Protein AF-0000000079855333 (afdb_homodimer)

Secondary structure (DSSP, 8-state):
---EEEEEE-S-TTSHHHHHHHHHHHHHHHTT-EEEEEEGGGS--PPP----HHHHHHHHTS--S--S--STHHHHHHHHHH-SEEEEEEE-BTTB--HHHHHHHHHHTGGG-HHHHHHHHHHHHHTT--GGGS--GGGGS--EEEEEEE---SSGGGGTTHHHHHHHHHHTTT-EEEEEEEE--GGGSS-GGG-HHHHHHHHHHHHHHHHHHH-SSHHHHT----S---S-TTT---EEEE-TTSS-EEETTTTEEEEEEEETTEEEEE--HHHHHT-TTSHHHHHHHHHHHHHHPPPTT-STTHHHHHHHHHTTT--/---EEEEEE-S-TTSHHHHHHHHHHHHHHHTT-EEEEEEGGGS--PPP----HHHHHHHHTS--S--S--STHHHHHHHHHH-SEEEEEEE-BTTB--HHHHHHHHHHTGGG-HHHHHHHHHHHHHTT--GGGS--GGGGS--EEEEEEE---SSGGGGTTHHHHHHHHHHTTT-EEEEEEEE--GGGSSSGGG-HHHHHHHHHHHHHHHHHHH-SSHHHHT----S---S-TTT---EEEE-TTSS-EEETTTTEEEEEEEETTEEEEE--HHHHHT-TTSHHHHHHHHHHHHHHPPPTT-STTHHHHHHHHHTTTT-

Sequence (638 aa):
MNKKVVGISFGRKMGNTDVMIKTALMECEKAGNEVQFIRVDDLDIKTCTGCIACVEGMISGRGKGECHLKDDFYIIDEALMECDAVIVGSPTYVLSPTGRFKTVCDRIGPSHDVTFRKAIFDEGLMAGKAVDTLPDERSFKPRVGALLSVGGAMTRNWLSFMLPTMYEFTMSMGIDVVDMHEYFGAMAYEHVLGNEKEMLRAKLMGQNIAKALAAEIEEERTKWRGKEEGVCPVCHCDMLTVSKDRTYVECPVCGIPGEVEVVDGKIKTTFSKEEQKRSRLHWDGKLEHSTEIKTRAAGPGQIPNLKELKKAYQNYLNSMNKKVVGISFGRKMGNTDVMIKTALMECEKAGNEVQFIRVDDLDIKTCTGCIACVEGMISGRGKGECHLKDDFYIIDEALMECDAVIVGSPTYVLSPTGRFKTVCDRIGPSHDVTFRKAIFDEGLMAGKAVDTLPDERSFKPRVGALLSVGGAMTRNWLSFMLPTMYEFTMSMGIDVVDMHEYFGAMAYEHVLGNEKEMLRAKLMGQNIAKALAAEIEEERTKWRGKEEGVCPVCHCDMLTVSKDRTYVECPVCGIPGEVEVVDGKIKTTFSKEEQKRSRLHWDGKLEHSTEIKTRAAGPGQIPNLKELKKAYQNYLNS

Structure (mmCIF, N/CA/C/O backbone):
data_AF-0000000079855333-model_v1
#
loop_
_entity.id
_entity.type
_entity.pdbx_description
1 polymer 'Flavodoxin family protein'
#
loop_
_atom_site.group_PDB
_atom_site.id
_atom_site.type_symbol
_atom_site.label_atom_id
_atom_site.label_alt_id
_atom_site.label_comp_id
_atom_site.label_asym_id
_atom_site.label_entity_id
_atom_site.label_seq_id
_atom_site.pdbx_PDB_ins_code
_atom_site.Cartn_x
_atom_site.Cartn_y
_atom_site.Cartn_z
_atom_site.occupancy
_atom_site.B_iso_or_equiv
_atom_site.auth_seq_id
_atom_site.auth_comp_id
_atom_site.auth_asym_id
_atom_site.auth_atom_id
_atom_site.pdbx_PDB_model_num
ATOM 1 N N . MET A 1 1 ? 3.367 36.188 10.477 1 62.81 1 MET A N 1
ATOM 2 C CA . MET A 1 1 ? 3.219 35.906 9.047 1 62.81 1 MET A CA 1
ATOM 3 C C . MET A 1 1 ? 2.314 34.688 8.82 1 62.81 1 MET A C 1
ATOM 5 O O . MET A 1 1 ? 2.238 33.781 9.672 1 62.81 1 MET A O 1
ATOM 9 N N . ASN A 1 2 ? 1.329 34.906 7.891 1 88.38 2 ASN A N 1
ATOM 10 C CA . ASN A 1 2 ? 0.302 33.875 7.699 1 88.38 2 ASN A CA 1
ATOM 11 C C . ASN A 1 2 ? 0.908 32.562 7.258 1 88.38 2 ASN A C 1
ATOM 13 O O . ASN A 1 2 ? 1.765 32.531 6.371 1 88.38 2 ASN A O 1
ATOM 17 N N . LYS A 1 3 ? 0.646 31.609 8.148 1 97.75 3 LYS A N 1
ATOM 18 C CA . LYS A 1 3 ? 1.138 30.281 7.82 1 97.75 3 LYS A CA 1
ATOM 19 C C . LYS A 1 3 ? 0.359 29.672 6.656 1 97.75 3 LYS A C 1
ATOM 21 O O . LYS A 1 3 ? -0.751 30.109 6.348 1 97.75 3 LYS A O 1
ATOM 26 N N . LYS A 1 4 ? 1.021 28.828 5.922 1 98.69 4 LYS A N 1
ATOM 27 C CA . LYS A 1 4 ? 0.422 28.219 4.742 1 98.69 4 LYS A CA 1
ATOM 28 C C . LYS A 1 4 ? 0.185 26.734 4.953 1 98.69 4 LYS A C 1
ATOM 30 O O . LYS A 1 4 ? 1.093 26 5.367 1 98.69 4 LYS A O 1
ATOM 35 N N . VAL A 1 5 ? -1.106 26.359 4.727 1 98.88 5 VAL A N 1
ATOM 36 C CA . VAL A 1 5 ? -1.499 24.969 4.836 1 98.88 5 VAL A CA 1
ATOM 37 C C . VAL A 1 5 ? -1.885 24.422 3.459 1 98.88 5 VAL A C 1
ATOM 39 O O . VAL A 1 5 ? -2.701 25.031 2.758 1 98.88 5 VAL A O 1
ATOM 42 N N . VAL A 1 6 ? -1.291 23.375 3.057 1 98.88 6 VAL A N 1
ATOM 43 C CA . VAL A 1 6 ? -1.667 22.75 1.791 1 98.88 6 VAL A CA 1
ATOM 44 C C . VAL A 1 6 ? -2.355 21.406 2.057 1 98.88 6 VAL A C 1
ATOM 46 O O . VAL A 1 6 ? -1.905 20.625 2.898 1 98.88 6 VAL A O 1
ATOM 49 N N . GLY A 1 7 ? -3.592 21.281 1.535 1 98.75 7 GLY A N 1
ATOM 50 C CA . GLY A 1 7 ? -4.266 19.984 1.475 1 98.75 7 GLY A CA 1
ATOM 51 C C . GLY A 1 7 ? -3.998 19.234 0.186 1 98.75 7 GLY A C 1
ATOM 52 O O . GLY A 1 7 ? -4.195 19.766 -0.906 1 98.75 7 GLY A O 1
ATOM 53 N N . ILE A 1 8 ? -3.49 18.062 0.288 1 98.88 8 ILE A N 1
ATOM 54 C CA . ILE A 1 8 ? -3.186 17.234 -0.869 1 98.88 8 ILE A CA 1
ATOM 55 C C . ILE A 1 8 ? -4.074 15.992 -0.859 1 98.88 8 ILE A C 1
ATOM 57 O O . ILE A 1 8 ? -3.971 15.156 0.038 1 98.88 8 ILE A O 1
ATOM 61 N N . SER A 1 9 ? -4.996 15.93 -1.848 1 98.56 9 SER A N 1
ATOM 62 C CA . SER A 1 9 ? -5.969 14.844 -1.943 1 98.56 9 SER A CA 1
ATOM 63 C C . SER A 1 9 ? -5.609 13.875 -3.064 1 98.56 9 SER A C 1
ATOM 65 O O . SER A 1 9 ? -5.301 14.297 -4.18 1 98.56 9 SER A O 1
ATOM 67 N N . PHE A 1 10 ? -5.652 12.602 -2.705 1 98.56 10 PHE A N 1
ATOM 68 C CA . PHE A 1 10 ? -5.449 11.555 -3.703 1 98.56 10 PHE A CA 1
ATOM 69 C C . PHE A 1 10 ? -6.766 10.867 -4.039 1 98.56 10 PHE A C 1
ATOM 71 O O . PHE A 1 10 ? -6.77 9.734 -4.535 1 98.56 10 PHE A O 1
ATOM 78 N N . GLY A 1 11 ? -7.859 11.477 -3.693 1 97.19 11 GLY A N 1
ATOM 79 C CA . GLY A 1 11 ? -9.188 10.93 -3.941 1 97.19 11 GLY A CA 1
ATOM 80 C C . GLY A 1 11 ? -9.852 11.516 -5.172 1 97.19 11 GLY A C 1
ATOM 81 O O . GLY A 1 11 ? -9.289 12.398 -5.832 1 97.19 11 GLY A O 1
ATOM 82 N N . ARG A 1 12 ? -11.078 10.984 -5.535 1 93.88 12 ARG A N 1
ATOM 83 C CA . ARG A 1 12 ? -11.867 11.461 -6.668 1 93.88 12 ARG A CA 1
ATOM 84 C C . ARG A 1 12 ? -12.422 12.852 -6.402 1 93.88 12 ARG A C 1
ATOM 86 O O . ARG A 1 12 ? -12.672 13.219 -5.254 1 93.88 12 ARG A O 1
ATOM 93 N N . LYS A 1 13 ? -12.523 13.547 -7.48 1 94.75 13 LYS A N 1
ATOM 94 C CA . LYS A 1 13 ? -13.078 14.891 -7.387 1 94.75 13 LYS A CA 1
ATOM 95 C C . LYS A 1 13 ? -14.383 14.891 -6.594 1 94.75 13 LYS A C 1
ATOM 97 O O . LYS A 1 13 ? -15.289 14.094 -6.879 1 94.75 13 LYS A O 1
ATOM 102 N N . MET A 1 14 ? -14.391 15.758 -5.559 1 95.25 14 MET A N 1
ATOM 103 C CA . MET A 1 14 ? -15.57 15.977 -4.723 1 95.25 14 MET A CA 1
ATOM 104 C C . MET A 1 14 ? -15.992 14.68 -4.035 1 95.25 14 MET A C 1
ATOM 106 O O . MET A 1 14 ? -17.141 14.547 -3.613 1 95.25 14 MET A O 1
ATOM 110 N N . GLY A 1 15 ? -15.016 13.648 -4.035 1 95.75 15 GLY A N 1
ATOM 111 C CA . GLY A 1 15 ? -15.266 12.461 -3.242 1 95.75 15 GLY A CA 1
ATOM 112 C C . GLY A 1 15 ? -15.016 12.664 -1.761 1 95.75 15 GLY A C 1
ATOM 113 O O . GLY A 1 15 ? -14.781 13.789 -1.316 1 95.75 15 GLY A O 1
ATOM 114 N N . ASN A 1 16 ? -15.141 11.562 -0.99 1 97.88 16 ASN A N 1
ATOM 115 C CA . ASN A 1 16 ? -15.031 11.617 0.464 1 97.88 16 ASN A CA 1
ATOM 116 C C . ASN A 1 16 ? -13.711 12.242 0.905 1 97.88 16 ASN A C 1
ATOM 118 O O . ASN A 1 16 ? -13.695 13.141 1.751 1 97.88 16 ASN A O 1
ATOM 122 N N . THR A 1 17 ? -12.602 11.859 0.294 1 98.5 17 THR A N 1
ATOM 123 C CA . THR A 1 17 ? -11.273 12.336 0.675 1 98.5 17 THR A CA 1
ATOM 124 C C . THR A 1 17 ? -11.141 13.836 0.409 1 98.5 17 THR A C 1
ATOM 126 O O . THR A 1 17 ? -10.703 14.586 1.278 1 98.5 17 THR A O 1
ATOM 129 N N . ASP A 1 18 ? -11.555 14.289 -0.783 1 97.81 18 ASP A N 1
ATOM 130 C CA . ASP A 1 18 ? -11.516 15.703 -1.14 1 97.81 18 ASP A CA 1
ATOM 131 C C . ASP A 1 18 ? -12.258 16.547 -0.11 1 97.81 18 ASP A C 1
ATOM 133 O O . ASP A 1 18 ? -11.711 17.516 0.422 1 97.81 18 ASP A O 1
ATOM 137 N N . VAL A 1 19 ? -13.461 16.109 0.152 1 98.31 19 VAL A N 1
ATOM 138 C CA . VAL A 1 19 ? -14.359 16.922 0.96 1 98.31 19 VAL A CA 1
ATOM 139 C C . VAL A 1 19 ? -13.852 16.984 2.398 1 98.31 19 VAL A C 1
ATOM 141 O O . VAL A 1 19 ? -13.898 18.047 3.035 1 98.31 19 VAL A O 1
ATOM 144 N N . MET A 1 20 ? -13.367 15.922 2.891 1 98.81 20 MET A N 1
ATOM 145 C CA . MET A 1 20 ? -12.859 15.93 4.262 1 98.81 20 MET A CA 1
ATOM 146 C C . MET A 1 20 ? -11.617 16.797 4.383 1 98.81 20 MET A C 1
ATOM 148 O O . MET A 1 20 ? -11.469 17.531 5.359 1 98.81 20 MET A O 1
ATOM 152 N N . ILE A 1 21 ? -10.711 16.766 3.344 1 98.88 21 ILE A N 1
ATOM 153 C CA . ILE A 1 21 ? -9.531 17.625 3.371 1 98.88 21 ILE A CA 1
ATOM 154 C C . ILE A 1 21 ? -9.953 19.078 3.26 1 98.88 21 ILE A C 1
ATOM 156 O O . ILE A 1 21 ? -9.453 19.938 3.988 1 98.88 21 ILE A O 1
ATOM 160 N N . LYS A 1 22 ? -10.836 19.359 2.389 1 98.69 22 LYS A N 1
ATOM 161 C CA . LYS A 1 22 ? -11.328 20.734 2.25 1 98.69 22 LYS A CA 1
ATOM 162 C C . LYS A 1 22 ? -11.969 21.219 3.547 1 98.69 22 LYS A C 1
ATOM 164 O O . LYS A 1 22 ? -11.789 22.375 3.938 1 98.69 22 LYS A O 1
ATOM 169 N N . THR A 1 23 ? -12.727 20.328 4.164 1 98.75 23 THR A N 1
ATOM 170 C CA . THR A 1 23 ? -13.32 20.688 5.449 1 98.75 23 THR A CA 1
ATOM 171 C C . THR A 1 23 ? -12.242 21.078 6.453 1 98.75 23 THR A C 1
ATOM 173 O O . THR A 1 23 ? -12.367 22.094 7.145 1 98.75 23 THR A O 1
ATOM 176 N N . ALA A 1 24 ? -11.188 20.312 6.543 1 98.88 24 ALA A N 1
ATOM 177 C CA . ALA A 1 24 ? -10.078 20.641 7.441 1 98.88 24 ALA A CA 1
ATOM 178 C C . ALA A 1 24 ? -9.414 21.953 7.043 1 98.88 24 ALA A C 1
ATOM 180 O O . ALA A 1 24 ? -9.094 22.781 7.902 1 98.88 24 ALA A O 1
ATOM 181 N N . LEU A 1 25 ? -9.219 22.125 5.715 1 98.81 25 LEU A N 1
ATOM 182 C CA . LEU A 1 25 ? -8.602 23.359 5.227 1 98.81 25 LEU A CA 1
ATOM 183 C C . LEU A 1 25 ? -9.453 24.578 5.574 1 98.81 25 LEU A C 1
ATOM 185 O O . LEU A 1 25 ? -8.922 25.641 5.906 1 98.81 25 LEU A O 1
ATOM 189 N N . MET A 1 26 ? 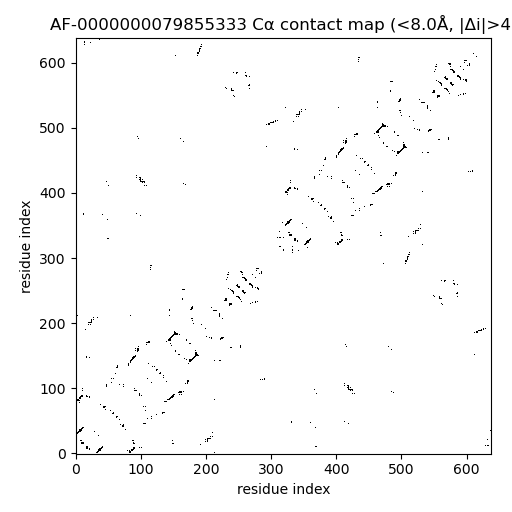-10.734 24.438 5.48 1 98.44 26 MET A N 1
ATOM 190 C CA . MET A 1 26 ? -11.625 25.531 5.848 1 98.44 26 MET A CA 1
ATOM 191 C C . MET A 1 26 ? -11.398 25.953 7.297 1 98.44 26 MET A C 1
ATOM 193 O O . MET A 1 26 ? -11.414 27.141 7.617 1 98.44 26 MET A O 1
ATOM 197 N N . GLU A 1 27 ? -11.203 25.016 8.18 1 98.69 27 GLU A N 1
ATOM 198 C CA . GLU A 1 27 ? -10.93 25.344 9.578 1 98.69 27 GLU A CA 1
ATOM 199 C C . GLU A 1 27 ? -9.578 26.031 9.727 1 98.69 27 GLU A C 1
ATOM 201 O O . GLU A 1 27 ? -9.438 26.953 10.547 1 98.69 27 GLU A O 1
ATOM 206 N N . CYS A 1 28 ? -8.594 25.594 8.938 1 98.69 28 CYS A N 1
ATOM 207 C CA . CYS A 1 28 ? -7.309 26.281 8.938 1 98.69 28 CYS A CA 1
ATOM 208 C C . CYS A 1 28 ? -7.457 27.719 8.461 1 98.69 28 CYS A C 1
ATOM 210 O O . CYS A 1 28 ? -6.844 28.641 9.016 1 98.69 28 CYS A O 1
ATOM 212 N N . GLU A 1 29 ? -8.234 27.812 7.426 1 98.31 29 GLU A N 1
ATOM 213 C CA . GLU A 1 29 ? -8.484 29.156 6.898 1 98.31 29 GLU A CA 1
ATOM 214 C C . GLU A 1 29 ? -9.195 30.031 7.926 1 98.31 29 GLU A C 1
ATOM 216 O O . GLU A 1 29 ? -8.836 31.203 8.109 1 98.31 29 GLU A O 1
ATOM 221 N N . LYS A 1 30 ? -10.164 29.531 8.602 1 97.88 30 LYS A N 1
ATOM 222 C CA . LYS A 1 30 ? -10.867 30.266 9.656 1 97.88 30 LYS A CA 1
ATOM 223 C C . LYS A 1 30 ? -9.906 30.719 10.742 1 97.88 30 LYS A C 1
ATOM 225 O O . LYS A 1 30 ? -10.102 31.781 11.359 1 97.88 30 LYS A O 1
ATOM 230 N N . ALA A 1 31 ? -8.922 30.016 10.914 1 98.38 31 ALA A N 1
ATOM 231 C CA . ALA A 1 31 ? -7.941 30.328 11.953 1 98.38 31 ALA A CA 1
ATOM 232 C C . ALA A 1 31 ? -6.906 31.328 11.445 1 98.38 31 ALA A C 1
ATOM 234 O O . ALA A 1 31 ? -5.969 31.688 12.164 1 98.38 31 ALA A O 1
ATOM 235 N N . GLY A 1 32 ? -6.973 31.703 10.234 1 98 32 GLY A N 1
ATOM 236 C CA . GLY A 1 32 ? -6.148 32.781 9.734 1 98 32 GLY A CA 1
ATOM 237 C C . GLY A 1 32 ? -5.008 32.312 8.852 1 98 32 GLY A C 1
ATOM 238 O O . GLY A 1 32 ? -4.164 33.125 8.438 1 98 32 GLY A O 1
ATOM 239 N N . ASN A 1 33 ? -4.945 31.109 8.547 1 98.62 33 ASN A N 1
ATOM 240 C CA . ASN A 1 33 ? -3.887 30.562 7.699 1 98.62 33 ASN A CA 1
ATOM 241 C C . ASN A 1 33 ? -4.266 30.625 6.223 1 98.62 33 ASN A C 1
ATOM 243 O O . ASN A 1 33 ? -5.449 30.625 5.879 1 98.62 33 ASN A O 1
ATOM 247 N N . GLU A 1 34 ? -3.273 30.797 5.352 1 98.44 34 GLU A N 1
ATOM 248 C CA . GLU A 1 34 ? -3.467 30.609 3.918 1 98.44 34 GLU A CA 1
ATOM 249 C C . GLU A 1 34 ? -3.564 29.125 3.574 1 98.44 34 GLU A C 1
ATOM 251 O O . GLU A 1 34 ? -2.84 28.297 4.141 1 98.44 34 GLU A O 1
ATOM 256 N N . VAL A 1 35 ? -4.469 28.875 2.652 1 98.19 35 VAL A N 1
ATOM 257 C CA . VAL A 1 35 ? -4.684 27.469 2.363 1 98.19 35 VAL A CA 1
ATOM 258 C C . VAL A 1 35 ? -4.586 27.234 0.857 1 98.19 35 VAL A C 1
ATOM 260 O O . VAL A 1 35 ? -4.844 28.141 0.061 1 98.19 35 VAL A O 1
ATOM 263 N N . GLN A 1 36 ? -4.18 26.109 0.5 1 98.12 36 GLN A N 1
ATOM 264 C CA . GLN A 1 36 ? -4.109 25.578 -0.862 1 98.12 36 GLN A CA 1
ATOM 265 C C . GLN A 1 36 ? -4.582 24.141 -0.922 1 98.12 36 GLN A C 1
ATOM 267 O O . GLN A 1 36 ? -4.371 23.375 0.018 1 98.12 36 GLN A O 1
ATOM 272 N N . PHE A 1 37 ? -5.355 23.875 -1.976 1 98.06 37 PHE A N 1
ATOM 273 C CA . PHE A 1 37 ? -5.836 22.516 -2.186 1 98.06 37 PHE A CA 1
ATOM 274 C C . PHE A 1 37 ? -5.328 21.953 -3.512 1 98.06 37 PHE A C 1
ATOM 276 O O . PHE A 1 37 ? -5.414 22.625 -4.543 1 98.06 37 PHE A O 1
ATOM 283 N N . ILE A 1 38 ? -4.691 20.812 -3.477 1 98.06 38 ILE A N 1
ATOM 284 C CA . ILE A 1 38 ? -4.195 20.125 -4.664 1 98.06 38 ILE A CA 1
ATOM 285 C C . ILE A 1 38 ? -4.812 18.734 -4.754 1 98.06 38 ILE A C 1
ATOM 287 O O . ILE A 1 38 ? -4.684 17.938 -3.826 1 98.06 38 ILE A O 1
ATOM 291 N N . ARG A 1 39 ? -5.625 18.469 -5.766 1 96.88 39 ARG A N 1
ATOM 292 C CA . ARG A 1 39 ? -6.016 17.109 -6.102 1 96.88 39 ARG A CA 1
ATOM 293 C C . ARG A 1 39 ? -5.031 16.484 -7.082 1 96.88 39 ARG A C 1
ATOM 295 O O . ARG A 1 39 ? -4.945 16.891 -8.242 1 96.88 39 ARG A O 1
ATOM 302 N N . VAL A 1 40 ? -4.367 15.438 -6.66 1 97.81 40 VAL A N 1
ATOM 303 C CA . VAL A 1 40 ? -3.203 14.93 -7.379 1 97.81 40 VAL A CA 1
ATOM 304 C C . VAL A 1 40 ? -3.654 14.234 -8.664 1 97.81 40 VAL A C 1
ATOM 306 O O . VAL A 1 40 ? -2.924 14.219 -9.656 1 97.81 40 VAL A O 1
ATOM 309 N N . ASP A 1 41 ? -4.887 13.719 -8.703 1 93.75 41 ASP A N 1
ATOM 310 C CA . ASP A 1 41 ? -5.406 13.047 -9.891 1 93.75 41 ASP A CA 1
ATOM 311 C C . ASP A 1 41 ? -5.547 14.023 -11.055 1 93.75 41 ASP A C 1
ATOM 313 O O . ASP A 1 41 ? -5.703 13.609 -12.203 1 93.75 41 ASP A O 1
ATOM 317 N N . ASP A 1 42 ? -5.512 15.344 -10.828 1 95.38 42 ASP A N 1
ATOM 318 C CA . ASP A 1 42 ? -5.598 16.344 -11.875 1 95.38 42 ASP A CA 1
ATOM 319 C C . ASP A 1 42 ? -4.223 16.641 -12.469 1 95.38 42 ASP A C 1
ATOM 321 O O . ASP A 1 42 ? -4.109 17.406 -13.438 1 95.38 42 ASP A O 1
ATOM 325 N N . LEU A 1 43 ? -3.158 16.047 -11.883 1 97.25 43 LEU A N 1
ATOM 326 C CA . LEU A 1 43 ? -1.781 16.328 -12.273 1 97.25 43 LEU A CA 1
ATOM 327 C C . LEU A 1 43 ? -1.194 15.172 -13.07 1 97.25 43 LEU A C 1
ATOM 329 O O . LEU A 1 43 ? -1.533 14.008 -12.82 1 97.25 43 LEU A O 1
ATOM 333 N N . ASP A 1 44 ? -0.382 15.492 -14.023 1 96.5 44 ASP A N 1
ATOM 334 C CA . ASP A 1 44 ? 0.414 14.492 -14.734 1 96.5 44 ASP A CA 1
ATOM 335 C C . ASP A 1 44 ? 1.757 14.266 -14.039 1 96.5 44 ASP A C 1
ATOM 337 O O . ASP A 1 44 ? 2.693 15.047 -14.227 1 96.5 44 ASP A O 1
ATOM 341 N N . ILE A 1 45 ? 1.834 13.234 -13.211 1 97.25 45 ILE A N 1
ATOM 342 C CA . ILE A 1 45 ? 3.041 12.922 -12.453 1 97.25 45 ILE A CA 1
ATOM 343 C C . ILE A 1 45 ? 3.557 11.539 -12.859 1 97.25 45 ILE A C 1
ATOM 345 O O . ILE A 1 45 ? 2.846 10.539 -12.719 1 97.25 45 ILE A O 1
ATOM 349 N N . LYS A 1 46 ? 4.801 11.508 -13.391 1 95.75 46 LYS A N 1
ATOM 350 C CA . LYS A 1 46 ? 5.43 10.266 -13.828 1 95.75 46 LYS A CA 1
ATOM 351 C C . LYS A 1 46 ? 5.945 9.469 -12.641 1 95.75 46 LYS A C 1
ATOM 353 O O . LYS A 1 46 ? 6.258 10.031 -11.586 1 95.75 46 LYS A O 1
ATOM 358 N N . THR A 1 47 ? 5.949 8.172 -12.797 1 95.44 47 THR A N 1
ATOM 359 C CA . THR A 1 47 ? 6.469 7.285 -11.766 1 95.44 47 THR A CA 1
ATOM 360 C C . THR A 1 47 ? 7.988 7.395 -11.664 1 95.44 47 THR A C 1
ATOM 362 O O . THR A 1 47 ? 8.672 7.5 -12.688 1 95.44 47 THR A O 1
ATOM 365 N N . CYS A 1 48 ? 8.508 7.406 -10.422 1 95.44 48 CYS A N 1
ATOM 366 C CA . CYS A 1 48 ? 9.945 7.367 -10.195 1 95.44 48 CYS A CA 1
ATOM 367 C C . CYS A 1 48 ? 10.578 6.16 -10.875 1 95.44 48 CYS A C 1
ATOM 369 O O . CYS A 1 48 ? 10.047 5.047 -10.789 1 95.44 48 CYS A O 1
ATOM 371 N N . THR A 1 49 ? 11.727 6.402 -11.5 1 92.12 49 THR A N 1
ATOM 372 C CA . THR A 1 49 ? 12.375 5.332 -12.242 1 92.12 49 THR A CA 1
ATOM 373 C C . THR A 1 49 ? 13.438 4.641 -11.391 1 92.12 49 THR A C 1
ATOM 375 O O . THR A 1 49 ? 14.016 3.637 -11.812 1 92.12 49 THR A O 1
ATOM 378 N N . GLY A 1 50 ? 13.586 5.133 -10.188 1 92 50 GLY A N 1
ATOM 379 C CA . GLY A 1 50 ? 14.602 4.543 -9.328 1 92 50 GLY A CA 1
ATOM 380 C C . GLY A 1 50 ? 16.016 4.762 -9.836 1 92 50 GLY A C 1
ATOM 381 O O . GLY A 1 50 ? 16.938 4.047 -9.438 1 92 50 GLY A O 1
ATOM 382 N N . CYS A 1 51 ? 16.359 5.805 -10.656 1 89.5 51 CYS A N 1
ATOM 383 C CA . CYS A 1 51 ? 17.672 6.027 -11.258 1 89.5 51 CYS A CA 1
ATOM 384 C C . CYS A 1 51 ? 18.656 6.57 -10.234 1 89.5 51 CYS A C 1
ATOM 386 O O . CYS A 1 51 ? 19.859 6.562 -10.469 1 89.5 51 CYS A O 1
ATOM 388 N N . ILE A 1 52 ? 18.156 7.012 -9.133 1 87.25 52 ILE A N 1
ATOM 389 C CA . ILE A 1 52 ? 18.906 7.48 -7.977 1 87.25 52 ILE A CA 1
ATOM 390 C C . ILE A 1 52 ? 19.75 8.688 -8.367 1 87.25 52 ILE A C 1
ATOM 392 O O . ILE A 1 52 ? 20.703 9.047 -7.656 1 87.25 52 ILE A O 1
ATOM 396 N N . ALA A 1 53 ? 19.484 9.32 -9.523 1 87.38 53 ALA A N 1
ATOM 397 C CA . ALA A 1 53 ? 20.219 10.508 -9.945 1 87.38 53 ALA A CA 1
ATOM 398 C C . ALA A 1 53 ? 20.109 11.625 -8.906 1 87.38 53 ALA A C 1
ATOM 400 O O . ALA A 1 53 ? 21.062 12.375 -8.68 1 87.38 53 ALA A O 1
ATOM 401 N N . CYS A 1 54 ? 18.969 11.688 -8.234 1 89.88 54 CYS A N 1
ATOM 402 C CA . CYS A 1 54 ? 18.75 12.719 -7.227 1 89.88 54 CYS A CA 1
ATOM 403 C C . CYS A 1 54 ? 19.688 12.523 -6.043 1 89.88 54 CYS A C 1
ATOM 405 O O . CYS A 1 54 ? 20.359 13.461 -5.609 1 89.88 54 CYS A O 1
ATOM 407 N N . VAL A 1 55 ? 19.844 11.281 -5.602 1 83.69 55 VAL A N 1
ATOM 408 C CA . VAL A 1 55 ? 20.688 10.977 -4.453 1 83.69 55 VAL A CA 1
ATOM 409 C C . VAL A 1 55 ? 22.156 11.055 -4.852 1 83.69 55 VAL A C 1
ATOM 411 O O . VAL A 1 55 ? 22.969 11.617 -4.117 1 83.69 55 VAL A O 1
ATOM 414 N N . GLU A 1 56 ? 22.438 10.539 -6.012 1 82.56 56 GLU A N 1
ATOM 415 C CA . GLU A 1 56 ? 23.828 10.586 -6.484 1 82.56 56 GLU A CA 1
ATOM 416 C C . GLU A 1 56 ? 24.281 12.031 -6.684 1 82.56 56 GLU A C 1
ATOM 418 O O . GLU A 1 56 ? 25.422 12.367 -6.352 1 82.56 56 GLU A O 1
ATOM 423 N N . GLY A 1 57 ? 23.422 12.781 -7.223 1 82.31 57 GLY A N 1
ATOM 424 C CA . GLY A 1 57 ? 23.75 14.195 -7.379 1 82.31 57 GLY A CA 1
ATOM 425 C C . GLY A 1 57 ? 24.016 14.891 -6.059 1 82.31 57 GLY A C 1
ATOM 426 O O . GLY A 1 57 ? 24.953 15.688 -5.945 1 82.31 57 GLY A O 1
ATOM 427 N N . MET A 1 58 ? 23.328 14.57 -5.066 1 82.56 58 MET A N 1
ATOM 428 C CA . MET A 1 58 ? 23.5 15.195 -3.758 1 82.56 58 MET A CA 1
ATOM 429 C C . MET A 1 58 ? 24.781 14.695 -3.082 1 82.56 58 MET A C 1
ATOM 431 O O . MET A 1 58 ? 25.609 15.484 -2.658 1 82.56 58 MET A O 1
ATOM 435 N N . ILE A 1 59 ? 24.969 13.422 -3.115 1 76.88 59 ILE A N 1
ATOM 436 C CA . ILE A 1 59 ? 26.094 12.828 -2.414 1 76.88 59 ILE A CA 1
ATOM 437 C C . ILE A 1 59 ? 27.406 13.258 -3.086 1 76.88 59 ILE A C 1
ATOM 439 O O . ILE A 1 59 ? 28.406 13.469 -2.416 1 76.88 59 ILE A O 1
ATOM 443 N N . SER A 1 60 ? 27.375 13.469 -4.414 1 78.31 60 SER A N 1
ATOM 444 C CA . SER A 1 60 ? 28.578 13.844 -5.141 1 78.31 60 SER A CA 1
ATOM 445 C C . SER A 1 60 ? 28.797 15.352 -5.125 1 78.31 60 SER A C 1
ATOM 447 O O . SER A 1 60 ? 29.859 15.836 -5.504 1 78.31 60 SER A O 1
ATOM 449 N N . GLY A 1 61 ? 27.844 16.047 -4.73 1 77.81 61 GLY A N 1
ATOM 450 C CA . GLY A 1 61 ? 27.922 17.5 -4.742 1 77.81 61 GLY A CA 1
ATOM 451 C C . GLY A 1 61 ? 27.656 18.109 -6.109 1 77.81 61 GLY A C 1
ATOM 452 O O . GLY A 1 61 ? 27.891 19.297 -6.32 1 77.81 61 GLY A O 1
ATOM 453 N N . ARG A 1 62 ? 27.297 17.375 -7.07 1 74.88 62 ARG A N 1
ATOM 454 C CA . ARG A 1 62 ? 27.109 17.844 -8.445 1 74.88 62 ARG A CA 1
ATOM 455 C C . ARG A 1 62 ? 25.656 18.234 -8.703 1 74.88 62 ARG A C 1
ATOM 457 O O . ARG A 1 62 ? 25.312 18.703 -9.789 1 74.88 62 ARG A O 1
ATOM 464 N N . GLY A 1 63 ? 24.859 18.047 -7.676 1 80.31 63 GLY A N 1
ATOM 465 C CA . GLY A 1 63 ? 23.453 18.375 -7.871 1 80.31 63 GLY A CA 1
ATOM 466 C C . GLY A 1 63 ? 22.734 18.719 -6.574 1 80.31 63 GLY A C 1
ATOM 467 O O . GLY A 1 63 ? 23.266 18.484 -5.488 1 80.31 63 GLY A O 1
ATOM 468 N N . LYS A 1 64 ? 21.594 19.344 -6.754 1 82 64 LYS A N 1
ATOM 469 C CA . LYS A 1 64 ? 20.859 19.797 -5.578 1 82 64 LYS A CA 1
ATOM 470 C C . LYS A 1 64 ? 19.688 18.875 -5.277 1 82 64 LYS A C 1
ATOM 472 O O . LYS A 1 64 ? 18.75 19.25 -4.582 1 82 64 LYS A O 1
ATOM 477 N N . GLY A 1 65 ? 19.719 17.625 -5.832 1 84.12 65 GLY A N 1
ATOM 478 C CA . GLY A 1 65 ? 18.719 16.625 -5.496 1 84.12 65 GLY A CA 1
ATOM 479 C C . GLY A 1 65 ? 17.484 16.688 -6.367 1 84.12 65 GLY A C 1
ATOM 480 O O . GLY A 1 65 ? 16.453 16.094 -6.043 1 84.12 65 GLY A O 1
ATOM 481 N N . GLU A 1 66 ? 17.672 17.297 -7.512 1 86.56 66 GLU A N 1
ATOM 482 C CA . GLU A 1 66 ? 16.547 17.453 -8.414 1 86.56 66 GLU A CA 1
ATOM 483 C C . GLU A 1 66 ? 16.359 16.219 -9.297 1 86.56 66 GLU A C 1
ATOM 485 O O . GLU A 1 66 ? 17.344 15.617 -9.734 1 86.56 66 GLU A O 1
ATOM 490 N N . CYS A 1 67 ? 15.078 15.859 -9.422 1 92.25 67 CYS A N 1
ATOM 491 C CA . CYS A 1 67 ? 14.727 14.797 -10.359 1 92.25 67 CYS A CA 1
ATOM 492 C C . CYS A 1 67 ? 14.758 15.305 -11.797 1 92.25 67 CYS A C 1
ATOM 494 O O . CYS A 1 67 ? 14.352 16.438 -12.07 1 92.25 67 CYS A O 1
ATOM 496 N N . HIS A 1 68 ? 15.281 14.469 -12.82 1 90.81 68 HIS A N 1
ATOM 497 C CA . HIS A 1 68 ? 15.398 14.883 -14.211 1 90.81 68 HIS A CA 1
ATOM 498 C C . HIS A 1 68 ? 14.055 14.773 -14.93 1 90.81 68 HIS A C 1
ATOM 500 O O . HIS A 1 68 ? 13.898 15.289 -16.031 1 90.81 68 HIS A O 1
ATOM 506 N N . LEU A 1 69 ? 13.039 14.109 -14.227 1 93.81 69 LEU A N 1
ATOM 507 C CA . LEU A 1 69 ? 11.727 13.984 -14.836 1 93.81 69 LEU A CA 1
ATOM 508 C C . LEU A 1 69 ? 11.008 15.336 -14.859 1 93.81 69 LEU A C 1
ATOM 510 O O . LEU A 1 69 ? 10.984 16.047 -13.852 1 93.81 69 LEU A O 1
ATOM 514 N N . LYS A 1 70 ? 10.555 15.734 -16.078 1 95.19 70 LYS A N 1
ATOM 515 C CA . LYS A 1 70 ? 9.781 16.953 -16.234 1 95.19 70 LYS A CA 1
ATOM 516 C C . LYS A 1 70 ? 8.289 16.656 -16.312 1 95.19 70 LYS A C 1
ATOM 518 O O . LYS A 1 70 ? 7.824 16.062 -17.297 1 95.19 70 LYS A O 1
ATOM 523 N N . ASP A 1 71 ? 7.559 16.953 -15.289 1 97.25 71 ASP A N 1
ATOM 524 C CA . ASP A 1 71 ? 6.121 16.734 -15.18 1 97.25 71 ASP A CA 1
ATOM 525 C C . ASP A 1 71 ? 5.5 17.688 -14.164 1 97.25 71 ASP A C 1
ATOM 527 O O . ASP A 1 71 ? 6.09 18.719 -13.836 1 97.25 71 ASP A O 1
ATOM 531 N N . ASP A 1 72 ? 4.266 17.422 -13.711 1 98.31 72 ASP A N 1
ATOM 532 C CA . ASP A 1 72 ? 3.537 18.328 -12.844 1 98.31 72 ASP A CA 1
ATOM 533 C C . ASP A 1 72 ? 3.971 18.172 -11.391 1 98.31 72 ASP A C 1
ATOM 535 O O . ASP A 1 72 ? 3.447 18.859 -10.5 1 98.31 72 ASP A O 1
ATOM 539 N N . PHE A 1 73 ? 5.031 17.328 -11.164 1 97.81 73 PHE A N 1
ATOM 540 C CA . PHE A 1 73 ? 5.473 17.125 -9.789 1 97.81 73 PHE A CA 1
ATOM 541 C C . PHE A 1 73 ? 5.938 18.438 -9.172 1 97.81 73 PHE A C 1
ATOM 543 O O . PHE A 1 73 ? 5.84 18.641 -7.961 1 97.81 73 PHE A O 1
ATOM 550 N N . TYR A 1 74 ? 6.469 19.422 -9.992 1 97.19 74 TYR A N 1
ATOM 551 C CA . TYR A 1 74 ? 6.941 20.719 -9.484 1 97.19 74 TYR A CA 1
ATOM 552 C C . TYR A 1 74 ? 5.84 21.438 -8.734 1 97.19 74 TYR A C 1
ATOM 554 O O . TYR A 1 74 ? 6.117 22.234 -7.832 1 97.19 74 TYR A O 1
ATOM 562 N N . ILE A 1 75 ? 4.52 21.172 -9.047 1 98.38 75 ILE A N 1
ATOM 563 C CA . ILE A 1 75 ? 3.402 21.812 -8.367 1 98.38 75 ILE A CA 1
ATOM 564 C C . ILE A 1 75 ? 3.342 21.359 -6.91 1 98.38 75 ILE A C 1
ATOM 566 O O . ILE A 1 75 ? 3.201 22.172 -6 1 98.38 75 ILE A O 1
ATOM 570 N N . ILE A 1 76 ? 3.469 20.031 -6.668 1 98.38 76 ILE A N 1
ATOM 571 C CA . ILE A 1 76 ? 3.482 19.484 -5.32 1 98.38 76 ILE A CA 1
ATOM 572 C C . ILE A 1 76 ? 4.754 19.922 -4.594 1 98.38 76 ILE A C 1
ATOM 574 O O . ILE A 1 76 ? 4.703 20.312 -3.428 1 98.38 76 ILE A O 1
ATOM 578 N N . ASP A 1 77 ? 5.926 19.859 -5.336 1 97.44 77 ASP A N 1
ATOM 579 C CA . ASP A 1 77 ? 7.207 20.25 -4.762 1 97.44 77 ASP A CA 1
ATOM 580 C C . ASP A 1 77 ? 7.16 21.688 -4.258 1 97.44 77 ASP A C 1
ATOM 582 O O . ASP A 1 77 ? 7.512 21.969 -3.107 1 97.44 77 ASP A O 1
ATOM 586 N N . GLU A 1 78 ? 6.707 22.609 -5.055 1 98.06 78 GLU A N 1
ATOM 587 C CA . GLU A 1 78 ? 6.625 24.016 -4.664 1 98.06 78 GLU A CA 1
ATOM 588 C C . GLU A 1 78 ? 5.652 24.203 -3.506 1 98.06 78 GLU A C 1
ATOM 590 O O . GLU A 1 78 ? 5.93 24.984 -2.58 1 98.06 78 GLU A O 1
ATOM 595 N N . ALA A 1 79 ? 4.5 23.5 -3.572 1 98.56 79 ALA A N 1
ATOM 596 C CA . ALA A 1 79 ? 3.541 23.609 -2.475 1 98.56 79 ALA A CA 1
ATOM 597 C C . ALA A 1 79 ? 4.16 23.156 -1.157 1 98.56 79 ALA A C 1
ATOM 599 O O . ALA A 1 79 ? 3.963 23.781 -0.117 1 98.56 79 ALA A O 1
ATOM 600 N N . LEU A 1 80 ? 4.93 22.078 -1.16 1 98.5 80 LEU A N 1
ATOM 601 C CA . LEU A 1 80 ? 5.574 21.562 0.039 1 98.5 80 LEU A CA 1
ATOM 602 C C . LEU A 1 80 ? 6.676 22.5 0.518 1 98.5 80 LEU A C 1
ATOM 604 O O . LEU A 1 80 ? 6.863 22.672 1.723 1 98.5 80 LEU A O 1
ATOM 608 N N . MET A 1 81 ? 7.414 23.109 -0.457 1 97.75 81 MET A N 1
ATOM 609 C CA . MET A 1 81 ? 8.461 24.047 -0.064 1 97.75 81 MET A CA 1
ATOM 610 C C . MET A 1 81 ? 7.859 25.281 0.599 1 97.75 81 MET A C 1
ATOM 612 O O . MET A 1 81 ? 8.453 25.844 1.524 1 97.75 81 MET A O 1
ATOM 616 N N . GLU A 1 82 ? 6.672 25.672 0.25 1 97.94 82 GLU A N 1
ATOM 617 C CA . GLU A 1 82 ? 6.078 26.906 0.725 1 97.94 82 GLU A CA 1
ATOM 618 C C . GLU A 1 82 ? 5.285 26.688 2.01 1 97.94 82 GLU A C 1
ATOM 620 O O . GLU A 1 82 ? 5.145 27.609 2.824 1 97.94 82 GLU A O 1
ATOM 625 N N . CYS A 1 83 ? 4.855 25.484 2.189 1 98.62 83 CYS A N 1
ATOM 626 C CA . CYS A 1 83 ? 3.855 25.312 3.24 1 98.62 83 CYS A CA 1
ATOM 627 C C . CYS A 1 83 ? 4.52 25.188 4.605 1 98.62 83 CYS A C 1
ATOM 629 O O . CYS A 1 83 ? 5.711 24.891 4.695 1 98.62 83 CYS A O 1
ATOM 631 N N . ASP A 1 84 ? 3.627 25.5 5.652 1 98.81 84 ASP A N 1
ATOM 632 C CA . ASP A 1 84 ? 3.977 25.266 7.047 1 98.81 84 ASP A CA 1
ATOM 633 C C . ASP A 1 84 ? 3.309 24 7.574 1 98.81 84 ASP A C 1
ATOM 635 O O . ASP A 1 84 ? 3.732 23.438 8.586 1 98.81 84 ASP A O 1
ATOM 639 N N . ALA A 1 85 ? 2.316 23.609 6.922 1 98.94 85 ALA A N 1
ATOM 640 C CA . ALA A 1 85 ? 1.6 22.391 7.281 1 98.94 85 ALA A CA 1
ATOM 641 C C . ALA A 1 85 ? 0.995 21.719 6.047 1 98.94 85 ALA A C 1
ATOM 643 O O . ALA A 1 85 ? 0.659 22.406 5.07 1 98.94 85 ALA A O 1
ATOM 644 N N . VAL A 1 86 ? 0.879 20.422 6.148 1 98.94 86 VAL A N 1
ATOM 645 C CA . VAL A 1 86 ? 0.287 19.672 5.047 1 98.94 86 VAL A CA 1
ATOM 646 C C . VAL A 1 86 ? -0.719 18.656 5.59 1 98.94 86 VAL A C 1
ATOM 648 O O . VAL A 1 86 ? -0.462 18 6.602 1 98.94 86 VAL A O 1
ATOM 651 N N . ILE A 1 87 ? -1.949 18.656 5.078 1 98.94 87 ILE A N 1
ATOM 652 C CA . ILE A 1 87 ? -2.963 17.641 5.309 1 98.94 87 ILE A CA 1
ATOM 653 C C . ILE A 1 87 ? -3.066 16.719 4.086 1 98.94 87 ILE A C 1
ATOM 655 O O . ILE A 1 87 ? -3.428 17.172 2.996 1 98.94 87 ILE A O 1
ATOM 659 N N . VAL A 1 88 ? -2.695 15.477 4.281 1 98.94 88 VAL A N 1
ATOM 660 C CA . VAL A 1 88 ? -2.645 14.531 3.174 1 98.94 88 VAL A CA 1
ATOM 661 C C . VAL A 1 88 ? -3.711 13.453 3.367 1 98.94 88 VAL A C 1
ATOM 663 O O . VAL A 1 88 ? -3.844 12.891 4.457 1 98.94 88 VAL A O 1
ATOM 666 N N . GLY A 1 89 ? -4.547 13.227 2.328 1 98.88 89 GLY A N 1
ATOM 667 C CA . GLY A 1 89 ? -5.578 12.203 2.402 1 98.88 89 GLY A CA 1
ATOM 668 C C . GLY A 1 89 ? -5.594 11.281 1.197 1 98.88 89 GLY A C 1
ATOM 669 O O . GLY A 1 89 ? -5.309 11.711 0.076 1 98.88 89 GLY A O 1
ATOM 670 N N . SER A 1 90 ? -5.91 10.055 1.457 1 98.88 90 SER A N 1
ATOM 671 C CA . SER A 1 90 ? -6.016 9.055 0.397 1 98.88 90 SER A CA 1
ATOM 672 C C . SER A 1 90 ? -7.16 8.086 0.663 1 98.88 90 SER A C 1
ATOM 674 O O . SER A 1 90 ? -7.441 7.746 1.815 1 98.88 90 SER A O 1
ATOM 676 N N . PRO A 1 91 ? -7.941 7.691 -0.448 1 98.44 91 PRO A N 1
ATOM 677 C CA . PRO A 1 91 ? -8.781 6.504 -0.295 1 98.44 91 PRO A CA 1
ATOM 678 C C . PRO A 1 91 ? -7.973 5.215 -0.183 1 98.44 91 PRO A C 1
ATOM 680 O O . PRO A 1 91 ? -6.758 5.227 -0.407 1 98.44 91 PRO A O 1
ATOM 683 N N . THR A 1 92 ? -8.648 4.219 0.297 1 98.06 92 THR A N 1
ATOM 684 C CA . THR A 1 92 ? -8.039 2.898 0.416 1 98.06 92 THR A CA 1
ATOM 685 C C . THR A 1 92 ? -8.305 2.062 -0.832 1 98.06 92 THR A C 1
ATOM 687 O O . THR A 1 92 ? -9.461 1.833 -1.194 1 98.06 92 THR A O 1
ATOM 690 N N . TYR A 1 93 ? -7.23 1.728 -1.598 1 96.88 93 TYR A N 1
ATOM 691 C CA . TYR A 1 93 ? -7.285 0.741 -2.672 1 96.88 93 TYR A CA 1
ATOM 692 C C . TYR A 1 93 ? -6.508 -0.516 -2.297 1 96.88 93 TYR A C 1
ATOM 694 O O . TYR A 1 93 ? -5.293 -0.466 -2.1 1 96.88 93 TYR A O 1
ATOM 702 N N . VAL A 1 94 ? -7.172 -1.652 -2.148 1 94.44 94 VAL A N 1
ATOM 703 C CA . VAL A 1 94 ? -6.59 -2.943 -1.799 1 94.44 94 VAL A CA 1
ATOM 704 C C . VAL A 1 94 ? -5.77 -2.812 -0.516 1 94.44 94 VAL A C 1
ATOM 706 O O . VAL A 1 94 ? -4.566 -3.084 -0.509 1 94.44 94 VAL A O 1
ATOM 709 N N . LEU A 1 95 ? -6.164 -2.26 0.577 1 97.69 95 LEU A N 1
ATOM 710 C CA . LEU A 1 95 ? -5.637 -2.258 1.938 1 97.69 95 LEU A CA 1
ATOM 711 C C . LEU A 1 95 ? -4.785 -1.018 2.189 1 97.69 95 LEU A C 1
ATOM 713 O O . LEU A 1 95 ? -4.488 -0.688 3.34 1 97.69 95 LEU A O 1
ATOM 717 N N . SER A 1 96 ? -4.262 -0.3 1.18 1 98.56 96 SER A N 1
ATOM 718 C CA . SER A 1 96 ? -3.266 0.761 1.307 1 98.56 96 SER A CA 1
ATOM 719 C C . SER A 1 96 ? -3.646 1.978 0.469 1 98.56 96 SER A C 1
ATOM 721 O O . SER A 1 96 ? -4.66 1.962 -0.234 1 98.56 96 SER A O 1
ATOM 723 N N . PRO A 1 97 ? -2.863 3.104 0.592 1 98.69 97 PRO A N 1
ATOM 724 C CA . PRO A 1 97 ? -3.162 4.277 -0.23 1 98.69 97 PRO A CA 1
ATOM 725 C C . PRO A 1 97 ? -3.02 4.004 -1.726 1 98.69 97 PRO A C 1
ATOM 727 O O . PRO A 1 97 ? -2.461 2.975 -2.117 1 98.69 97 PRO A O 1
ATOM 730 N N . THR A 1 98 ? -3.576 4.906 -2.559 1 98.44 98 THR A N 1
ATOM 731 C CA . THR A 1 98 ? -3.66 4.715 -4.004 1 98.44 98 THR A CA 1
ATOM 732 C C . THR A 1 98 ? -2.268 4.676 -4.625 1 98.44 98 THR A C 1
ATOM 734 O O . THR A 1 98 ? -1.308 5.184 -4.043 1 98.44 98 THR A O 1
ATOM 737 N N . GLY A 1 99 ? -2.211 3.996 -5.836 1 98.19 99 GLY A N 1
ATOM 738 C CA . GLY A 1 99 ? -0.975 4.008 -6.602 1 98.19 99 GLY A CA 1
ATOM 739 C C . GLY A 1 99 ? -0.428 5.402 -6.832 1 98.19 99 GLY A C 1
ATOM 740 O O . GLY A 1 99 ? 0.785 5.617 -6.785 1 98.19 99 GLY A O 1
ATOM 741 N N . ARG A 1 100 ? -1.279 6.387 -7.07 1 98 100 ARG A N 1
ATOM 742 C CA . ARG A 1 100 ? -0.863 7.77 -7.266 1 98 100 ARG A CA 1
ATOM 743 C C . ARG A 1 100 ? -0.196 8.32 -6.012 1 98 100 ARG A C 1
ATOM 745 O O . ARG A 1 100 ? 0.809 9.031 -6.098 1 98 100 ARG A O 1
ATOM 752 N N . PHE A 1 101 ? -0.81 8.023 -4.836 1 98.75 101 PHE A N 1
ATOM 753 C CA . PHE A 1 101 ? -0.198 8.43 -3.572 1 98.75 101 PHE A CA 1
ATOM 754 C C . PHE A 1 101 ? 1.228 7.898 -3.471 1 98.75 101 PHE A C 1
ATOM 756 O O . PHE A 1 101 ? 2.158 8.656 -3.189 1 98.75 101 PHE A O 1
ATOM 763 N N . LYS A 1 102 ? 1.434 6.566 -3.75 1 98.69 102 LYS A N 1
ATOM 764 C CA . LYS A 1 102 ? 2.758 5.965 -3.627 1 98.69 102 LYS A CA 1
ATOM 765 C C . LYS A 1 102 ? 3.721 6.535 -4.664 1 98.69 102 LYS A C 1
ATOM 767 O O . LYS A 1 102 ? 4.914 6.688 -4.391 1 98.69 102 LYS A O 1
ATOM 772 N N . THR A 1 103 ? 3.246 6.859 -5.852 1 98.19 103 THR A N 1
ATOM 773 C CA . THR A 1 103 ? 4.066 7.48 -6.883 1 98.19 103 THR A CA 1
ATOM 774 C C . THR A 1 103 ? 4.625 8.82 -6.395 1 98.19 103 THR A C 1
ATOM 776 O O . THR A 1 103 ? 5.812 9.102 -6.566 1 98.19 103 THR A O 1
ATOM 779 N N . VAL A 1 104 ? 3.805 9.594 -5.762 1 98.5 104 VAL A N 1
ATOM 780 C CA . VAL A 1 104 ? 4.234 10.898 -5.25 1 98.5 104 VAL A CA 1
ATOM 781 C C . VAL A 1 104 ? 5.227 10.695 -4.109 1 98.5 104 VAL A C 1
ATOM 783 O O . VAL A 1 104 ? 6.234 11.406 -4.027 1 98.5 104 VAL A O 1
ATOM 786 N N . CYS A 1 105 ? 4.953 9.703 -3.213 1 98.56 105 CYS A N 1
ATOM 787 C CA . CYS A 1 105 ? 5.887 9.406 -2.129 1 98.56 105 CYS A CA 1
ATOM 788 C C . CYS A 1 105 ? 7.262 9.039 -2.678 1 98.56 105 CYS A C 1
ATOM 790 O O . CYS A 1 105 ? 8.281 9.461 -2.131 1 98.56 105 CYS A O 1
ATOM 792 N N . ASP A 1 106 ? 7.273 8.289 -3.785 1 97.81 106 ASP A N 1
ATOM 793 C CA . ASP A 1 106 ? 8.539 7.871 -4.379 1 97.81 106 ASP A CA 1
ATOM 794 C C . ASP A 1 106 ? 9.297 9.062 -4.953 1 97.81 106 ASP A C 1
ATOM 796 O O . ASP A 1 106 ? 10.531 9.094 -4.938 1 97.81 106 ASP A O 1
ATOM 800 N N . ARG A 1 107 ? 8.602 10.086 -5.484 1 96.94 107 ARG A N 1
ATOM 801 C CA . ARG A 1 107 ? 9.203 11.289 -6.047 1 96.94 107 ARG A CA 1
ATOM 802 C C . ARG A 1 107 ? 9.734 12.203 -4.945 1 96.94 107 ARG A C 1
ATOM 804 O O . ARG A 1 107 ? 10.703 12.93 -5.145 1 96.94 107 ARG A O 1
ATOM 811 N N . ILE A 1 108 ? 9.141 12.234 -3.746 1 96.81 108 ILE A N 1
ATOM 812 C CA . ILE A 1 108 ? 9.617 12.992 -2.594 1 96.81 108 ILE A CA 1
ATOM 813 C C . ILE A 1 108 ? 10.82 12.281 -1.976 1 96.81 108 ILE A C 1
ATOM 815 O O . ILE A 1 108 ? 11.922 12.836 -1.944 1 96.81 108 ILE A O 1
ATOM 819 N N . GLY A 1 109 ? 10.664 10.938 -1.713 1 92.12 109 GLY A N 1
ATOM 820 C CA . GLY A 1 109 ? 11.625 9.977 -1.188 1 92.12 109 GLY A CA 1
ATOM 821 C C . GLY A 1 109 ? 12.992 10.594 -0.917 1 92.12 109 GLY A C 1
ATOM 822 O O . GLY A 1 109 ? 13.094 11.594 -0.208 1 92.12 109 GLY A O 1
ATOM 823 N N . PRO A 1 110 ? 14.055 10.078 -1.433 1 88.06 110 PRO A N 1
ATOM 824 C CA . PRO A 1 110 ? 15.414 10.516 -1.104 1 88.06 110 PRO A CA 1
ATOM 825 C C . PRO A 1 110 ? 15.711 11.93 -1.595 1 88.06 110 PRO A C 1
ATOM 827 O O . PRO A 1 110 ? 16.531 12.641 -0.995 1 88.06 110 PRO A O 1
ATOM 830 N N . SER A 1 111 ? 15.008 12.352 -2.625 1 92.62 111 SER A N 1
ATOM 831 C CA . SER A 1 111 ? 15.242 13.688 -3.168 1 92.62 111 SER A CA 1
ATOM 832 C C . SER A 1 111 ? 14.906 14.766 -2.145 1 92.62 111 SER A C 1
ATOM 834 O O . SER A 1 111 ? 15.453 15.867 -2.189 1 92.62 111 SER A O 1
ATOM 836 N N . HIS A 1 112 ? 14.023 14.477 -1.224 1 95.25 112 HIS A N 1
ATOM 837 C CA . HIS A 1 112 ? 13.547 15.461 -0.256 1 95.25 112 HIS A CA 1
ATOM 838 C C . HIS A 1 112 ? 13.977 15.086 1.16 1 95.25 112 HIS A C 1
ATOM 840 O O . HIS A 1 112 ? 13.508 15.695 2.131 1 95.25 112 HIS A O 1
ATOM 846 N N . ASP A 1 113 ? 14.852 14.055 1.265 1 94.38 113 ASP A N 1
ATOM 847 C CA . ASP A 1 113 ? 15.328 13.695 2.596 1 94.38 113 ASP A CA 1
ATOM 848 C C . ASP A 1 113 ? 16.109 14.852 3.225 1 94.38 113 ASP A C 1
ATOM 850 O O . ASP A 1 113 ? 17.125 15.297 2.678 1 94.38 113 ASP A O 1
ATOM 854 N N . VAL A 1 114 ? 15.664 15.266 4.387 1 95.5 114 VAL A N 1
ATOM 855 C CA . VAL A 1 114 ? 16.156 16.5 4.996 1 95.5 114 VAL A CA 1
ATOM 856 C C . VAL A 1 114 ? 17.609 16.312 5.418 1 95.5 114 VAL A C 1
ATOM 858 O O . VAL A 1 114 ? 18.406 17.266 5.371 1 95.5 114 VAL A O 1
ATOM 861 N N . THR A 1 115 ? 18.031 15.133 5.75 1 93.31 115 THR A N 1
ATOM 862 C CA . THR A 1 115 ? 19.406 14.945 6.195 1 93.31 115 THR A CA 1
ATOM 863 C C . THR A 1 115 ? 20.375 14.914 5.008 1 93.31 115 THR A C 1
ATOM 865 O O . THR A 1 115 ? 21.5 15.414 5.098 1 93.31 115 THR A O 1
ATOM 868 N N . PHE A 1 116 ? 19.922 14.344 3.896 1 91.12 116 PHE A N 1
ATOM 869 C CA . PHE A 1 116 ? 20.719 14.438 2.682 1 91.12 116 PHE A CA 1
ATOM 870 C C . PHE A 1 116 ? 20.844 15.883 2.227 1 91.12 116 PHE A C 1
ATOM 872 O O . PHE A 1 116 ? 21.953 16.359 1.942 1 91.12 116 PHE A O 1
ATOM 879 N N . ARG A 1 117 ? 19.766 16.547 2.191 1 93.81 117 ARG A N 1
ATOM 880 C CA . ARG A 1 117 ? 19.734 17.922 1.706 1 93.81 117 ARG A CA 1
ATOM 881 C C . ARG A 1 117 ? 20.562 18.844 2.607 1 93.81 117 ARG A C 1
ATOM 883 O O . ARG A 1 117 ? 21.312 19.688 2.119 1 93.81 117 ARG A O 1
ATOM 890 N N . LYS A 1 118 ? 20.375 18.688 3.912 1 93.94 118 LYS A N 1
ATOM 891 C CA . LYS A 1 118 ? 21.078 19.562 4.84 1 93.94 118 LYS A CA 1
ATOM 892 C C . LYS A 1 118 ? 22.594 19.359 4.758 1 93.94 118 LYS A C 1
ATOM 894 O O . LYS A 1 118 ? 23.359 20.312 4.793 1 93.94 118 LYS A O 1
ATOM 899 N N . ALA A 1 119 ? 23 18.109 4.699 1 90.75 119 ALA A N 1
ATOM 900 C CA . ALA A 1 119 ? 24.422 17.812 4.578 1 90.75 119 ALA A CA 1
ATOM 901 C C . ALA A 1 119 ? 25.016 18.484 3.34 1 90.75 119 ALA A C 1
ATOM 903 O O . ALA A 1 119 ? 26.047 19.156 3.42 1 90.75 119 ALA A O 1
ATOM 904 N N . ILE A 1 120 ? 24.359 18.406 2.293 1 91 120 ILE A N 1
ATOM 905 C CA . ILE A 1 120 ? 24.875 18.953 1.038 1 91 120 ILE A CA 1
ATOM 906 C C . ILE A 1 120 ? 24.797 20.484 1.078 1 91 120 ILE A C 1
ATOM 908 O O . ILE A 1 120 ? 25.703 21.156 0.574 1 91 120 ILE A O 1
ATOM 912 N N . PHE A 1 121 ? 23.734 20.953 1.613 1 94.5 121 PHE A N 1
ATOM 913 C CA . PHE A 1 121 ? 23.594 22.391 1.762 1 94.5 121 PHE A CA 1
ATOM 914 C C . PHE A 1 121 ? 24.734 22.969 2.584 1 94.5 121 PHE A C 1
ATOM 916 O O . PHE A 1 121 ? 25.391 23.922 2.158 1 94.5 121 PHE A O 1
ATOM 923 N N . ASP A 1 122 ? 25 22.375 3.736 1 94.06 122 ASP A N 1
ATOM 924 C CA . ASP A 1 122 ? 26.047 22.875 4.629 1 94.06 122 ASP A CA 1
ATOM 925 C C . ASP A 1 122 ? 27.422 22.719 3.998 1 94.06 122 ASP A C 1
ATOM 927 O O . ASP A 1 122 ? 28.25 23.625 4.059 1 94.06 122 ASP A O 1
ATOM 931 N N . GLU A 1 123 ? 27.641 21.594 3.395 1 91.5 123 GLU A N 1
ATOM 932 C CA . GLU A 1 123 ? 28.906 21.359 2.713 1 91.5 123 GLU A CA 1
ATOM 933 C C . GLU A 1 123 ? 29.109 22.344 1.564 1 91.5 123 GLU A C 1
ATOM 935 O O . GLU A 1 123 ? 30.203 22.844 1.343 1 91.5 123 GLU A O 1
ATOM 940 N N . GLY A 1 124 ? 28.031 22.531 0.872 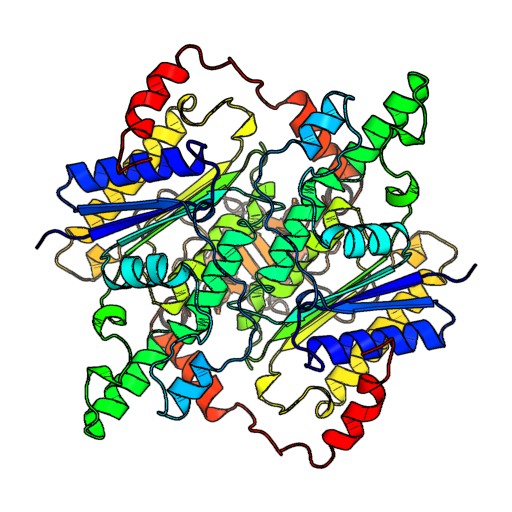1 92.5 124 GLY A N 1
ATOM 941 C CA . GLY A 1 124 ? 28.094 23.484 -0.224 1 92.5 124 GLY A CA 1
ATOM 942 C C . GLY A 1 124 ? 28.391 24.891 0.234 1 92.5 124 GLY A C 1
ATOM 943 O O . GLY A 1 124 ? 29.188 25.594 -0.376 1 92.5 124 GLY A O 1
ATOM 944 N N . LEU A 1 125 ? 27.781 25.328 1.286 1 94.38 125 LEU A N 1
ATOM 945 C CA . LEU A 1 125 ? 28.062 26.641 1.845 1 94.38 125 LEU A CA 1
ATOM 946 C C . LEU A 1 125 ? 29.516 26.766 2.271 1 94.38 125 LEU A C 1
ATOM 948 O O . LEU A 1 125 ? 30.172 27.766 2.002 1 94.38 125 LEU A O 1
ATOM 952 N N . MET A 1 126 ? 29.969 25.766 2.932 1 93.75 126 MET A N 1
ATOM 953 C CA . MET A 1 126 ? 31.359 25.766 3.389 1 93.75 126 MET A CA 1
ATOM 954 C C . MET A 1 126 ? 32.312 25.828 2.205 1 93.75 126 MET A C 1
ATOM 956 O O . MET A 1 126 ? 33.406 26.422 2.297 1 93.75 126 MET A O 1
ATOM 960 N N . ALA A 1 127 ? 31.953 25.281 1.162 1 92.5 127 ALA A N 1
ATOM 961 C CA . ALA A 1 127 ? 32.781 25.234 -0.033 1 92.5 127 ALA A CA 1
ATOM 962 C C . ALA A 1 127 ? 32.625 26.516 -0.85 1 92.5 127 ALA A C 1
ATOM 964 O O . ALA A 1 127 ? 33.281 26.688 -1.894 1 92.5 127 ALA A O 1
ATOM 965 N N . GLY A 1 128 ? 31.766 27.359 -0.533 1 93.25 128 GLY A N 1
ATOM 966 C CA . GLY A 1 128 ? 31.594 28.641 -1.195 1 93.25 128 GLY A CA 1
ATOM 967 C C . GLY A 1 128 ? 30.688 28.578 -2.404 1 93.25 128 GLY A C 1
ATOM 968 O O . GLY A 1 128 ? 30.734 29.438 -3.279 1 93.25 128 GLY A O 1
ATOM 969 N N . LYS A 1 129 ? 29.922 27.578 -2.412 1 92.56 129 LYS A N 1
ATOM 970 C CA . LYS A 1 129 ? 29 27.453 -3.535 1 92.56 129 LYS A CA 1
ATOM 971 C C . LYS A 1 129 ? 27.859 28.453 -3.418 1 92.56 129 LYS A C 1
ATOM 973 O O . LYS A 1 129 ? 27.469 28.844 -2.312 1 92.56 129 LYS A O 1
ATOM 978 N N . ALA A 1 130 ? 27.344 28.859 -4.645 1 93.69 130 ALA A N 1
ATOM 979 C CA . ALA A 1 130 ? 26.172 29.734 -4.668 1 93.69 130 ALA A CA 1
ATOM 980 C C . ALA A 1 130 ? 24.938 29.016 -4.133 1 93.69 130 ALA A C 1
ATOM 982 O O . ALA A 1 130 ? 24.703 27.844 -4.441 1 93.69 130 ALA A O 1
ATOM 983 N N . VAL A 1 131 ? 24.172 29.719 -3.355 1 93.06 131 VAL A N 1
ATOM 984 C CA . VAL A 1 131 ? 23.031 29.156 -2.639 1 93.06 131 VAL A CA 1
ATOM 985 C C . VAL A 1 131 ? 22.031 28.578 -3.631 1 93.06 131 VAL A C 1
ATOM 987 O O . VAL A 1 131 ? 21.406 27.547 -3.355 1 93.06 131 VAL A O 1
ATOM 990 N N . ASP A 1 132 ? 21.953 29.141 -4.82 1 90.06 132 ASP A N 1
ATOM 991 C CA . ASP A 1 132 ? 20.953 28.719 -5.805 1 90.06 132 ASP A CA 1
ATOM 992 C C . ASP A 1 132 ? 21.344 27.391 -6.449 1 90.06 132 ASP A C 1
ATOM 994 O O . ASP A 1 132 ? 20.547 26.766 -7.129 1 90.06 132 ASP A O 1
ATOM 998 N N . THR A 1 133 ? 22.656 26.906 -6.18 1 89.62 133 THR A N 1
ATOM 999 C CA . THR A 1 133 ? 23.125 25.625 -6.688 1 89.62 133 THR A CA 1
ATOM 1000 C C . THR A 1 133 ? 22.984 24.531 -5.625 1 89.62 133 THR A C 1
ATOM 1002 O O . THR A 1 133 ? 23.328 23.375 -5.867 1 89.62 133 THR A O 1
ATOM 1005 N N . LEU A 1 134 ? 22.516 24.938 -4.473 1 93.12 134 LEU A N 1
ATOM 1006 C CA . LEU A 1 134 ? 22.359 24.031 -3.336 1 93.12 134 LEU A CA 1
ATOM 1007 C C . LEU A 1 134 ? 20.891 23.656 -3.141 1 93.12 134 LEU A C 1
ATOM 1009 O O . LEU A 1 134 ? 20 24.266 -3.746 1 93.12 134 LEU A O 1
ATOM 1013 N N . PRO A 1 135 ? 20.656 22.594 -2.402 1 93.69 135 PRO A N 1
ATOM 1014 C CA . PRO A 1 135 ? 19.266 22.234 -2.135 1 93.69 135 PRO A CA 1
ATOM 1015 C C . PRO A 1 135 ? 18.453 23.391 -1.586 1 93.69 135 PRO A C 1
ATOM 1017 O O . PRO A 1 135 ? 18.984 24.25 -0.878 1 93.69 135 PRO A O 1
ATOM 1020 N N . ASP A 1 136 ? 17.141 23.406 -1.927 1 94.88 136 ASP A N 1
ATOM 1021 C CA . ASP A 1 136 ? 16.219 24.453 -1.511 1 94.88 136 ASP A CA 1
ATOM 1022 C C . ASP A 1 136 ? 16.156 24.562 0.011 1 94.88 136 ASP A C 1
ATOM 1024 O O . ASP A 1 136 ? 15.711 23.625 0.685 1 94.88 136 ASP A O 1
ATOM 1028 N N . GLU A 1 137 ? 16.625 25.703 0.527 1 95.5 137 GLU A N 1
ATOM 1029 C CA . GLU A 1 137 ? 16.719 25.922 1.968 1 95.5 137 GLU A CA 1
ATOM 1030 C C . GLU A 1 137 ? 15.344 25.828 2.625 1 95.5 137 GLU A C 1
ATOM 1032 O O . GLU A 1 137 ? 15.242 25.547 3.824 1 95.5 137 GLU A O 1
ATOM 1037 N N . ARG A 1 138 ? 14.305 26.047 1.869 1 96.88 138 ARG A N 1
ATOM 1038 C CA . ARG A 1 138 ? 12.953 25.953 2.41 1 96.88 138 ARG A CA 1
ATOM 1039 C C . ARG A 1 138 ? 12.633 24.531 2.869 1 96.88 138 ARG A C 1
ATOM 1041 O O . ARG A 1 138 ? 11.695 24.328 3.643 1 96.88 138 ARG A O 1
ATOM 1048 N N . SER A 1 139 ? 13.414 23.562 2.41 1 95.69 139 SER A N 1
ATOM 1049 C CA . SER A 1 139 ? 13.172 22.172 2.779 1 95.69 139 SER A CA 1
ATOM 1050 C C . SER A 1 139 ? 13.516 21.922 4.242 1 95.69 139 SER A C 1
ATOM 1052 O O . SER A 1 139 ? 13.125 20.891 4.809 1 95.69 139 SER A O 1
ATOM 1054 N N . PHE A 1 140 ? 14.195 22.906 4.895 1 96 140 PHE A N 1
ATOM 1055 C CA . PHE A 1 140 ? 14.664 22.672 6.258 1 96 140 PHE A CA 1
ATOM 1056 C C . PHE A 1 140 ? 13.672 23.25 7.266 1 96 140 PHE A C 1
ATOM 1058 O O . PHE A 1 140 ? 13.812 23.031 8.469 1 96 140 PHE A O 1
ATOM 1065 N N . LYS A 1 141 ? 12.711 23.984 6.777 1 95.62 141 LYS A N 1
ATOM 1066 C CA . LYS A 1 141 ? 11.703 24.547 7.668 1 95.62 141 LYS A CA 1
ATOM 1067 C C . LYS A 1 141 ? 10.883 23.453 8.336 1 95.62 141 LYS A C 1
ATOM 1069 O O . LYS A 1 141 ? 10.453 22.5 7.684 1 95.62 141 LYS A O 1
ATOM 1074 N N . PRO A 1 142 ? 10.742 23.562 9.672 1 96.56 142 PRO A N 1
ATOM 1075 C CA . PRO A 1 142 ? 9.859 22.609 10.352 1 96.56 142 PRO A CA 1
ATOM 1076 C C . PRO A 1 142 ? 8.422 22.672 9.852 1 96.56 142 PRO A C 1
ATOM 1078 O O . PRO A 1 142 ? 7.918 23.766 9.555 1 96.56 142 PRO A O 1
ATOM 1081 N N . ARG A 1 143 ? 7.812 21.562 9.633 1 98.5 143 ARG A N 1
ATOM 1082 C CA . ARG A 1 143 ? 6.426 21.453 9.188 1 98.5 143 ARG A CA 1
ATOM 1083 C C . ARG A 1 143 ? 5.652 20.453 10.047 1 98.5 143 ARG A C 1
ATOM 1085 O O . ARG A 1 143 ? 6.223 19.484 10.547 1 98.5 143 ARG A O 1
ATOM 1092 N N . VAL A 1 144 ? 4.348 20.766 10.266 1 98.81 144 VAL A N 1
ATOM 1093 C CA . VAL A 1 144 ? 3.451 19.781 10.859 1 98.81 144 VAL A CA 1
ATOM 1094 C C . VAL A 1 144 ? 2.547 19.188 9.781 1 98.81 144 VAL A C 1
ATOM 1096 O O . VAL A 1 144 ? 2.434 19.75 8.68 1 98.81 144 VAL A O 1
ATOM 1099 N N . GLY A 1 145 ? 1.994 18.062 10.031 1 98.81 145 GLY A N 1
ATOM 1100 C CA . GLY A 1 145 ? 1.104 17.422 9.07 1 98.81 145 GLY A CA 1
ATOM 1101 C C . GLY A 1 145 ? 0.035 16.578 9.727 1 98.81 145 GLY A C 1
ATOM 1102 O O . GLY A 1 145 ? 0.081 16.328 10.93 1 98.81 145 GLY A O 1
ATOM 1103 N N . ALA A 1 146 ? -0.996 16.266 9.016 1 98.88 146 ALA A N 1
ATOM 1104 C C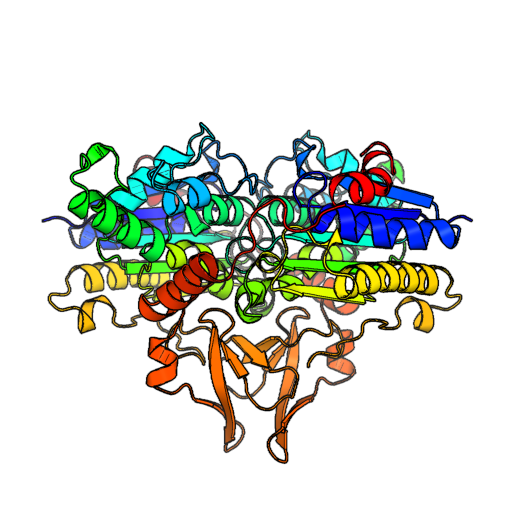A . ALA A 1 146 ? -2.057 15.336 9.383 1 98.88 146 ALA A CA 1
ATOM 1105 C C . ALA A 1 146 ? -2.346 14.359 8.25 1 98.88 146 ALA A C 1
ATOM 1107 O O . ALA A 1 146 ? -2.178 14.703 7.074 1 98.88 146 ALA A O 1
ATOM 1108 N N . LEU A 1 147 ? -2.715 13.141 8.656 1 98.88 147 LEU A N 1
ATOM 1109 C CA . LEU A 1 147 ? -2.986 12.07 7.703 1 98.88 147 LEU A CA 1
ATOM 1110 C C . LEU A 1 147 ? -4.445 11.625 7.781 1 98.88 147 LEU A C 1
ATOM 1112 O O . LEU A 1 147 ? -4.961 11.375 8.875 1 98.88 147 LEU A O 1
ATOM 1116 N N . LEU A 1 148 ? -5.117 11.609 6.59 1 98.88 148 LEU A N 1
ATOM 1117 C CA . LEU A 1 148 ? -6.52 11.211 6.488 1 98.88 148 LEU A CA 1
ATOM 1118 C C . LEU A 1 148 ? -6.676 9.984 5.602 1 98.88 148 LEU A C 1
ATOM 1120 O O . LEU A 1 148 ? -6.355 10.023 4.414 1 98.88 148 LEU A O 1
ATOM 1124 N N . SER A 1 149 ? -7.074 8.844 6.242 1 98.62 149 SER A N 1
ATOM 1125 C CA . SER A 1 149 ? -7.367 7.582 5.562 1 98.62 149 SER A CA 1
ATOM 1126 C C . SER A 1 149 ? -8.867 7.391 5.379 1 98.62 149 SER A C 1
ATOM 1128 O O . SER A 1 149 ? -9.641 7.547 6.324 1 98.62 149 SER A O 1
ATOM 1130 N N . VAL A 1 150 ? -9.297 7.098 4.086 1 98.5 150 VAL A N 1
ATOM 1131 C CA . VAL A 1 150 ? -10.703 6.859 3.793 1 98.5 150 VAL A CA 1
ATOM 1132 C C . VAL A 1 150 ? -10.867 5.484 3.143 1 98.5 150 VAL A C 1
ATOM 1134 O O . VAL A 1 150 ? -10.195 5.176 2.156 1 98.5 150 VAL A O 1
ATOM 1137 N N . GLY A 1 151 ? -11.688 4.625 3.75 1 97.06 151 GLY A N 1
ATOM 1138 C CA . GLY A 1 151 ? -11.953 3.305 3.195 1 97.06 151 GLY A CA 1
ATOM 1139 C C . GLY A 1 151 ? -13.422 2.949 3.186 1 97.06 151 GLY A C 1
ATOM 1140 O O . GLY A 1 151 ? -14.172 3.336 4.09 1 97.06 151 GLY A O 1
ATOM 1141 N N . GLY A 1 152 ? -13.898 2.23 2.143 1 93.94 152 GLY A N 1
ATOM 1142 C CA . GLY A 1 152 ? -15.297 1.862 1.962 1 93.94 152 GLY A CA 1
ATOM 1143 C C . GLY A 1 152 ? -15.727 0.711 2.85 1 93.94 152 GLY A C 1
ATOM 1144 O O . GLY A 1 152 ? -16.859 0.689 3.34 1 93.94 152 GLY A O 1
ATOM 1145 N N . ALA A 1 153 ? -14.875 -0.199 3.221 1 93.56 153 ALA A N 1
ATOM 1146 C CA . ALA A 1 153 ? -15.219 -1.413 3.955 1 93.56 153 ALA A CA 1
ATOM 1147 C C . ALA A 1 153 ? -15.711 -1.083 5.359 1 93.56 153 ALA A C 1
ATOM 1149 O O . ALA A 1 153 ? -15.234 -0.128 5.984 1 93.56 153 ALA A O 1
ATOM 1150 N N . MET A 1 154 ? -16.609 -1.918 5.805 1 93.44 154 MET A N 1
ATOM 1151 C CA . MET A 1 154 ? -17.172 -1.719 7.133 1 93.44 154 MET A CA 1
ATOM 1152 C C . MET A 1 154 ? -16.297 -2.344 8.203 1 93.44 154 MET A C 1
ATOM 1154 O O . MET A 1 154 ? -16.484 -2.105 9.398 1 93.44 154 MET A O 1
ATOM 1158 N N . THR A 1 155 ? -15.367 -3.045 7.824 1 92 155 THR A N 1
ATOM 1159 C CA . THR A 1 155 ? -14.391 -3.637 8.734 1 92 155 THR A CA 1
ATOM 1160 C C . THR A 1 155 ? -13.062 -2.889 8.656 1 92 155 THR A C 1
ATOM 1162 O O . THR A 1 155 ? -12.492 -2.725 7.578 1 92 155 THR A O 1
ATOM 1165 N N . ARG A 1 156 ? -12.586 -2.492 9.781 1 93.88 156 ARG A N 1
ATOM 1166 C CA . ARG A 1 156 ? -11.422 -1.62 9.891 1 93.88 156 ARG A CA 1
ATOM 1167 C C . ARG A 1 156 ? -10.18 -2.289 9.312 1 93.88 156 ARG A C 1
ATOM 1169 O O . ARG A 1 156 ? -9.328 -1.621 8.734 1 93.88 156 ARG A O 1
ATOM 1176 N N . ASN A 1 157 ? -10.125 -3.582 9.461 1 94.88 157 ASN A N 1
ATOM 1177 C CA . ASN A 1 157 ? -8.906 -4.297 9.094 1 94.88 157 ASN A CA 1
ATOM 1178 C C . ASN A 1 157 ? -8.664 -4.266 7.59 1 94.88 157 ASN A C 1
ATOM 1180 O O . ASN A 1 157 ? -7.555 -4.559 7.129 1 94.88 157 ASN A O 1
ATOM 1184 N N . TRP A 1 158 ? -9.656 -3.857 6.742 1 96.69 158 TRP A N 1
ATOM 1185 C CA . TRP A 1 158 ? -9.453 -3.668 5.309 1 96.69 158 TRP A CA 1
ATOM 1186 C C . TRP A 1 158 ? -8.68 -2.387 5.031 1 96.69 158 TRP A C 1
ATOM 1188 O O . TRP A 1 158 ? -8.273 -2.133 3.895 1 96.69 158 TRP A O 1
ATOM 1198 N N . LEU A 1 159 ? -8.414 -1.53 6.066 1 97.81 159 LEU A N 1
ATOM 1199 C CA . LEU A 1 159 ? -7.609 -0.32 5.957 1 97.81 159 LEU A CA 1
ATOM 1200 C C . LEU A 1 159 ? -6.27 -0.491 6.672 1 97.81 159 LEU A C 1
ATOM 1202 O O . LEU A 1 159 ? -5.621 0.495 7.027 1 97.81 159 LEU A O 1
ATOM 1206 N N . SER A 1 160 ? -5.797 -1.726 6.848 1 98.25 160 SER A N 1
ATOM 1207 C CA . SER A 1 160 ? -4.73 -2.062 7.785 1 98.25 160 SER A CA 1
ATOM 1208 C C . SER A 1 160 ? -3.434 -1.345 7.43 1 98.25 160 SER A C 1
ATOM 1210 O O . SER A 1 160 ? -2.66 -0.971 8.312 1 98.25 160 SER A O 1
ATOM 1212 N N . PHE A 1 161 ? -3.129 -1.105 6.145 1 98.69 161 PHE A N 1
ATOM 1213 C CA . PHE A 1 161 ? -1.848 -0.522 5.762 1 98.69 161 PHE A CA 1
ATOM 1214 C C . PHE A 1 161 ? -2.012 0.945 5.387 1 98.69 161 PHE A C 1
ATOM 1216 O O . PHE A 1 161 ? -1.091 1.56 4.844 1 98.69 161 PHE A O 1
ATOM 1223 N N . MET A 1 162 ? -3.178 1.607 5.684 1 98.69 162 MET A N 1
ATOM 1224 C CA . MET A 1 162 ? -3.432 2.996 5.312 1 98.69 162 MET A CA 1
ATOM 1225 C C . MET A 1 162 ? -2.561 3.947 6.125 1 98.69 162 MET A C 1
ATOM 1227 O O . MET A 1 162 ? -1.449 4.285 5.715 1 98.69 162 MET A O 1
ATOM 1231 N N . LEU A 1 163 ? -2.926 4.191 7.395 1 98.31 163 LEU A N 1
ATOM 1232 C CA . LEU A 1 163 ? -2.24 5.223 8.164 1 98.31 163 LEU A CA 1
ATOM 1233 C C . LEU A 1 163 ? -0.758 4.898 8.312 1 98.31 163 LEU A C 1
ATOM 1235 O O . LEU A 1 163 ? 0.096 5.754 8.062 1 98.31 163 LEU A O 1
ATOM 1239 N N . PRO A 1 164 ? -0.333 3.664 8.523 1 98.62 164 PRO A N 1
ATOM 1240 C CA . PRO A 1 164 ? 1.1 3.4 8.672 1 98.62 164 PRO A CA 1
ATOM 1241 C C . PRO A 1 164 ? 1.896 3.734 7.41 1 98.62 164 PRO A C 1
ATOM 1243 O O . PRO A 1 164 ? 2.957 4.355 7.492 1 98.62 164 PRO A O 1
ATOM 1246 N N . THR A 1 165 ? 1.366 3.381 6.219 1 98.81 165 THR A N 1
ATOM 1247 C CA . THR A 1 165 ? 2.17 3.611 5.023 1 98.81 165 THR A CA 1
ATOM 1248 C C . THR A 1 165 ? 2.033 5.055 4.547 1 98.81 165 THR A C 1
ATOM 1250 O O . THR A 1 165 ? 2.855 5.539 3.768 1 98.81 165 THR A O 1
ATOM 1253 N N . MET A 1 166 ? 1.065 5.816 5.055 1 98.88 166 MET A N 1
ATOM 1254 C CA . MET A 1 166 ? 0.904 7.215 4.668 1 98.88 166 MET A CA 1
ATOM 1255 C C . MET A 1 166 ? 2.037 8.07 5.23 1 98.88 166 MET A C 1
ATOM 1257 O O . MET A 1 166 ? 2.301 9.164 4.73 1 98.88 166 MET A O 1
ATOM 1261 N N . TYR A 1 167 ? 2.736 7.551 6.254 1 98.75 167 TYR A N 1
ATOM 1262 C CA . TYR A 1 167 ? 3.902 8.25 6.777 1 98.75 167 TYR A CA 1
ATOM 1263 C C . TYR A 1 167 ? 5.004 8.344 5.73 1 98.75 167 TYR A C 1
ATOM 1265 O O . TYR A 1 167 ? 5.938 9.141 5.863 1 98.75 167 TYR A O 1
ATOM 1273 N N . GLU A 1 168 ? 4.949 7.543 4.629 1 98.62 168 GLU A N 1
ATOM 1274 C CA . GLU A 1 168 ? 5.926 7.625 3.545 1 98.62 168 GLU A CA 1
ATOM 1275 C C . GLU A 1 168 ? 5.91 9.008 2.895 1 98.62 168 GLU A C 1
ATOM 1277 O O . GLU A 1 168 ? 6.922 9.445 2.34 1 98.62 168 GLU A O 1
ATOM 1282 N N . PHE A 1 169 ? 4.781 9.711 2.965 1 98.75 169 PHE A N 1
ATOM 1283 C CA . PHE A 1 169 ? 4.66 11.047 2.391 1 98.75 169 PHE A CA 1
ATOM 1284 C C . PHE A 1 169 ? 5.422 12.07 3.223 1 98.75 169 PHE A C 1
ATOM 1286 O O . PHE A 1 169 ? 6.031 12.992 2.678 1 98.75 169 PHE A O 1
ATOM 1293 N N . THR A 1 170 ? 5.43 11.922 4.598 1 98.5 170 THR A N 1
ATOM 1294 C CA . THR A 1 170 ? 5.898 12.984 5.48 1 98.5 170 THR A CA 1
ATOM 1295 C C . THR A 1 170 ? 7.324 12.703 5.953 1 98.5 170 THR A C 1
ATOM 1297 O O . THR A 1 170 ? 8.055 13.625 6.316 1 98.5 170 THR A O 1
ATOM 1300 N N . MET A 1 171 ? 7.777 11.477 5.887 1 97.81 171 MET A N 1
ATOM 1301 C CA . MET A 1 171 ? 8.984 11.031 6.578 1 97.81 171 MET A CA 1
ATOM 1302 C C . MET A 1 171 ? 10.227 11.695 5.984 1 97.81 171 MET A C 1
ATOM 1304 O O . MET A 1 171 ? 11.109 12.141 6.715 1 97.81 171 MET A O 1
ATOM 1308 N N . SER A 1 172 ? 10.328 11.797 4.637 1 96.44 172 SER A N 1
ATOM 1309 C CA . SER A 1 172 ? 11.547 12.297 4.016 1 96.44 172 SER A CA 1
ATOM 1310 C C . SER A 1 172 ? 11.844 13.734 4.449 1 96.44 172 SER A C 1
ATOM 1312 O O . SER A 1 172 ? 12.984 14.078 4.734 1 96.44 172 SER A O 1
ATOM 1314 N N . MET A 1 173 ? 10.828 14.516 4.652 1 97.31 173 MET A N 1
ATOM 1315 C CA . MET A 1 173 ? 11.016 15.922 4.984 1 97.31 173 MET A CA 1
ATOM 1316 C C . MET A 1 173 ? 10.953 16.141 6.492 1 97.31 173 MET A C 1
ATOM 1318 O O . MET A 1 173 ? 11.07 17.281 6.961 1 97.31 173 MET A O 1
ATOM 1322 N N . GLY A 1 174 ? 10.773 15.047 7.234 1 97.5 174 GLY A N 1
ATOM 1323 C CA . GLY A 1 174 ? 10.711 15.195 8.68 1 97.5 174 GLY A CA 1
ATOM 1324 C C . GLY A 1 174 ? 9.5 15.977 9.148 1 97.5 174 GLY A C 1
ATOM 1325 O O . GLY A 1 174 ? 9.586 16.734 10.117 1 97.5 174 GLY A O 1
ATOM 1326 N N . ILE A 1 175 ? 8.383 15.891 8.445 1 98.56 175 ILE A N 1
ATOM 1327 C CA . ILE A 1 175 ? 7.148 16.578 8.828 1 98.56 175 ILE A CA 1
ATOM 1328 C C . ILE A 1 175 ? 6.562 15.906 10.078 1 98.56 175 ILE A C 1
ATOM 1330 O O . ILE A 1 175 ? 6.426 14.688 10.125 1 98.56 175 ILE A O 1
ATOM 1334 N N . ASP A 1 176 ? 6.285 16.688 11.094 1 98.5 176 ASP A N 1
ATOM 1335 C CA . ASP A 1 176 ? 5.73 16.203 12.359 1 98.5 176 ASP A CA 1
ATOM 1336 C C . ASP A 1 176 ? 4.223 15.984 12.242 1 98.5 176 ASP A C 1
ATOM 1338 O O . ASP A 1 176 ? 3.445 16.938 12.242 1 98.5 176 ASP A O 1
ATOM 1342 N N . VAL A 1 177 ? 3.832 14.719 12.172 1 98.75 177 VAL A N 1
ATOM 1343 C CA . VAL A 1 177 ? 2.41 14.398 12.102 1 98.75 177 VAL A CA 1
ATOM 1344 C C . VAL A 1 177 ? 1.774 14.57 13.484 1 98.75 177 VAL A C 1
ATOM 1346 O O . VAL A 1 177 ? 2.174 13.906 14.445 1 98.75 177 VAL A O 1
ATOM 1349 N N . VAL A 1 178 ? 0.713 15.484 13.57 1 98.62 178 VAL A N 1
ATOM 1350 C CA . VAL A 1 178 ? 0.157 15.82 14.875 1 98.62 178 VAL A CA 1
ATOM 1351 C C . VAL A 1 178 ? -1.265 15.273 14.984 1 98.62 178 VAL A C 1
ATOM 1353 O O . VAL A 1 178 ? -1.882 15.344 16.047 1 98.62 178 VAL A O 1
ATOM 1356 N N . ASP A 1 179 ? -1.771 14.781 13.867 1 98.62 179 ASP A N 1
ATOM 1357 C CA . ASP A 1 179 ? -3.113 14.211 13.859 1 98.62 179 ASP A CA 1
ATOM 1358 C C . ASP A 1 179 ? -3.277 13.219 12.711 1 98.62 179 ASP A C 1
ATOM 1360 O O . ASP A 1 179 ? -2.707 13.406 11.633 1 98.62 179 ASP A O 1
ATOM 1364 N N . MET A 1 180 ? -4.012 12.141 12.992 1 98.62 180 MET A N 1
ATOM 1365 C CA . MET A 1 180 ? -4.418 11.188 11.961 1 98.62 180 MET A CA 1
ATOM 1366 C C . MET A 1 180 ? -5.844 10.703 12.203 1 98.62 180 MET A C 1
ATOM 1368 O O . MET A 1 180 ? -6.316 10.68 13.344 1 98.62 180 MET A O 1
ATOM 1372 N N . HIS A 1 181 ? -6.48 10.391 11.117 1 98.31 181 HIS A N 1
ATOM 1373 C CA . HIS A 1 181 ? -7.836 9.867 11.227 1 98.31 181 HIS A CA 1
ATOM 1374 C C . HIS A 1 181 ? -8.109 8.805 10.164 1 98.31 181 HIS A C 1
ATOM 1376 O O . HIS A 1 181 ? -7.684 8.953 9.016 1 98.31 181 HIS A O 1
ATOM 1382 N N . GLU A 1 182 ? -8.727 7.711 10.602 1 97.38 182 GLU A N 1
ATOM 1383 C CA . GLU A 1 182 ? -9.133 6.621 9.727 1 97.38 182 GLU A CA 1
ATOM 1384 C C . GLU A 1 182 ? -10.656 6.531 9.633 1 97.38 182 GLU A C 1
ATOM 1386 O O . GLU A 1 182 ? -11.328 6.18 10.602 1 97.38 182 GLU A O 1
ATOM 1391 N N . TYR A 1 183 ? -11.195 7.016 8.43 1 97.88 183 TYR A N 1
ATOM 1392 C CA . TYR A 1 183 ? -12.609 6.855 8.102 1 97.88 183 TYR A CA 1
ATOM 1393 C C . TYR A 1 183 ? -12.844 5.551 7.348 1 97.88 183 TYR A C 1
ATOM 1395 O O . TYR A 1 183 ? -12.547 5.449 6.16 1 97.88 183 TYR A O 1
ATOM 1403 N N . PHE A 1 184 ? -13.328 4.414 8.102 1 96.81 184 PHE A N 1
ATOM 1404 C CA . PHE A 1 184 ? -13.742 3.178 7.445 1 96.81 184 PHE A CA 1
ATOM 1405 C C . PHE A 1 184 ? -15.266 3.057 7.434 1 96.81 184 PHE A C 1
ATOM 1407 O O . PHE A 1 184 ? -15.961 3.807 8.125 1 96.81 184 PHE A O 1
ATOM 1414 N N . GLY A 1 185 ? -15.758 2.242 6.582 1 96.12 185 GLY A N 1
ATOM 1415 C CA . GLY A 1 185 ? -17.188 2.066 6.453 1 96.12 185 GLY A CA 1
ATOM 1416 C C . GLY A 1 185 ? -17.844 3.129 5.594 1 96.12 185 GLY A C 1
ATOM 1417 O O . GLY A 1 185 ? -19.047 3.387 5.719 1 96.12 185 GLY A O 1
ATOM 1418 N N . ALA A 1 186 ? -17.078 3.74 4.703 1 95.69 186 ALA A N 1
ATOM 1419 C CA . ALA A 1 186 ? -17.609 4.832 3.891 1 95.69 186 ALA A CA 1
ATOM 1420 C C . ALA A 1 186 ? -18.703 4.34 2.953 1 95.69 186 ALA A C 1
ATOM 1422 O O . ALA A 1 186 ? -19.578 5.113 2.533 1 95.69 186 ALA A O 1
ATOM 1423 N N . MET A 1 187 ? -18.703 3.051 2.652 1 91.44 187 MET A N 1
ATOM 1424 C CA . MET A 1 187 ? -19.703 2.518 1.743 1 91.44 187 MET A CA 1
ATOM 1425 C C . MET A 1 187 ? -21.078 2.482 2.412 1 91.44 187 MET A C 1
ATOM 1427 O O . MET A 1 187 ? -22.094 2.328 1.738 1 91.44 187 MET A O 1
ATOM 1431 N N . ALA A 1 188 ? -21.047 2.58 3.734 1 91.56 188 ALA A N 1
ATOM 1432 C CA . ALA A 1 188 ? -22.328 2.611 4.441 1 91.56 188 ALA A CA 1
ATOM 1433 C C . ALA A 1 188 ? -23.062 3.922 4.184 1 91.56 188 ALA A C 1
ATOM 1435 O O . ALA A 1 188 ? -24.234 4.051 4.504 1 91.56 188 ALA A O 1
ATOM 1436 N N . TYR A 1 189 ? -22.312 4.812 3.674 1 93.31 189 TYR A N 1
ATOM 1437 C CA . TYR A 1 189 ? -22.875 6.117 3.32 1 93.31 189 TYR A CA 1
ATOM 1438 C C . TYR A 1 189 ? -22.672 6.414 1.841 1 93.31 189 TYR A C 1
ATOM 1440 O O . TYR A 1 189 ? -21.625 6.07 1.271 1 93.31 189 TYR A O 1
ATOM 1448 N N . GLU A 1 190 ? -23.656 7.074 1.268 1 93.38 190 GLU A N 1
ATOM 1449 C CA . GLU A 1 190 ? -23.531 7.531 -0.113 1 93.38 190 GLU A CA 1
ATOM 1450 C C . GLU A 1 190 ? -22.344 8.477 -0.271 1 93.38 190 GLU A C 1
ATOM 1452 O O . GLU A 1 190 ? -21.656 8.453 -1.293 1 93.38 190 GLU A O 1
ATOM 1457 N N . HIS A 1 191 ? -22.141 9.227 0.663 1 96.06 191 HIS A N 1
ATOM 1458 C CA . HIS A 1 191 ? -21.125 10.273 0.714 1 96.06 191 HIS A CA 1
ATOM 1459 C C . HIS A 1 191 ? -20.828 10.68 2.152 1 96.06 191 HIS A C 1
ATOM 1461 O O . HIS A 1 191 ? -21.703 10.617 3.016 1 96.06 191 HIS A O 1
ATOM 1467 N N . VAL A 1 192 ? -19.531 11.172 2.387 1 98.06 192 VAL A N 1
ATOM 1468 C CA . VAL A 1 192 ? -19.109 11.516 3.74 1 98.06 192 VAL A CA 1
ATOM 1469 C C . VAL A 1 192 ? -19.938 12.68 4.262 1 98.06 192 VAL A C 1
ATOM 1471 O O . VAL A 1 192 ? -20.094 12.852 5.477 1 98.06 192 VAL A O 1
ATOM 1474 N N . LEU A 1 193 ? -20.5 13.5 3.352 1 97.38 193 LEU A N 1
ATOM 1475 C CA . LEU A 1 193 ? -21.328 14.625 3.752 1 97.38 193 LEU A CA 1
ATOM 1476 C C . LEU A 1 193 ? -22.594 14.141 4.469 1 97.38 193 LEU A C 1
ATOM 1478 O O . LEU A 1 193 ? -23.266 14.922 5.137 1 97.38 193 LEU A O 1
ATOM 1482 N N . GLY A 1 194 ? -22.875 12.852 4.309 1 95.5 194 GLY A N 1
ATOM 1483 C CA . GLY A 1 194 ? -23.969 12.273 5.066 1 95.5 194 GLY A CA 1
ATOM 1484 C C . GLY A 1 194 ? -23.531 11.672 6.387 1 95.5 194 GLY A C 1
ATOM 1485 O O . GLY A 1 194 ? -24.359 11.156 7.148 1 95.5 194 GLY A O 1
ATOM 1486 N N . ASN A 1 195 ? -22.391 11.688 6.711 1 96.81 195 ASN A N 1
ATOM 1487 C CA . ASN A 1 195 ? -21.797 11.164 7.938 1 96.81 195 ASN A CA 1
ATOM 1488 C C . ASN A 1 195 ? -21.266 12.289 8.82 1 96.81 195 ASN A C 1
ATOM 1490 O O . ASN A 1 195 ? -20.094 12.633 8.75 1 96.81 195 ASN A O 1
ATOM 1494 N N . GLU A 1 196 ? -22.078 12.859 9.703 1 96.75 196 GLU A N 1
ATOM 1495 C CA . GLU A 1 196 ? -21.766 14.023 10.516 1 96.75 196 GLU A CA 1
ATOM 1496 C C . GLU A 1 196 ? -20.562 13.766 11.406 1 96.75 196 GLU A C 1
ATOM 1498 O O . GLU A 1 196 ? -19.719 14.648 11.602 1 96.75 196 GLU A O 1
ATOM 1503 N N . LYS A 1 197 ? -20.516 12.633 11.93 1 97.94 197 LYS A N 1
ATOM 1504 C CA . LYS A 1 197 ? -19.391 12.289 12.812 1 97.94 197 LYS A CA 1
ATOM 1505 C C . LYS A 1 197 ? -18.062 12.43 12.094 1 97.94 197 LYS A C 1
ATOM 1507 O O . LYS A 1 197 ? -17.109 13.008 12.633 1 97.94 197 LYS A O 1
ATOM 1512 N N . GLU A 1 198 ? -17.984 11.93 10.938 1 98.44 198 GLU A N 1
ATOM 1513 C CA . GLU A 1 198 ? -16.75 12 10.156 1 98.44 198 GLU A CA 1
ATOM 1514 C C . GLU A 1 198 ? -16.438 13.43 9.719 1 98.44 198 GLU A C 1
ATOM 1516 O O . GLU A 1 198 ? -15.281 13.828 9.656 1 98.44 198 GLU A O 1
ATOM 1521 N N . MET A 1 199 ? -17.516 14.188 9.344 1 98.12 199 MET A N 1
ATOM 1522 C CA . MET A 1 199 ? -17.297 15.586 8.977 1 98.12 199 MET A CA 1
ATOM 1523 C C . MET A 1 199 ? -16.812 16.391 10.164 1 98.12 199 MET A C 1
ATOM 1525 O O . MET A 1 199 ? -15.938 17.25 10.023 1 98.12 199 MET A O 1
ATOM 1529 N N . LEU A 1 200 ? -17.344 16.094 11.367 1 98.62 200 LEU A N 1
ATOM 1530 C CA . LEU A 1 200 ? -16.859 16.75 12.57 1 98.62 200 LEU A CA 1
ATOM 1531 C C . LEU A 1 200 ? -15.406 16.391 12.852 1 98.62 200 LEU A C 1
ATOM 1533 O O . LEU A 1 200 ? -14.617 17.234 13.289 1 98.62 200 LEU A O 1
ATOM 1537 N N . ARG A 1 201 ? -15.062 15.211 12.578 1 98.5 201 ARG A N 1
ATOM 1538 C CA . ARG A 1 201 ? -13.688 14.781 12.781 1 98.5 201 ARG A CA 1
ATOM 1539 C C . ARG A 1 201 ? -12.742 15.5 11.82 1 98.5 201 ARG A C 1
ATOM 1541 O O . ARG A 1 201 ? -11.609 15.82 12.18 1 98.5 201 ARG A O 1
ATOM 1548 N N . ALA A 1 202 ? -13.172 15.727 10.578 1 98.75 202 ALA A N 1
ATOM 1549 C CA . ALA A 1 202 ? -12.375 16.484 9.625 1 98.75 202 ALA A CA 1
ATOM 1550 C C . ALA A 1 202 ? -12.18 17.922 10.102 1 98.75 202 ALA A C 1
ATOM 1552 O O . ALA A 1 202 ? -11.086 18.484 9.969 1 98.75 202 ALA A O 1
ATOM 1553 N N . LYS A 1 203 ? -13.234 18.484 10.648 1 98.81 203 LYS A N 1
ATOM 1554 C CA . LYS A 1 203 ? -13.094 19.828 11.227 1 98.81 203 LYS A CA 1
ATOM 1555 C C . LYS A 1 203 ? -12.047 19.828 12.344 1 98.81 203 LYS A C 1
ATOM 1557 O O . LYS A 1 203 ? -11.188 20.719 12.383 1 98.81 203 LYS A O 1
ATOM 1562 N N . LEU A 1 204 ? -12.172 18.891 13.164 1 98.81 204 LEU A N 1
ATOM 1563 C CA . LEU A 1 204 ? -11.242 18.812 14.281 1 98.81 204 LEU A CA 1
ATOM 1564 C C . LEU A 1 204 ? -9.805 18.672 13.781 1 98.81 204 LEU A C 1
ATOM 1566 O O . LEU A 1 204 ? -8.891 19.25 14.367 1 98.81 204 LEU A O 1
ATOM 1570 N N . MET A 1 205 ? -9.57 17.953 12.75 1 98.81 205 MET A N 1
ATOM 1571 C CA . MET A 1 205 ? -8.234 17.828 12.172 1 98.81 205 MET A CA 1
ATOM 1572 C C . MET A 1 205 ? -7.699 19.188 11.742 1 98.81 205 MET A C 1
ATOM 1574 O O . MET A 1 205 ? -6.543 19.531 12.008 1 98.81 205 MET A O 1
ATOM 1578 N N . GLY A 1 206 ? -8.531 19.938 11.047 1 98.88 206 GLY A N 1
ATOM 1579 C CA . GLY A 1 206 ? -8.133 21.281 10.68 1 98.88 206 GLY A CA 1
ATOM 1580 C C . GLY A 1 206 ? -7.816 22.172 11.875 1 98.88 206 GLY A C 1
ATOM 1581 O O . GLY A 1 206 ? -6.836 22.906 11.867 1 98.88 206 GLY A O 1
ATOM 1582 N N . GLN A 1 207 ? -8.641 22.062 12.898 1 98.81 207 GLN A N 1
ATOM 1583 C CA . GLN A 1 207 ? -8.406 22.828 14.117 1 98.81 207 GLN A CA 1
ATOM 1584 C C . GLN A 1 207 ? -7.102 22.422 14.789 1 98.81 207 GLN A C 1
ATOM 1586 O O . GLN A 1 207 ? -6.371 23.266 15.312 1 98.81 207 GLN A O 1
ATOM 1591 N N . ASN A 1 208 ? -6.828 21.172 14.789 1 98.81 208 ASN A N 1
ATOM 1592 C CA . ASN A 1 208 ? -5.586 20.672 15.367 1 98.81 208 ASN A CA 1
ATOM 1593 C C . ASN A 1 208 ? -4.363 21.188 14.609 1 98.81 208 ASN A C 1
ATOM 1595 O O . ASN A 1 208 ? -3.361 21.562 15.219 1 98.81 208 ASN A O 1
ATOM 1599 N N . ILE A 1 209 ? -4.41 21.203 13.266 1 98.88 209 ILE A N 1
ATOM 1600 C CA . ILE A 1 209 ? -3.328 21.75 12.461 1 98.88 209 ILE A CA 1
ATOM 1601 C C . ILE A 1 209 ? -3.164 23.234 12.773 1 98.88 209 ILE A C 1
ATOM 1603 O O . ILE A 1 209 ? -2.045 23.719 12.984 1 98.88 209 ILE A O 1
ATOM 1607 N N . ALA A 1 210 ? -4.277 23.969 12.852 1 98.75 210 ALA A N 1
ATOM 1608 C CA . ALA A 1 210 ? -4.215 25.391 13.164 1 98.75 210 ALA A CA 1
ATOM 1609 C C . ALA A 1 210 ? -3.582 25.625 14.531 1 98.75 210 ALA A C 1
ATOM 1611 O O . ALA A 1 210 ? -2.773 26.547 14.695 1 98.75 210 ALA A O 1
ATOM 1612 N N . LYS A 1 211 ? -3.967 24.859 15.477 1 98.5 211 LYS A N 1
ATOM 1613 C CA . LYS A 1 211 ? -3.395 24.984 16.812 1 98.5 211 LYS A CA 1
ATOM 1614 C C . LYS A 1 211 ? -1.892 24.719 16.797 1 98.5 211 LYS A C 1
ATOM 1616 O O . LYS A 1 211 ? -1.123 25.422 17.453 1 98.5 211 LYS A O 1
ATOM 1621 N N . ALA A 1 212 ? -1.483 23.703 16.094 1 98.75 212 ALA A N 1
ATOM 1622 C CA . ALA A 1 212 ? -0.056 23.406 15.977 1 98.75 212 ALA A CA 1
ATOM 1623 C C . ALA A 1 212 ? 0.69 24.594 15.359 1 98.75 212 ALA A C 1
ATOM 1625 O O . ALA A 1 212 ? 1.778 24.953 15.812 1 98.75 212 ALA A O 1
ATOM 1626 N N . LEU A 1 213 ? 0.101 25.172 14.336 1 98.62 213 LEU A N 1
ATOM 1627 C CA . LEU A 1 213 ? 0.74 26.281 13.633 1 98.62 213 LEU A CA 1
ATOM 1628 C C . LEU A 1 213 ? 0.796 27.516 14.516 1 98.62 213 LEU A C 1
ATOM 1630 O O . LEU A 1 213 ? 1.666 28.375 14.328 1 98.62 213 LEU A O 1
ATOM 1634 N N . ALA A 1 214 ? -0.094 27.625 15.508 1 97.94 214 ALA A N 1
ATOM 1635 C CA . ALA A 1 214 ? -0.137 28.781 16.406 1 97.94 214 ALA A CA 1
ATOM 1636 C C . ALA A 1 214 ? 0.826 28.609 17.578 1 97.94 214 ALA A C 1
ATOM 1638 O O . ALA A 1 214 ? 1.046 29.547 18.344 1 97.94 214 ALA A O 1
ATOM 1639 N N . ALA A 1 215 ? 1.396 27.484 17.641 1 97.19 215 ALA A N 1
ATOM 1640 C CA . ALA A 1 215 ? 2.283 27.203 18.766 1 97.19 215 ALA A CA 1
ATOM 1641 C C . ALA A 1 215 ? 3.525 28.094 18.734 1 97.19 215 ALA A C 1
ATOM 1643 O O . ALA A 1 215 ? 4.074 28.344 17.656 1 97.19 215 ALA A O 1
ATOM 1644 N N . GLU A 1 216 ? 4.043 28.406 19.953 1 96.19 216 GLU A N 1
ATOM 1645 C CA . GLU A 1 216 ? 5.199 29.297 20.062 1 96.19 216 GLU A CA 1
ATOM 1646 C C . GLU A 1 216 ? 6.469 28.5 20.375 1 96.19 216 GLU A C 1
ATOM 1648 O O . GLU A 1 216 ? 7.578 29.031 20.25 1 96.19 216 GLU A O 1
ATOM 1653 N N . ILE A 1 217 ? 6.223 27.344 20.844 1 97.25 217 ILE A N 1
ATOM 1654 C CA . ILE A 1 217 ? 7.387 26.531 21.188 1 97.25 217 ILE A CA 1
ATOM 1655 C C . ILE A 1 217 ? 7.293 25.188 20.484 1 97.25 217 ILE A C 1
ATOM 1657 O O . ILE A 1 217 ? 6.199 24.719 20.156 1 97.25 217 ILE A O 1
ATOM 1661 N N . GLU A 1 218 ? 8.398 24.578 20.312 1 96.56 218 GLU A N 1
ATOM 1662 C CA . GLU A 1 218 ? 8.508 23.359 19.516 1 96.56 218 GLU A CA 1
ATOM 1663 C C . GLU A 1 218 ? 7.734 22.203 20.156 1 96.56 218 GLU A C 1
ATOM 1665 O O . GLU A 1 218 ? 7.086 21.422 19.453 1 96.56 218 GLU A O 1
ATOM 1670 N N . GLU A 1 219 ? 7.742 22.125 21.484 1 96.88 219 GLU A N 1
ATOM 1671 C CA . GLU A 1 219 ? 7.027 21.062 22.188 1 96.88 219 GLU A CA 1
ATOM 1672 C C . GLU A 1 219 ? 5.527 21.125 21.906 1 96.88 219 GLU A C 1
ATOM 1674 O O . GLU A 1 219 ? 4.883 20.094 21.734 1 96.88 219 GLU A O 1
ATOM 1679 N N . GLU A 1 220 ? 5.004 22.281 21.859 1 98 220 GLU A N 1
ATOM 1680 C CA . GLU A 1 220 ? 3.586 22.469 21.562 1 98 220 GLU A CA 1
ATOM 1681 C C . GLU A 1 220 ? 3.293 22.266 20.078 1 98 220 GLU A C 1
ATOM 1683 O O . GLU A 1 220 ? 2.246 21.719 19.719 1 98 220 GLU A O 1
ATOM 1688 N N . ARG A 1 221 ? 4.223 22.703 19.203 1 98.25 221 ARG A N 1
ATOM 1689 C CA . ARG A 1 221 ? 4.031 22.547 17.766 1 98.25 221 ARG A CA 1
ATOM 1690 C C . ARG A 1 221 ? 3.895 21.078 17.391 1 98.25 221 ARG A C 1
ATOM 1692 O O . ARG A 1 221 ? 3.02 20.719 16.594 1 98.25 221 ARG A O 1
ATOM 1699 N N . THR A 1 222 ? 4.652 20.297 18.031 1 97.94 222 THR A N 1
ATOM 1700 C CA . THR A 1 222 ? 4.762 18.906 17.609 1 97.94 222 THR A CA 1
ATOM 1701 C C . THR A 1 222 ? 3.871 18 18.469 1 97.94 222 THR A C 1
ATOM 1703 O O . THR A 1 222 ? 3.834 16.781 18.281 1 97.94 222 THR A O 1
ATOM 1706 N N . LYS A 1 223 ? 3.135 18.578 19.422 1 97.38 223 LYS A N 1
ATOM 1707 C CA . LYS A 1 223 ? 2.268 17.812 20.312 1 97.38 223 LYS A CA 1
ATOM 1708 C C . LYS A 1 223 ? 1.231 17.016 19.531 1 97.38 223 LYS A C 1
ATOM 1710 O O . LYS A 1 223 ? 0.605 17.547 18.609 1 97.38 223 LYS A O 1
ATOM 1715 N N . TRP A 1 224 ? 1.176 15.711 19.891 1 98.06 224 TRP A N 1
ATOM 1716 C CA . TRP A 1 224 ? 0.127 14.883 19.297 1 98.06 224 TRP A CA 1
ATOM 1717 C C . TRP A 1 224 ? -1.254 15.391 19.703 1 98.06 224 TRP A C 1
ATOM 1719 O O . TRP A 1 224 ? -1.507 15.648 20.875 1 98.06 224 TRP A O 1
ATOM 1729 N N . ARG A 1 225 ? -2.225 15.492 18.688 1 98.06 225 ARG A N 1
ATOM 1730 C CA . ARG A 1 225 ? -3.535 16.078 18.953 1 98.06 225 ARG A CA 1
ATOM 1731 C C . ARG A 1 225 ? -4.652 15.156 18.484 1 98.06 225 ARG A C 1
ATOM 1733 O O . ARG A 1 225 ? -5.832 15.469 18.641 1 98.06 225 ARG A O 1
ATOM 1740 N N . GLY A 1 226 ? -4.207 14.031 17.859 1 95.56 226 GLY A N 1
ATOM 1741 C CA . GLY A 1 226 ? -5.211 13.078 17.422 1 95.56 226 GLY A CA 1
ATOM 1742 C C . GLY A 1 226 ? -5.934 12.391 18.562 1 95.56 226 GLY A C 1
ATOM 1743 O O . GLY A 1 226 ? -5.52 12.492 19.719 1 95.56 226 GLY A O 1
ATOM 1744 N N . LYS A 1 227 ? -7.094 11.719 18.266 1 87.81 227 LYS A N 1
ATOM 1745 C CA . LYS A 1 227 ? -7.922 11.062 19.266 1 87.81 227 LYS A CA 1
ATOM 1746 C C . LYS A 1 227 ? -7.359 9.688 19.641 1 87.81 227 LYS A C 1
ATOM 1748 O O . LYS A 1 227 ? -7.473 9.25 20.781 1 87.81 227 LYS A O 1
ATOM 1753 N N . GLU A 1 228 ? -6.816 9.141 18.656 1 78.69 228 GLU A N 1
ATOM 1754 C CA . GLU A 1 228 ? -6.43 7.762 18.922 1 78.69 228 GLU A CA 1
ATOM 1755 C C . GLU A 1 228 ? -4.914 7.625 19.031 1 78.69 228 GLU A C 1
ATOM 1757 O O . GLU A 1 228 ? -4.18 8.141 18.188 1 78.69 228 GLU A O 1
ATOM 1762 N N . GLU A 1 229 ? -4.555 7.098 20.297 1 86.88 229 GLU A N 1
ATOM 1763 C CA . GLU A 1 229 ? -3.152 6.746 20.5 1 86.88 229 GLU A CA 1
ATOM 1764 C C . GLU A 1 229 ? -2.916 5.258 20.281 1 86.88 229 GLU A C 1
ATOM 1766 O O . GLU A 1 229 ? -3.574 4.418 20.891 1 86.88 229 GLU A O 1
ATOM 1771 N N . GLY A 1 230 ? -2.121 5.004 19.344 1 94.12 230 GLY A N 1
ATOM 1772 C CA . GLY A 1 230 ? -1.743 3.625 19.078 1 94.12 230 GLY A CA 1
ATOM 1773 C C . GLY A 1 230 ? -0.625 3.131 19.984 1 94.12 230 GLY A C 1
ATOM 1774 O O . GLY A 1 230 ? -0.338 3.74 21.016 1 94.12 230 GLY A O 1
ATOM 1775 N N . VAL A 1 231 ? -0.075 2.037 19.703 1 97.38 231 VAL A N 1
ATOM 1776 C CA . VAL A 1 231 ? 0.897 1.374 20.578 1 97.38 231 VAL A CA 1
ATOM 1777 C C . VAL A 1 231 ? 2.25 2.074 20.453 1 97.38 231 VAL A C 1
ATOM 1779 O O . VAL A 1 231 ? 3.084 1.974 21.359 1 97.38 231 VAL A O 1
ATOM 1782 N N . CYS A 1 232 ? 2.582 2.715 19.375 1 98.25 232 CYS A N 1
ATOM 1783 C CA . CYS A 1 232 ? 3.834 3.451 19.234 1 98.25 232 CYS A CA 1
ATOM 1784 C C . CYS A 1 232 ? 3.672 4.895 19.688 1 98.25 232 CYS A C 1
ATOM 1786 O O . CYS A 1 232 ? 2.824 5.625 19.172 1 98.25 232 CYS A O 1
ATOM 1788 N N . PRO A 1 233 ? 4.426 5.352 20.594 1 97.19 233 PRO A N 1
ATOM 1789 C CA . PRO A 1 233 ? 4.289 6.719 21.109 1 97.19 233 PRO A CA 1
ATOM 1790 C C . PRO A 1 233 ? 4.805 7.77 20.125 1 97.19 233 PRO A C 1
ATOM 1792 O O . PRO A 1 233 ? 4.641 8.969 20.359 1 97.19 233 PRO A O 1
ATOM 1795 N N . VAL A 1 234 ? 5.469 7.316 19.031 1 97.88 234 VAL A N 1
ATOM 1796 C CA . VAL A 1 234 ? 6.055 8.258 18.078 1 97.88 234 VAL A CA 1
ATOM 1797 C C . VAL A 1 234 ? 5.094 8.484 16.922 1 97.88 234 VAL A C 1
ATOM 1799 O O . VAL A 1 234 ? 4.594 9.594 16.719 1 97.88 234 VAL A O 1
ATOM 1802 N N . CYS A 1 235 ? 4.715 7.465 16.234 1 98.19 235 CYS A N 1
ATOM 1803 C CA . CYS A 1 235 ? 3.871 7.629 15.062 1 98.19 235 CYS A CA 1
ATOM 1804 C C . CYS A 1 235 ? 2.4 7.449 15.414 1 98.19 235 CYS A C 1
ATOM 1806 O O . CYS A 1 235 ? 1.521 7.793 14.625 1 98.19 235 CYS A O 1
ATOM 1808 N N . HIS A 1 236 ? 2.078 6.84 16.641 1 98.06 236 HIS A N 1
ATOM 1809 C CA . HIS A 1 236 ? 0.741 6.656 17.188 1 98.06 236 HIS A CA 1
ATOM 1810 C C . HIS A 1 236 ? -0.058 5.641 16.375 1 98.06 236 HIS A C 1
ATOM 1812 O O . HIS A 1 236 ? -1.288 5.613 16.453 1 98.06 236 HIS A O 1
ATOM 1818 N N . CYS A 1 237 ? 0.612 4.785 15.555 1 98.06 237 CYS A N 1
ATOM 1819 C CA . CYS A 1 237 ? -0.025 3.648 14.898 1 98.06 237 CYS A CA 1
ATOM 1820 C C . CYS A 1 237 ? -0.04 2.43 15.82 1 98.06 237 CYS A C 1
ATOM 1822 O O . CYS A 1 237 ? 0.624 2.422 16.859 1 98.06 237 CYS A O 1
ATOM 1824 N N . ASP A 1 238 ? -0.848 1.42 15.453 1 98 238 ASP A N 1
ATOM 1825 C CA . ASP A 1 238 ? -1.07 0.242 16.281 1 98 238 ASP A CA 1
ATOM 1826 C C . ASP A 1 238 ? -0.306 -0.964 15.742 1 98 238 ASP A C 1
ATOM 1828 O O . ASP A 1 238 ? -0.509 -2.092 16.203 1 98 238 ASP A O 1
ATOM 1832 N N . MET A 1 239 ? 0.65 -0.741 14.836 1 98.5 239 MET A N 1
ATOM 1833 C CA . MET A 1 239 ? 1.29 -1.837 14.117 1 98.5 239 MET A CA 1
ATOM 1834 C C . MET A 1 239 ? 2.645 -2.176 14.727 1 98.5 239 MET A C 1
ATOM 1836 O O . MET A 1 239 ? 3.393 -1.279 15.125 1 98.5 239 MET A O 1
ATOM 1840 N N . LEU A 1 240 ? 2.939 -3.43 14.797 1 98.69 240 LEU A N 1
ATOM 1841 C CA . LEU A 1 240 ? 4.207 -3.963 15.289 1 98.69 240 LEU A CA 1
ATOM 1842 C C . LEU A 1 240 ? 4.758 -5.016 14.328 1 98.69 240 LEU A C 1
ATOM 1844 O O . LEU A 1 240 ? 3.992 -5.695 13.641 1 98.69 240 LEU A O 1
ATOM 1848 N N . THR A 1 241 ? 6.031 -5.113 14.242 1 98.62 241 THR A N 1
ATOM 1849 C CA . THR A 1 241 ? 6.723 -6.246 13.641 1 98.62 241 THR A CA 1
ATOM 1850 C C . THR A 1 241 ? 7.484 -7.043 14.695 1 98.62 241 THR A C 1
ATOM 1852 O O . THR A 1 241 ? 8.258 -6.477 15.469 1 98.62 241 THR A O 1
ATOM 1855 N N . VAL A 1 242 ? 7.191 -8.305 14.766 1 98.38 242 VAL A N 1
ATOM 1856 C CA . VAL A 1 242 ? 7.887 -9.18 15.703 1 98.38 242 VAL A CA 1
ATOM 1857 C C . VAL A 1 242 ? 9.242 -9.578 15.133 1 98.38 242 VAL A C 1
ATOM 1859 O O . VAL A 1 242 ? 9.344 -9.969 13.969 1 98.38 242 VAL A O 1
ATOM 1862 N N . SER A 1 243 ? 10.289 -9.422 15.969 1 97.31 243 SER A N 1
ATOM 1863 C CA . SER A 1 243 ? 11.633 -9.797 15.539 1 97.31 243 SER A CA 1
ATOM 1864 C C . SER A 1 243 ? 11.703 -11.273 15.172 1 97.31 243 SER A C 1
ATOM 1866 O O . SER A 1 243 ? 10.898 -12.078 15.648 1 97.31 243 SER A O 1
ATOM 1868 N N . LYS A 1 244 ? 12.641 -11.602 14.328 1 94.44 244 LYS A N 1
ATOM 1869 C CA . LYS A 1 244 ? 12.766 -12.977 13.836 1 94.44 244 LYS A CA 1
ATOM 1870 C C . LYS A 1 244 ? 12.977 -13.953 14.992 1 94.44 244 LYS A C 1
ATOM 1872 O O . LYS A 1 244 ? 12.445 -15.062 14.969 1 94.44 244 LYS A O 1
ATOM 1877 N N . ASP A 1 245 ? 13.75 -13.531 15.984 1 95 245 ASP A N 1
ATOM 1878 C CA . ASP A 1 245 ? 14.016 -14.422 17.109 1 95 245 ASP A CA 1
ATOM 1879 C C . ASP A 1 245 ? 12.914 -14.312 18.156 1 95 245 ASP A C 1
ATOM 1881 O O . ASP A 1 245 ? 12.992 -14.938 19.219 1 95 245 ASP A O 1
ATOM 1885 N N . ARG A 1 246 ? 11.891 -13.484 17.938 1 97.19 246 ARG A N 1
ATOM 1886 C CA . ARG A 1 246 ? 10.656 -13.359 18.719 1 97.19 246 ARG A CA 1
ATOM 1887 C C . ARG A 1 246 ? 10.945 -12.773 20.094 1 97.19 246 ARG A C 1
ATOM 1889 O O . ARG A 1 246 ? 10.203 -13.031 21.047 1 97.19 246 ARG A O 1
ATOM 1896 N N . THR A 1 247 ? 12 -11.898 20.188 1 97.88 247 THR A N 1
ATOM 1897 C CA . THR A 1 247 ? 12.383 -11.414 21.516 1 97.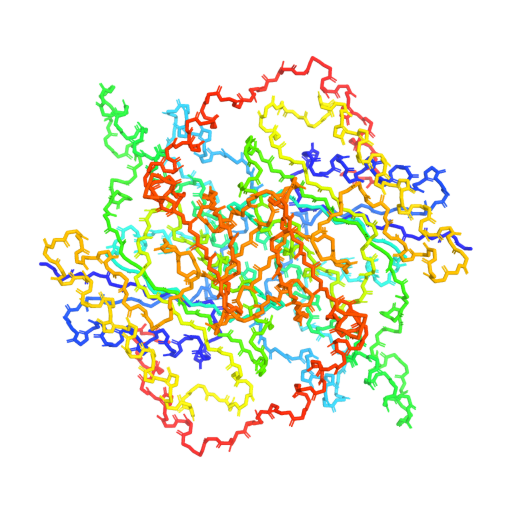88 247 THR A CA 1
ATOM 1898 C C . THR A 1 247 ? 11.977 -9.961 21.703 1 97.88 247 THR A C 1
ATOM 1900 O O . THR A 1 247 ? 11.945 -9.453 22.812 1 97.88 247 THR A O 1
ATOM 1903 N N . TYR A 1 248 ? 11.719 -9.312 20.641 1 98.44 248 TYR A N 1
ATOM 1904 C CA . TYR A 1 248 ? 11.281 -7.922 20.734 1 98.44 248 TYR A CA 1
ATOM 1905 C C . TYR A 1 248 ? 10.406 -7.547 19.547 1 98.44 248 TYR A C 1
ATOM 1907 O O . TYR A 1 248 ? 10.219 -8.344 18.625 1 98.44 248 TYR A O 1
ATOM 1915 N N . VAL A 1 249 ? 9.773 -6.422 19.641 1 98.56 249 VAL A N 1
ATOM 1916 C CA . VAL A 1 249 ? 8.977 -5.887 18.531 1 98.56 249 VAL A CA 1
ATOM 1917 C C . VAL A 1 249 ? 9.625 -4.613 18 1 98.56 249 VAL A C 1
ATOM 1919 O O . VAL A 1 249 ? 10.484 -4.02 18.656 1 98.56 249 VAL A O 1
ATOM 1922 N N . GLU A 1 250 ? 9.289 -4.273 16.781 1 98.69 250 GLU A N 1
ATOM 1923 C CA . GLU A 1 250 ? 9.68 -3.01 16.156 1 98.69 250 GLU A CA 1
ATOM 1924 C C . GLU A 1 250 ? 8.461 -2.273 15.602 1 98.69 250 GLU A C 1
ATOM 1926 O O . GLU A 1 250 ? 7.52 -2.9 15.102 1 98.69 250 GLU A O 1
ATOM 1931 N N . CYS A 1 251 ? 8.398 -0.987 15.82 1 98.75 251 CYS A N 1
ATOM 1932 C CA . CYS A 1 251 ? 7.438 -0.2 15.055 1 98.75 251 CYS A CA 1
ATOM 1933 C C . CYS A 1 251 ? 7.836 -0.138 13.586 1 98.75 251 CYS A C 1
ATOM 1935 O O . CYS A 1 251 ? 8.898 0.386 13.242 1 98.75 251 CYS A O 1
ATOM 1937 N N . PRO A 1 252 ? 7.016 -0.628 12.711 1 98.75 252 PRO A N 1
ATOM 1938 C CA . PRO A 1 252 ? 7.418 -0.654 11.305 1 98.75 252 PRO A CA 1
ATOM 1939 C C . PRO A 1 252 ? 7.422 0.733 10.664 1 98.75 252 PRO A C 1
ATOM 1941 O O . PRO A 1 252 ? 8.039 0.931 9.609 1 98.75 252 PRO A O 1
ATOM 1944 N N . VAL A 1 253 ? 6.727 1.681 11.227 1 98.75 253 VAL A N 1
ATOM 1945 C CA . VAL A 1 253 ? 6.723 3.055 10.734 1 98.75 253 VAL A CA 1
ATOM 1946 C C . VAL A 1 253 ? 7.992 3.771 11.188 1 98.75 253 VAL A C 1
ATOM 1948 O O . VAL A 1 253 ? 8.711 4.352 10.375 1 98.75 253 VAL A O 1
ATOM 1951 N N . CYS A 1 254 ? 8.359 3.604 12.477 1 98.56 254 CYS A N 1
ATOM 1952 C CA . CYS A 1 254 ? 9.43 4.383 13.094 1 98.56 254 CYS A CA 1
ATOM 1953 C C . CYS A 1 254 ? 10.766 3.664 12.977 1 98.56 254 CYS A C 1
ATOM 1955 O O . CYS A 1 254 ? 11.828 4.289 13.086 1 98.56 254 CYS A O 1
ATOM 1957 N N . GLY A 1 255 ? 10.773 2.387 12.766 1 98.19 255 GLY A N 1
ATOM 1958 C CA . GLY A 1 255 ? 11.992 1.604 12.695 1 98.19 255 GLY A CA 1
ATOM 1959 C C . GLY A 1 255 ? 12.703 1.482 14.031 1 98.19 255 GLY A C 1
ATOM 1960 O O . GLY A 1 255 ? 13.938 1.408 14.078 1 98.19 255 GLY A O 1
ATOM 1961 N N . ILE A 1 256 ? 11.953 1.476 15.18 1 98.38 256 ILE A N 1
ATOM 1962 C CA . ILE A 1 256 ? 12.594 1.427 16.5 1 98.38 256 ILE A CA 1
ATOM 1963 C C . ILE A 1 256 ? 12.125 0.185 17.25 1 98.38 256 ILE A C 1
ATOM 1965 O O . ILE A 1 256 ? 10.961 -0.218 17.141 1 98.38 256 ILE A O 1
ATOM 1969 N N . PRO A 1 257 ? 13.086 -0.466 17.891 1 98.31 257 PRO A N 1
ATOM 1970 C CA . PRO A 1 257 ? 12.734 -1.653 18.672 1 98.31 257 PRO A CA 1
ATOM 1971 C C . PRO A 1 257 ? 12.039 -1.31 19.984 1 98.31 257 PRO A C 1
ATOM 1973 O O . PRO A 1 257 ? 12.234 -0.216 20.531 1 98.31 257 PRO A O 1
ATOM 1976 N N . GLY A 1 258 ? 11.133 -2.143 20.422 1 98.62 258 GLY A N 1
ATOM 1977 C CA . GLY A 1 258 ? 10.438 -2.064 21.703 1 98.62 258 GLY A CA 1
ATOM 1978 C C . GLY A 1 258 ? 10.125 -3.426 22.297 1 98.62 258 GLY A C 1
ATOM 1979 O O . GLY A 1 258 ? 10.555 -4.453 21.766 1 98.62 258 GLY A O 1
ATOM 1980 N N . GLU A 1 259 ? 9.555 -3.41 23.406 1 98.31 259 GLU A N 1
ATOM 1981 C CA . GLU A 1 259 ? 9.156 -4.609 24.141 1 98.31 259 GLU A CA 1
ATOM 1982 C C . GLU A 1 259 ? 7.637 -4.766 24.156 1 98.31 259 GLU A C 1
ATOM 1984 O O . GLU A 1 259 ? 6.902 -3.781 24.031 1 98.31 259 GLU A O 1
ATOM 1989 N N . VAL A 1 260 ? 7.223 -5.992 24.25 1 98 260 VAL A N 1
ATOM 1990 C CA . VAL A 1 260 ? 5.797 -6.293 24.375 1 98 260 VAL A CA 1
ATOM 1991 C C . VAL A 1 260 ? 5.57 -7.223 25.562 1 98 260 VAL A C 1
ATOM 1993 O O . VAL A 1 260 ? 6.352 -8.148 25.797 1 98 260 VAL A O 1
ATOM 1996 N N . GLU A 1 261 ? 4.574 -6.941 26.344 1 97.06 261 GLU A N 1
ATOM 1997 C CA . GLU A 1 261 ? 4.094 -7.766 27.453 1 97.06 261 GLU A CA 1
ATOM 1998 C C . GLU A 1 261 ? 2.566 -7.797 27.5 1 97.06 261 GLU A C 1
ATOM 2000 O O . GLU A 1 261 ? 1.907 -6.93 26.922 1 97.06 261 GLU A O 1
ATOM 2005 N N . VAL A 1 262 ? 2.121 -8.875 28.016 1 96.5 262 VAL A N 1
ATOM 2006 C CA . VAL A 1 262 ? 0.694 -8.953 28.312 1 96.5 262 VAL A CA 1
ATOM 2007 C C . VAL A 1 262 ? 0.466 -8.883 29.812 1 96.5 262 VAL A C 1
ATOM 2009 O O . VAL A 1 262 ? 0.911 -9.758 30.562 1 96.5 262 VAL A O 1
ATOM 2012 N N . VAL A 1 263 ? -0.211 -7.758 30.219 1 95.06 263 VAL A N 1
ATOM 2013 C CA . VAL A 1 263 ? -0.494 -7.508 31.641 1 95.06 263 VAL A CA 1
ATOM 2014 C C . VAL A 1 263 ? -2.002 -7.406 31.844 1 95.06 263 VAL A C 1
ATOM 2016 O O . VAL A 1 263 ? -2.658 -6.531 31.281 1 95.06 263 VAL A O 1
ATOM 2019 N N . ASP A 1 264 ? -2.512 -8.336 32.656 1 95.62 264 ASP A N 1
ATOM 2020 C CA . ASP A 1 264 ? -3.936 -8.359 32.969 1 95.62 264 ASP A CA 1
ATOM 2021 C C . ASP A 1 264 ? -4.777 -8.414 31.703 1 95.62 264 ASP A C 1
ATOM 2023 O O . ASP A 1 264 ? -5.746 -7.66 31.562 1 95.62 264 ASP A O 1
ATOM 2027 N N . GLY A 1 265 ? -4.332 -9.109 30.75 1 94.44 265 GLY A N 1
ATOM 2028 C CA . GLY A 1 265 ? -5.086 -9.359 29.531 1 94.44 265 GLY A CA 1
ATOM 2029 C C . GLY A 1 265 ? -4.945 -8.25 28.5 1 94.44 265 GLY A C 1
ATOM 2030 O O . GLY A 1 265 ? -5.59 -8.281 27.453 1 94.44 265 GLY A O 1
ATOM 2031 N N . LYS A 1 266 ? -4.09 -7.27 28.844 1 97 266 LYS A N 1
ATOM 2032 C CA . LYS A 1 266 ? -3.893 -6.156 27.922 1 97 266 LYS A CA 1
ATOM 2033 C C . LYS A 1 266 ? -2.467 -6.141 27.375 1 97 266 LYS A C 1
ATOM 2035 O O . LYS A 1 266 ? -1.51 -6.367 28.125 1 97 266 LYS A O 1
ATOM 2040 N N . ILE A 1 267 ? -2.4 -5.91 26.141 1 98 267 ILE A N 1
ATOM 2041 C CA . ILE A 1 267 ? -1.111 -5.836 25.453 1 98 267 ILE A CA 1
ATOM 2042 C C . ILE A 1 267 ? -0.456 -4.484 25.734 1 98 267 ILE A C 1
ATOM 2044 O O . ILE A 1 267 ? -1.043 -3.436 25.453 1 98 267 ILE A O 1
ATOM 2048 N N . LYS A 1 268 ? 0.682 -4.527 26.344 1 97.5 268 LYS A N 1
ATOM 2049 C CA . LYS A 1 268 ? 1.457 -3.332 26.656 1 97.5 268 LYS A CA 1
ATOM 2050 C C . LYS A 1 268 ? 2.785 -3.322 25.906 1 97.5 268 LYS A C 1
ATOM 2052 O O . LYS A 1 268 ? 3.537 -4.297 25.953 1 97.5 268 LYS A O 1
ATOM 2057 N N . THR A 1 269 ? 3.016 -2.307 25.141 1 97.75 269 THR A N 1
ATOM 2058 C CA . THR A 1 269 ? 4.277 -2.117 24.438 1 97.75 269 THR A CA 1
ATOM 2059 C C . THR A 1 269 ? 5.078 -0.973 25.047 1 97.75 269 THR A C 1
ATOM 2061 O O . THR A 1 269 ? 4.504 0.021 25.5 1 97.75 269 THR A O 1
ATOM 2064 N N . THR A 1 270 ? 6.391 -1.112 25.109 1 98.44 270 THR A N 1
ATOM 2065 C CA . THR A 1 270 ? 7.285 -0.087 25.641 1 98.44 270 THR A CA 1
ATOM 2066 C C . THR A 1 270 ? 8.406 0.215 24.656 1 98.44 270 THR A C 1
ATOM 2068 O O . THR A 1 270 ? 9.102 -0.696 24.188 1 98.44 270 THR A O 1
ATOM 2071 N N . PHE A 1 271 ? 8.547 1.37 24.281 1 98.56 271 PHE A N 1
ATOM 2072 C CA . PHE A 1 271 ? 9.656 1.927 23.5 1 98.56 271 PHE A CA 1
ATOM 2073 C C . PHE A 1 271 ? 10.438 2.936 24.328 1 98.56 271 PHE A C 1
ATOM 2075 O O . PHE A 1 271 ? 9.898 3.961 24.75 1 98.56 271 PHE A O 1
ATOM 2082 N N . SER A 1 272 ? 11.711 2.736 24.594 1 98.31 272 SER A N 1
ATOM 2083 C CA . SER A 1 272 ? 12.492 3.633 25.438 1 98.31 272 SER A CA 1
ATOM 2084 C C . SER A 1 272 ? 12.617 5.016 24.797 1 98.31 272 SER A C 1
ATOM 2086 O O . SER A 1 272 ? 12.484 5.164 23.594 1 98.31 272 SER A O 1
ATOM 2088 N N . LYS A 1 273 ? 12.828 5.941 25.656 1 97.31 273 LYS A N 1
ATOM 2089 C CA . LYS A 1 273 ? 13.039 7.301 25.172 1 97.31 273 LYS A CA 1
ATOM 2090 C C . LYS A 1 273 ? 14.211 7.367 24.188 1 97.31 273 LYS A C 1
ATOM 2092 O O . LYS A 1 273 ? 14.18 8.117 23.219 1 97.31 273 LYS A O 1
ATOM 2097 N N . GLU A 1 274 ? 15.227 6.613 24.5 1 97.25 274 GLU A N 1
ATOM 2098 C CA . GLU A 1 274 ? 16.391 6.562 23.625 1 97.25 274 GLU A CA 1
ATOM 2099 C C . GLU A 1 274 ? 16.016 6.047 22.234 1 97.25 274 GLU A C 1
ATOM 2101 O O . GLU A 1 274 ? 16.422 6.629 21.234 1 97.25 274 GLU A O 1
ATOM 2106 N N . GLU A 1 275 ? 15.195 5.004 22.188 1 97.81 275 GLU A N 1
ATOM 2107 C CA . GLU A 1 275 ? 14.773 4.453 20.891 1 97.81 275 GLU A CA 1
ATOM 2108 C C . GLU A 1 275 ? 13.805 5.395 20.188 1 97.81 275 GLU A C 1
ATOM 2110 O O . GLU A 1 275 ? 13.828 5.512 18.969 1 97.81 275 GLU A O 1
ATOM 2115 N N . GLN A 1 276 ? 12.953 6.051 20.953 1 97.75 276 GLN A N 1
ATOM 2116 C CA . GLN A 1 276 ? 12.031 7.008 20.359 1 97.75 276 GLN A CA 1
ATOM 2117 C C . GLN A 1 276 ? 12.789 8.102 19.609 1 97.75 276 GLN A C 1
ATOM 2119 O O . GLN A 1 276 ? 12.367 8.531 18.531 1 97.75 276 GLN A O 1
ATOM 2124 N N . LYS A 1 277 ? 13.906 8.539 20.109 1 95.56 277 LYS A N 1
ATOM 2125 C CA . LYS A 1 277 ? 14.719 9.578 19.484 1 95.56 277 LYS A CA 1
ATOM 2126 C C . LYS A 1 277 ? 15.32 9.078 18.172 1 95.56 277 LYS A C 1
ATOM 2128 O O . LYS A 1 277 ? 15.633 9.867 17.281 1 95.56 277 LYS A O 1
ATOM 2133 N N . ARG A 1 278 ? 15.406 7.75 18 1 96.44 278 ARG A N 1
ATOM 2134 C CA . ARG A 1 278 ? 16.031 7.148 16.828 1 96.44 278 ARG A CA 1
ATOM 2135 C C . ARG A 1 278 ? 14.992 6.805 15.773 1 96.44 278 ARG A C 1
ATOM 2137 O O . ARG A 1 278 ? 15.305 6.16 14.773 1 96.44 278 ARG A O 1
ATOM 2144 N N . SER A 1 279 ? 13.719 7.223 16.078 1 98.31 279 SER A N 1
ATOM 2145 C CA . SER A 1 279 ? 12.703 7.039 15.031 1 98.31 279 SER A CA 1
ATOM 2146 C C . SER A 1 279 ? 13.133 7.688 13.727 1 98.31 279 SER A C 1
ATOM 2148 O O . SER A 1 279 ? 13.641 8.812 13.719 1 98.31 279 SER A O 1
ATOM 2150 N N . ARG A 1 280 ? 12.898 6.98 12.602 1 97.81 280 ARG A N 1
ATOM 2151 C CA . ARG A 1 280 ? 13.25 7.535 11.305 1 97.81 280 ARG A CA 1
ATOM 2152 C C . ARG A 1 280 ? 12.32 8.68 10.914 1 97.81 280 ARG A C 1
ATOM 2154 O O . ARG A 1 280 ? 12.508 9.312 9.883 1 97.81 280 ARG A O 1
ATOM 2161 N N . LEU A 1 281 ? 11.305 8.977 11.773 1 97.81 281 LEU A N 1
ATOM 2162 C CA . LEU A 1 281 ? 10.469 10.156 11.57 1 97.81 281 LEU A CA 1
ATOM 2163 C C . LEU A 1 281 ? 11.172 11.406 12.086 1 97.81 281 LEU A C 1
ATOM 2165 O O . LEU A 1 281 ? 10.75 12.531 11.789 1 97.81 281 LEU A O 1
ATOM 2169 N N . HIS A 1 282 ? 12.266 11.203 12.859 1 95 282 HIS A N 1
ATOM 2170 C CA . HIS A 1 282 ? 13.031 12.305 13.43 1 95 282 HIS A CA 1
ATOM 2171 C C . HIS A 1 282 ? 14.406 12.414 12.789 1 95 282 HIS A C 1
ATOM 2173 O O . HIS A 1 282 ? 14.867 11.477 12.133 1 95 282 HIS A O 1
ATOM 2179 N N . TRP A 1 283 ? 15.023 13.531 13.031 1 95.25 283 TRP A N 1
ATOM 2180 C CA . TRP A 1 283 ? 16.312 13.867 12.445 1 95.25 283 TRP A CA 1
ATOM 2181 C C . TRP A 1 283 ? 17.344 12.773 12.734 1 95.25 283 TRP A C 1
ATOM 2183 O O . TRP A 1 283 ? 18.031 12.305 11.828 1 95.25 283 TRP A O 1
ATOM 2193 N N . ASP A 1 284 ? 17.391 12.328 13.977 1 94.69 284 ASP A N 1
ATOM 2194 C CA . ASP A 1 284 ? 18.438 11.398 14.367 1 94.69 284 ASP A CA 1
ATOM 2195 C C . ASP A 1 284 ? 18.297 10.062 13.641 1 94.69 284 ASP A C 1
ATOM 2197 O O . ASP A 1 284 ? 19.297 9.484 13.195 1 94.69 284 ASP A O 1
ATOM 2201 N N . GLY A 1 285 ? 17.109 9.594 13.547 1 95.06 285 GLY A N 1
ATOM 2202 C CA . GLY A 1 285 ? 16.891 8.352 12.82 1 95.06 285 GLY A CA 1
ATOM 2203 C C . GLY A 1 285 ? 17.203 8.477 11.336 1 95.06 285 GLY A C 1
ATOM 2204 O O . GLY A 1 285 ? 17.781 7.566 10.742 1 95.06 285 GLY A O 1
ATOM 2205 N N . LYS A 1 286 ? 16.859 9.578 10.727 1 95.06 286 LYS A N 1
ATOM 2206 C CA . LYS A 1 286 ? 17.141 9.82 9.312 1 95.06 286 LYS A CA 1
ATOM 2207 C C . LYS A 1 286 ? 18.641 9.938 9.07 1 95.06 286 LYS A C 1
ATOM 2209 O O . LYS A 1 286 ? 19.172 9.422 8.078 1 95.06 286 LYS A O 1
ATOM 2214 N N . LEU A 1 287 ? 19.297 10.617 10.016 1 94.44 287 LEU A N 1
ATOM 2215 C CA . LEU A 1 287 ? 20.734 10.789 9.898 1 94.44 287 LEU A CA 1
ATOM 2216 C C . LEU A 1 287 ? 21.453 9.445 9.953 1 94.44 287 LEU A C 1
ATOM 2218 O O . LEU A 1 287 ? 22.438 9.234 9.242 1 94.44 287 LEU A O 1
ATOM 2222 N N . GLU A 1 288 ? 20.922 8.586 10.836 1 94.56 288 GLU A N 1
ATOM 2223 C CA . GLU A 1 288 ? 21.484 7.246 10.883 1 94.56 288 GLU A CA 1
ATOM 2224 C C . GLU A 1 288 ? 21.438 6.578 9.516 1 94.56 288 GLU A C 1
ATOM 2226 O O . GLU A 1 288 ? 22.422 5.984 9.07 1 94.56 288 GLU A O 1
ATOM 2231 N N . HIS A 1 289 ? 20.328 6.691 8.836 1 92.88 289 HIS A N 1
ATOM 2232 C CA . HIS A 1 289 ? 20.141 6.055 7.535 1 92.88 289 HIS A CA 1
ATOM 2233 C C . HIS A 1 289 ? 21.031 6.703 6.477 1 92.88 289 HIS A C 1
ATOM 2235 O O . HIS A 1 289 ? 21.688 6.008 5.699 1 92.88 289 HIS A O 1
ATOM 2241 N N . SER A 1 290 ? 21.047 8.078 6.438 1 90.06 290 SER A N 1
ATOM 2242 C CA . SER A 1 290 ? 21.859 8.773 5.449 1 90.06 290 SER A CA 1
ATOM 2243 C C . SER A 1 290 ? 23.344 8.469 5.652 1 90.06 290 SER A C 1
ATOM 2245 O O . SER A 1 290 ? 24.094 8.344 4.684 1 90.06 290 SER A O 1
ATOM 2247 N N . THR A 1 291 ? 23.75 8.32 6.906 1 91.5 291 THR A N 1
ATOM 2248 C CA . THR A 1 291 ? 25.125 7.973 7.199 1 91.5 291 THR A CA 1
ATOM 2249 C C . THR A 1 291 ? 25.438 6.555 6.723 1 91.5 291 THR A C 1
ATOM 2251 O O . THR A 1 291 ? 26.516 6.309 6.16 1 91.5 291 THR A O 1
ATOM 2254 N N . GLU A 1 292 ? 24.469 5.699 6.965 1 92.38 292 GLU A N 1
ATOM 2255 C CA . GLU A 1 292 ? 24.641 4.328 6.492 1 92.38 292 GLU A CA 1
ATOM 2256 C C . GLU A 1 292 ? 24.828 4.281 4.98 1 92.38 292 GLU A C 1
ATOM 2258 O O . GLU A 1 292 ? 25.734 3.609 4.48 1 92.38 292 GLU A O 1
ATOM 2263 N N . ILE A 1 293 ? 24.047 4.941 4.25 1 87.06 293 ILE A N 1
ATOM 2264 C CA . ILE A 1 293 ? 24.078 4.949 2.793 1 87.06 293 ILE A CA 1
ATOM 2265 C C . ILE A 1 293 ? 25.406 5.559 2.32 1 87.06 293 ILE A C 1
ATOM 2267 O O . ILE A 1 293 ? 26.062 5.016 1.431 1 87.06 293 ILE A O 1
ATOM 2271 N N . LYS A 1 294 ? 25.797 6.633 2.947 1 84.44 294 LYS A N 1
ATOM 2272 C CA . LYS A 1 294 ? 27.016 7.344 2.559 1 84.44 294 LYS A CA 1
ATOM 2273 C C . LYS A 1 294 ? 28.25 6.492 2.816 1 84.44 294 LYS A C 1
ATOM 2275 O O . LYS A 1 294 ? 29.203 6.535 2.043 1 84.44 294 LYS A O 1
ATOM 2280 N N . THR A 1 295 ? 28.203 5.676 3.814 1 89.62 295 THR A N 1
ATOM 2281 C CA . THR A 1 295 ? 29.453 5.07 4.254 1 89.62 295 THR A CA 1
ATOM 2282 C C . THR A 1 295 ? 29.484 3.588 3.896 1 89.62 295 THR A C 1
ATOM 2284 O O . THR A 1 295 ? 30.562 2.977 3.873 1 89.62 295 THR A O 1
ATOM 2287 N N . ARG A 1 296 ? 28.359 3.045 3.717 1 88.88 296 ARG A N 1
ATOM 2288 C CA . ARG A 1 296 ? 28.375 1.59 3.6 1 88.88 296 ARG A CA 1
ATOM 2289 C C . ARG A 1 296 ? 27.953 1.146 2.203 1 88.88 296 ARG A C 1
ATOM 2291 O O . ARG A 1 296 ? 28.016 -0.042 1.877 1 88.88 296 ARG A O 1
ATOM 2298 N N . ALA A 1 297 ? 27.484 1.989 1.33 1 87.69 297 ALA A N 1
ATOM 2299 C CA . ALA A 1 297 ? 27.125 1.623 -0.037 1 87.69 297 ALA A CA 1
ATOM 2300 C C . ALA A 1 297 ? 28.359 1.299 -0.863 1 87.69 297 ALA A C 1
ATOM 2302 O O . ALA A 1 297 ? 29.406 1.941 -0.707 1 87.69 297 ALA A O 1
ATOM 2303 N N . ALA A 1 298 ? 28.188 0.258 -1.708 1 88.5 298 ALA A N 1
ATOM 2304 C CA . ALA A 1 298 ? 29.266 -0.158 -2.6 1 88.5 298 ALA A CA 1
ATOM 2305 C C . ALA A 1 298 ? 29.172 0.553 -3.947 1 88.5 298 ALA A C 1
ATOM 2307 O O . ALA A 1 298 ? 28.141 0.51 -4.605 1 88.5 298 ALA A O 1
ATOM 2308 N N . GLY A 1 299 ? 30.234 1.238 -4.312 1 84.69 299 GLY A N 1
ATOM 2309 C CA . GLY A 1 299 ? 30.312 1.899 -5.609 1 84.69 299 GLY A CA 1
ATOM 2310 C C . GLY A 1 299 ? 30.5 0.933 -6.762 1 84.69 299 GLY A C 1
ATOM 2311 O O . GLY A 1 299 ? 30.719 -0.262 -6.551 1 84.69 299 GLY A O 1
ATOM 2312 N N . PRO A 1 300 ? 30.344 1.479 -7.926 1 85.06 300 PRO A N 1
ATOM 2313 C CA . PRO A 1 300 ? 30.531 0.642 -9.109 1 85.06 300 PRO A CA 1
ATOM 2314 C C . PRO A 1 300 ? 31.953 0.079 -9.219 1 85.06 300 PRO A C 1
ATOM 2316 O O . PRO A 1 300 ? 32.906 0.683 -8.711 1 85.06 300 PRO A O 1
ATOM 2319 N N . GLY A 1 301 ? 32.031 -1.014 -9.898 1 89.88 301 GLY A N 1
ATOM 2320 C CA . GLY A 1 301 ? 33.312 -1.617 -10.219 1 89.88 301 GLY A CA 1
ATOM 2321 C C . GLY A 1 301 ? 33.812 -2.557 -9.141 1 89.88 301 GLY A C 1
ATOM 2322 O O . GLY A 1 301 ? 34.969 -3.004 -9.188 1 89.88 301 GLY A O 1
ATOM 2323 N N . GLN A 1 302 ? 32.938 -2.857 -8.281 1 90.5 302 GLN A N 1
ATOM 2324 C CA . GLN A 1 302 ? 33.406 -3.695 -7.172 1 90.5 302 GLN A CA 1
ATOM 2325 C C . GLN A 1 302 ? 33.25 -5.176 -7.512 1 90.5 302 GLN A C 1
ATOM 2327 O O . GLN A 1 302 ? 33.812 -6.035 -6.816 1 90.5 302 GLN A O 1
ATOM 2332 N N . ILE A 1 303 ? 32.562 -5.473 -8.445 1 94.38 303 ILE A N 1
ATOM 2333 C CA . ILE A 1 303 ? 32.438 -6.844 -8.922 1 94.38 303 ILE A CA 1
ATOM 2334 C C . ILE A 1 303 ? 33.156 -7.012 -10.242 1 94.38 303 ILE A C 1
ATOM 2336 O O . ILE A 1 303 ? 32.688 -6.582 -11.297 1 94.38 303 ILE A O 1
ATOM 2340 N N . PRO A 1 304 ? 34.406 -7.547 -10.195 1 89.69 304 PRO A N 1
ATOM 2341 C CA . PRO A 1 304 ? 35.281 -7.551 -11.367 1 89.69 304 PRO A CA 1
ATOM 2342 C C . PRO A 1 304 ? 34.656 -8.234 -12.578 1 89.69 304 PRO A C 1
ATOM 2344 O O . PRO A 1 304 ? 34.906 -7.836 -13.719 1 89.69 304 PRO A O 1
ATOM 2347 N N . ASN A 1 305 ? 33.812 -9.031 -12.414 1 92.81 305 ASN A N 1
ATOM 2348 C CA . ASN A 1 305 ? 33.281 -9.75 -13.562 1 92.81 305 ASN A CA 1
ATOM 2349 C C . ASN A 1 305 ? 31.766 -9.516 -13.695 1 92.81 305 ASN A C 1
ATOM 2351 O O . ASN A 1 305 ? 31.047 -10.375 -14.211 1 92.81 305 ASN A O 1
ATOM 2355 N N . LEU A 1 306 ? 31.422 -8.375 -13.312 1 94.88 306 LEU A N 1
ATOM 2356 C CA . LEU A 1 306 ? 29.984 -8.086 -13.312 1 94.88 306 LEU A CA 1
ATOM 2357 C C . LEU A 1 306 ? 29.422 -8.133 -14.727 1 94.88 306 LEU A C 1
ATOM 2359 O O . LEU A 1 306 ? 28.328 -8.672 -14.945 1 94.88 306 LEU A O 1
ATOM 2363 N N . LYS A 1 307 ? 30.203 -7.645 -15.719 1 92.62 307 LYS A N 1
ATOM 2364 C CA . LYS A 1 307 ? 29.75 -7.645 -17.109 1 92.62 307 LYS A CA 1
ATOM 2365 C C . LYS A 1 307 ? 29.531 -9.07 -17.609 1 92.62 307 LYS A C 1
ATOM 2367 O O . LYS A 1 307 ? 28.531 -9.344 -18.297 1 92.62 307 LYS A O 1
ATOM 2372 N N . GLU A 1 308 ? 30.344 -9.805 -17.266 1 94.38 308 GLU A N 1
ATOM 2373 C CA . GLU A 1 308 ? 30.234 -11.203 -17.688 1 94.38 308 GLU A CA 1
ATOM 2374 C C . GLU A 1 308 ? 29.078 -11.898 -17 1 94.38 308 GLU A C 1
ATOM 2376 O O . GLU A 1 308 ? 28.328 -12.648 -17.625 1 94.38 308 GLU A O 1
ATOM 2381 N N . LEU A 1 309 ? 28.922 -11.586 -15.758 1 94.44 309 LEU A N 1
ATOM 2382 C CA . LEU A 1 309 ? 27.844 -12.211 -14.992 1 94.44 309 LEU A CA 1
ATOM 2383 C C . LEU A 1 309 ? 26.469 -11.781 -15.531 1 94.44 309 LEU A C 1
ATOM 2385 O O . LEU A 1 309 ? 25.531 -12.578 -15.539 1 94.44 309 LEU A O 1
ATOM 2389 N N . LYS A 1 310 ? 26.406 -10.672 -16.078 1 94.38 310 LYS A N 1
ATOM 2390 C CA . LYS A 1 310 ? 25.156 -10.109 -16.562 1 94.38 310 LYS A CA 1
ATOM 2391 C C . LYS A 1 310 ? 24.734 -10.758 -17.875 1 94.38 310 LYS A C 1
ATOM 2393 O O . LYS A 1 310 ? 23.562 -10.711 -18.25 1 94.38 310 LYS A O 1
ATOM 2398 N N . LYS A 1 311 ? 25.625 -11.398 -18.641 1 93.06 311 LYS A N 1
ATOM 2399 C CA . LYS A 1 311 ? 25.359 -11.938 -19.969 1 93.06 311 LYS A CA 1
ATOM 2400 C C . LYS A 1 311 ? 24.281 -13.016 -19.906 1 93.06 311 LYS A C 1
ATOM 2402 O O . LYS A 1 311 ? 23.422 -13.094 -20.797 1 93.06 311 LYS A O 1
ATOM 2407 N N . ALA A 1 312 ? 24.344 -13.719 -18.859 1 91.62 312 ALA A N 1
ATOM 2408 C CA . ALA A 1 312 ? 23.406 -14.836 -18.75 1 91.62 312 ALA A CA 1
ATOM 2409 C C . ALA A 1 312 ? 21.969 -14.336 -18.609 1 91.62 312 ALA A C 1
ATOM 2411 O O . ALA A 1 312 ? 21.016 -15.047 -18.953 1 91.62 312 ALA A O 1
ATOM 2412 N N . TYR A 1 313 ? 21.812 -13.148 -18.234 1 94.5 313 TYR A N 1
ATOM 2413 C CA . TYR A 1 313 ? 20.484 -12.609 -17.953 1 94.5 313 TYR A CA 1
ATOM 2414 C C . TYR A 1 313 ? 20.062 -11.641 -19.047 1 94.5 313 TYR A C 1
ATOM 2416 O O . TYR A 1 313 ? 18.859 -11.469 -19.312 1 94.5 313 TYR A O 1
ATOM 2424 N N . GLN A 1 314 ? 21 -10.953 -19.703 1 89.88 314 GLN A N 1
ATOM 2425 C CA . GLN A 1 314 ? 20.719 -9.977 -20.75 1 89.88 314 GLN A CA 1
ATOM 2426 C C . GLN A 1 314 ? 19.984 -10.625 -21.922 1 89.88 314 GLN A C 1
ATOM 2428 O O . GLN A 1 314 ? 19.109 -10.016 -22.531 1 89.88 314 GLN A O 1
ATOM 2433 N N . ASN A 1 315 ? 20.203 -11.891 -22.172 1 84.62 315 ASN A N 1
ATOM 2434 C CA . ASN A 1 315 ? 19.609 -12.562 -23.312 1 84.62 315 ASN A CA 1
ATOM 2435 C C . ASN A 1 315 ? 18.469 -13.477 -22.906 1 84.62 315 ASN A C 1
ATOM 2437 O O . ASN A 1 315 ? 17.875 -14.156 -23.734 1 84.62 315 ASN A O 1
ATOM 2441 N N . TYR A 1 316 ? 18.188 -13.531 -21.672 1 89.44 316 TYR A N 1
ATOM 2442 C CA . TYR A 1 316 ? 17.125 -14.398 -21.156 1 89.44 316 TYR A CA 1
ATOM 2443 C C . TYR A 1 316 ? 15.766 -13.719 -21.25 1 89.44 316 TYR A C 1
ATOM 2445 O O . TYR A 1 316 ? 15.586 -12.617 -20.734 1 89.44 316 TYR A O 1
ATOM 2453 N N . LEU A 1 317 ? 14.617 -14.492 -22.062 1 81.62 317 LEU A N 1
ATOM 2454 C CA . LEU A 1 317 ? 13.219 -14.117 -22.266 1 81.62 317 LEU A CA 1
ATOM 2455 C C . LEU A 1 317 ? 13.117 -12.703 -22.828 1 81.62 317 LEU A C 1
ATOM 2457 O O . LEU A 1 317 ? 12.227 -11.945 -22.438 1 81.62 317 LEU A O 1
ATOM 2461 N N . ASN A 1 318 ? 13.867 -12.383 -23.75 1 67.44 318 ASN A N 1
ATOM 2462 C CA . ASN A 1 318 ? 13.898 -11.164 -24.562 1 67.44 318 ASN A CA 1
ATOM 2463 C C . ASN A 1 318 ? 14.117 -9.922 -23.703 1 67.44 318 ASN A C 1
ATOM 2465 O O . ASN A 1 318 ? 13.18 -9.164 -23.453 1 67.44 318 ASN A O 1
ATOM 2469 N N . SER A 1 319 ? 15.242 -10.219 -22.609 1 57.78 319 SER A N 1
ATOM 2470 C CA . SER A 1 319 ? 15.719 -9.227 -21.656 1 57.78 319 SER A CA 1
ATOM 2471 C C . SER A 1 319 ? 15.75 -7.832 -22.266 1 57.78 319 SER A C 1
ATOM 2473 O O . SER A 1 319 ? 16.125 -7.672 -23.438 1 57.78 319 SER A O 1
ATOM 2475 N N . MET B 1 1 ? 0.517 -31.25 -18.812 1 63.06 1 MET B N 1
ATOM 2476 C CA . MET B 1 1 ? 0.583 -30.016 -19.578 1 63.06 1 MET B CA 1
ATOM 2477 C C . MET B 1 1 ? 1.494 -29 -18.906 1 63.06 1 MET B C 1
ATOM 2479 O O . MET B 1 1 ? 1.637 -29 -17.688 1 63.06 1 MET B O 1
ATOM 2483 N N . ASN B 1 2 ? 2.34 -28.359 -19.797 1 88.25 2 ASN B N 1
ATOM 2484 C CA . ASN B 1 2 ? 3.375 -27.5 -19.234 1 88.25 2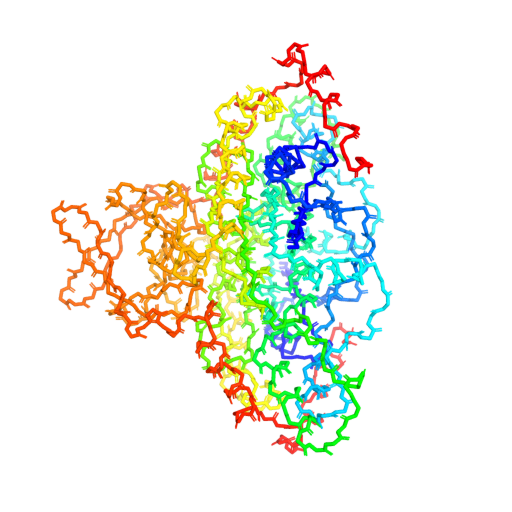 ASN B CA 1
ATOM 2485 C C . ASN B 1 2 ? 2.775 -26.297 -18.531 1 88.25 2 ASN B C 1
ATOM 2487 O O . ASN B 1 2 ? 1.862 -25.641 -19.047 1 88.25 2 ASN B O 1
ATOM 2491 N N . LYS B 1 3 ? 3.104 -26.219 -17.266 1 97.75 3 LYS B N 1
ATOM 2492 C CA . LYS B 1 3 ? 2.629 -25.078 -16.469 1 97.75 3 LYS B CA 1
ATOM 2493 C C . LYS B 1 3 ? 3.355 -23.797 -16.859 1 97.75 3 LYS B C 1
ATOM 2495 O O . LYS B 1 3 ? 4.43 -23.844 -17.469 1 97.75 3 LYS B O 1
ATOM 2500 N N . LYS B 1 4 ? 2.686 -22.688 -16.703 1 98.75 4 LYS B N 1
ATOM 2501 C CA . LYS B 1 4 ? 3.238 -21.391 -17.078 1 98.75 4 LYS B CA 1
ATOM 2502 C C . LYS B 1 4 ? 3.516 -20.531 -15.859 1 98.75 4 LYS B C 1
ATOM 2504 O O . LYS B 1 4 ? 2.645 -20.359 -15 1 98.75 4 LYS B O 1
ATOM 2509 N N . VAL B 1 5 ? 4.766 -20.078 -15.836 1 98.88 5 VAL B N 1
ATOM 2510 C CA . VAL B 1 5 ? 5.195 -19.188 -14.758 1 98.88 5 VAL B CA 1
ATOM 2511 C C . VAL B 1 5 ? 5.508 -17.797 -15.312 1 98.88 5 VAL B C 1
ATOM 2513 O O . VAL B 1 5 ? 6.266 -17.672 -16.281 1 98.88 5 VAL B O 1
ATOM 2516 N N . VAL B 1 6 ? 4.945 -16.812 -14.773 1 98.88 6 VAL B N 1
ATOM 2517 C CA . VAL B 1 6 ? 5.262 -15.453 -15.188 1 98.88 6 VAL B CA 1
ATOM 2518 C C . VAL B 1 6 ? 5.992 -14.727 -14.062 1 98.88 6 VAL B C 1
ATOM 2520 O O . VAL B 1 6 ? 5.605 -14.82 -12.898 1 98.88 6 VAL B O 1
ATOM 2523 N N . GLY B 1 7 ? 7.164 -14.211 -14.398 1 98.81 7 GLY B N 1
ATOM 2524 C CA . GLY B 1 7 ? 7.863 -13.273 -13.531 1 98.81 7 GLY B CA 1
ATOM 2525 C C . GLY B 1 7 ? 7.531 -11.82 -13.82 1 98.81 7 GLY B C 1
ATOM 2526 O O . GLY B 1 7 ? 7.652 -11.375 -14.969 1 98.81 7 GLY B O 1
ATOM 2527 N N . ILE B 1 8 ? 7.109 -11.117 -12.883 1 98.88 8 ILE B N 1
ATOM 2528 C CA . ILE B 1 8 ? 6.758 -9.711 -13.031 1 98.88 8 ILE B CA 1
ATOM 2529 C C . ILE B 1 8 ? 7.672 -8.852 -12.156 1 98.88 8 ILE B C 1
ATOM 2531 O O . ILE B 1 8 ? 7.633 -8.945 -10.93 1 98.88 8 ILE B O 1
ATOM 2535 N N . SER B 1 9 ? 8.508 -8.055 -12.836 1 98.56 9 SER B N 1
ATOM 2536 C CA . SER B 1 9 ? 9.5 -7.23 -12.164 1 98.56 9 SER B CA 1
ATOM 2537 C C . SER B 1 9 ? 9.094 -5.758 -12.18 1 98.56 9 SER B C 1
ATOM 2539 O O . SER B 1 9 ? 8.703 -5.23 -13.219 1 98.56 9 SER B O 1
ATOM 2541 N N . PHE B 1 10 ? 9.234 -5.172 -10.992 1 98.56 10 PHE B N 1
ATOM 2542 C CA . PHE B 1 10 ? 9 -3.736 -10.891 1 98.56 10 PHE B CA 1
ATOM 2543 C C . PHE B 1 10 ? 10.312 -2.988 -10.68 1 98.56 10 PHE B C 1
ATOM 2545 O O . PHE B 1 10 ? 10.312 -1.857 -10.188 1 98.56 10 PHE B O 1
ATOM 2552 N N . GLY B 1 11 ? 11.406 -3.629 -10.969 1 97.19 11 GLY B N 1
ATOM 2553 C CA . GLY B 1 11 ? 12.727 -3.047 -10.812 1 97.19 11 GLY B CA 1
ATOM 2554 C C . GLY B 1 11 ? 13.305 -2.514 -12.109 1 97.19 11 GLY B C 1
ATOM 2555 O O . GLY B 1 11 ? 12.68 -2.631 -13.164 1 97.19 11 GLY B O 1
ATOM 2556 N N . ARG B 1 12 ? 14.547 -1.907 -12.016 1 93.75 12 ARG B N 1
ATOM 2557 C CA . ARG B 1 12 ? 15.258 -1.373 -13.172 1 93.75 12 ARG B CA 1
ATOM 2558 C C . ARG B 1 12 ? 15.789 -2.498 -14.055 1 93.75 12 ARG B C 1
ATOM 2560 O O . ARG B 1 12 ? 16.109 -3.582 -13.555 1 93.75 12 ARG B O 1
ATOM 2567 N N . LYS B 1 13 ? 15.812 -2.115 -15.281 1 94.44 13 LYS B N 1
ATOM 2568 C CA . LYS B 1 13 ? 16.328 -3.09 -16.234 1 94.44 13 LYS B CA 1
ATOM 2569 C C . LYS B 1 13 ? 17.672 -3.646 -15.773 1 94.44 13 LYS B C 1
ATOM 2571 O O . LYS B 1 13 ? 18.594 -2.885 -15.438 1 94.44 13 LYS B O 1
ATOM 2576 N N . MET B 1 14 ? 17.703 -4.945 -15.688 1 94.88 14 MET B N 1
ATOM 2577 C CA . MET B 1 14 ? 18.922 -5.684 -15.352 1 94.88 14 MET B CA 1
ATOM 2578 C C . MET B 1 14 ? 19.422 -5.301 -13.961 1 94.88 14 MET B C 1
ATOM 2580 O O . MET B 1 14 ? 20.594 -5.496 -13.641 1 94.88 14 MET B O 1
ATOM 2584 N N . GLY B 1 15 ? 18.469 -4.664 -13.172 1 95.75 15 GLY B N 1
ATOM 2585 C CA . GLY B 1 15 ? 18.781 -4.43 -11.773 1 95.75 15 GLY B CA 1
ATOM 2586 C C . GLY B 1 15 ? 18.609 -5.664 -10.906 1 95.75 15 GLY B C 1
ATOM 2587 O O . GLY B 1 15 ? 18.375 -6.758 -11.414 1 95.75 15 GLY B O 1
ATOM 2588 N N . ASN B 1 16 ? 18.812 -5.465 -9.578 1 97.88 16 ASN B N 1
ATOM 2589 C CA . ASN B 1 16 ? 18.781 -6.57 -8.625 1 97.88 16 ASN B CA 1
ATOM 2590 C C . ASN B 1 16 ? 17.469 -7.355 -8.719 1 97.88 16 ASN B C 1
ATOM 2592 O O . ASN B 1 16 ? 17.484 -8.586 -8.812 1 97.88 16 ASN B O 1
ATOM 2596 N N . THR B 1 17 ? 16.328 -6.715 -8.812 1 98.5 17 THR B N 1
ATOM 2597 C CA . THR B 1 17 ? 15.016 -7.355 -8.836 1 98.5 17 THR B CA 1
ATOM 2598 C C . THR B 1 17 ? 14.836 -8.18 -10.109 1 98.5 17 THR B C 1
ATOM 2600 O O . THR B 1 17 ? 14.43 -9.344 -10.047 1 98.5 17 THR B O 1
ATOM 2603 N N . ASP B 1 18 ? 15.195 -7.586 -11.258 1 97.81 18 ASP B N 1
ATOM 2604 C CA . ASP B 1 18 ? 15.109 -8.289 -12.539 1 97.81 18 ASP B CA 1
ATOM 2605 C C . ASP B 1 18 ? 15.891 -9.602 -12.492 1 97.81 18 ASP B C 1
ATOM 2607 O O . ASP B 1 18 ? 15.344 -10.664 -12.812 1 97.81 18 ASP B O 1
ATOM 2611 N N . VAL B 1 19 ? 17.094 -9.43 -12.062 1 98.44 19 VAL B N 1
ATOM 2612 C CA . VAL B 1 19 ? 18.016 -10.547 -12.156 1 98.44 19 VAL B CA 1
ATOM 2613 C C . VAL B 1 19 ? 17.594 -11.656 -11.203 1 98.44 19 VAL B C 1
ATOM 2615 O O . VAL B 1 19 ? 17.656 -12.844 -11.547 1 98.44 19 VAL B O 1
ATOM 2618 N N . MET B 1 20 ? 17.141 -11.32 -10.078 1 98.88 20 MET B N 1
ATOM 2619 C CA . MET B 1 20 ? 16.719 -12.344 -9.125 1 98.88 20 MET B CA 1
ATOM 2620 C C . MET B 1 20 ? 15.469 -13.062 -9.625 1 98.88 20 MET B C 1
ATOM 2622 O O . MET B 1 20 ? 15.352 -14.281 -9.5 1 98.88 20 MET B O 1
ATOM 2626 N N . ILE B 1 21 ? 14.508 -12.312 -10.25 1 98.88 21 ILE B N 1
ATOM 2627 C CA . ILE B 1 21 ? 13.312 -12.945 -10.797 1 98.88 21 ILE B CA 1
ATOM 2628 C C . ILE B 1 21 ? 13.703 -13.844 -11.969 1 98.88 21 ILE B C 1
ATOM 2630 O O . ILE B 1 21 ? 13.219 -14.977 -12.078 1 98.88 21 ILE B O 1
ATOM 2634 N N . LYS B 1 22 ? 14.516 -13.375 -12.805 1 98.75 22 LYS B N 1
ATOM 2635 C CA . LYS B 1 22 ? 14.969 -14.188 -13.93 1 98.75 22 LYS B CA 1
ATOM 2636 C C . LYS B 1 22 ? 15.664 -15.453 -13.438 1 98.75 22 LYS B C 1
ATOM 2638 O O . LYS B 1 22 ? 15.484 -16.531 -14.016 1 98.75 22 LYS B O 1
ATOM 2643 N N . THR B 1 23 ? 16.484 -15.266 -12.422 1 98.81 23 THR B N 1
ATOM 2644 C CA . THR B 1 23 ? 17.141 -16.438 -11.844 1 98.81 23 THR B CA 1
ATOM 2645 C C . THR B 1 23 ? 16.109 -17.469 -11.398 1 98.81 23 THR B C 1
ATOM 2647 O O . THR B 1 23 ? 16.25 -18.656 -11.68 1 98.81 23 THR B O 1
ATOM 2650 N N . ALA B 1 24 ? 15.07 -17.031 -10.727 1 98.94 24 ALA B N 1
ATOM 2651 C CA . ALA B 1 24 ? 14.008 -17.938 -10.297 1 98.94 24 ALA B CA 1
ATOM 2652 C C . ALA B 1 24 ? 13.297 -18.562 -11.5 1 98.94 24 ALA B C 1
ATOM 2654 O O . ALA B 1 24 ? 13.008 -19.766 -11.508 1 98.94 24 ALA B O 1
ATOM 2655 N N . LEU B 1 25 ? 13.031 -17.734 -12.531 1 98.81 25 LEU B N 1
ATOM 2656 C CA . LEU B 1 25 ? 12.367 -18.219 -13.727 1 98.81 25 LEU B CA 1
ATOM 2657 C C . LEU B 1 25 ? 13.211 -19.297 -14.422 1 98.81 25 LEU B C 1
ATOM 2659 O O . LEU B 1 25 ? 12.672 -20.266 -14.945 1 98.81 25 LEU B O 1
ATOM 2663 N N . MET B 1 26 ? 14.492 -19.078 -14.43 1 98.56 26 MET B N 1
ATOM 2664 C CA . MET B 1 26 ? 15.375 -20.078 -15.039 1 98.56 26 MET B CA 1
ATOM 2665 C C . MET B 1 26 ? 15.219 -21.438 -14.359 1 98.56 26 MET B C 1
ATOM 2667 O O . MET B 1 26 ? 15.227 -22.469 -15.023 1 98.56 26 MET B O 1
ATOM 2671 N N . GLU B 1 27 ? 15.062 -21.438 -13.094 1 98.75 27 GLU B N 1
ATOM 2672 C CA . GLU B 1 27 ? 14.859 -22.688 -12.375 1 98.75 27 GLU B CA 1
ATOM 2673 C C . GLU B 1 27 ? 13.508 -23.312 -12.711 1 98.75 27 GLU B C 1
ATOM 2675 O O . GLU B 1 27 ? 13.383 -24.531 -12.82 1 98.75 27 GLU B O 1
ATOM 2680 N N . CYS B 1 28 ? 12.5 -22.484 -12.852 1 98.75 28 CYS B N 1
ATOM 2681 C CA . CYS B 1 28 ? 11.203 -22.984 -13.289 1 98.75 28 CYS B CA 1
ATOM 2682 C C . CYS B 1 28 ? 11.289 -23.594 -14.68 1 98.75 28 CYS B C 1
ATOM 2684 O O . CYS B 1 28 ? 10.695 -24.641 -14.938 1 98.75 28 CYS B O 1
ATOM 2686 N N . GLU B 1 29 ? 11.984 -22.891 -15.469 1 98.38 29 GLU B N 1
ATOM 2687 C CA . GLU B 1 29 ? 12.172 -23.406 -16.828 1 98.38 29 GLU B CA 1
ATOM 2688 C C . GLU B 1 29 ? 12.914 -24.734 -16.812 1 98.38 29 GLU B C 1
ATOM 2690 O O . GLU B 1 29 ? 12.539 -25.656 -17.531 1 98.38 29 GLU B O 1
ATOM 2695 N N . LYS B 1 30 ? 13.961 -24.859 -16.062 1 98.19 30 LYS B N 1
ATOM 2696 C CA . LYS B 1 30 ? 14.711 -26.094 -15.922 1 98.19 30 LYS B CA 1
ATOM 2697 C C . LYS B 1 30 ? 13.797 -27.234 -15.477 1 98.19 30 LYS B C 1
ATOM 2699 O O . LYS B 1 30 ? 14.008 -28.391 -15.852 1 98.19 30 LYS B O 1
ATOM 2704 N N . ALA B 1 31 ? 12.812 -26.875 -14.789 1 98.38 31 ALA B N 1
ATOM 2705 C CA . ALA B 1 31 ? 11.891 -27.891 -14.266 1 98.38 31 ALA B CA 1
ATOM 2706 C C . ALA B 1 31 ? 10.805 -28.219 -15.289 1 98.38 31 ALA B C 1
ATOM 2708 O O . ALA B 1 31 ? 9.898 -29 -15.008 1 98.38 31 ALA B O 1
ATOM 2709 N N . GLY B 1 32 ? 10.797 -27.625 -16.391 1 98 32 GLY B N 1
ATOM 2710 C CA . GLY B 1 32 ? 9.922 -28 -17.484 1 98 32 GLY B CA 1
ATOM 2711 C C . GLY B 1 32 ? 8.742 -27.078 -17.672 1 98 32 GLY B C 1
ATOM 2712 O O . GLY B 1 32 ? 7.863 -27.328 -18.5 1 98 32 GLY B O 1
ATOM 2713 N N . ASN B 1 33 ? 8.742 -25.969 -16.938 1 98.56 33 ASN B N 1
ATOM 2714 C CA . ASN B 1 33 ? 7.652 -25.016 -17.062 1 98.56 33 ASN B CA 1
ATOM 2715 C C . ASN B 1 33 ? 7.957 -23.953 -18.125 1 98.56 33 ASN B C 1
ATOM 2717 O O . ASN B 1 33 ? 9.117 -23.688 -18.422 1 98.56 33 ASN B O 1
ATOM 2721 N N . GLU B 1 34 ? 6.902 -23.484 -18.781 1 98.38 34 GLU B N 1
ATOM 2722 C CA . GLU B 1 34 ? 7.02 -22.297 -19.609 1 98.38 34 GLU B CA 1
ATOM 2723 C C . GLU B 1 34 ? 7.125 -21.031 -18.75 1 98.38 34 GLU B C 1
ATOM 2725 O O . GLU B 1 34 ? 6.445 -20.922 -17.734 1 98.38 34 GLU B O 1
ATOM 2730 N N . VAL B 1 35 ? 7.918 -20.172 -19.266 1 98.38 35 VAL B N 1
ATOM 2731 C CA . VAL B 1 35 ? 8.148 -19 -18.438 1 98.38 35 VAL B CA 1
ATOM 2732 C C . VAL B 1 35 ? 7.977 -17.734 -19.281 1 98.38 35 VAL B C 1
ATOM 2734 O O . VAL B 1 35 ? 8.156 -17.75 -20.5 1 98.38 35 VAL B O 1
ATOM 2737 N N . GLN B 1 36 ? 7.648 -16.719 -18.656 1 98.19 36 GLN B N 1
ATOM 2738 C CA . GLN B 1 36 ? 7.52 -15.367 -19.203 1 98.19 36 GLN B CA 1
ATOM 2739 C C . GLN B 1 36 ? 8.016 -14.328 -18.188 1 98.19 36 GLN B C 1
ATOM 2741 O O . GLN B 1 36 ? 7.871 -14.508 -16.984 1 98.19 36 GLN B O 1
ATOM 2746 N N . PHE B 1 37 ? 8.641 -13.344 -18.766 1 98.25 37 PHE B N 1
ATOM 2747 C CA . PHE B 1 37 ? 9.133 -12.25 -17.922 1 98.25 37 PHE B CA 1
ATOM 2748 C C . PHE B 1 37 ? 8.562 -10.914 -18.391 1 98.25 37 PHE B C 1
ATOM 2750 O O . PHE B 1 37 ? 8.562 -10.609 -19.578 1 98.25 37 PHE B O 1
ATOM 2757 N N . ILE B 1 38 ? 8.039 -10.164 -17.516 1 98.12 38 ILE B N 1
ATOM 2758 C CA . ILE B 1 38 ? 7.492 -8.844 -17.797 1 98.12 38 ILE B CA 1
ATOM 2759 C C . ILE B 1 38 ? 8.133 -7.82 -16.859 1 98.12 38 ILE B C 1
ATOM 2761 O O . ILE B 1 38 ? 8.055 -7.961 -15.633 1 98.12 38 ILE B O 1
ATOM 2765 N N . ARG B 1 39 ? 8.836 -6.887 -17.375 1 96.94 39 ARG B N 1
ATOM 2766 C CA . ARG B 1 39 ? 9.242 -5.707 -16.625 1 96.94 39 ARG B CA 1
ATOM 2767 C C . ARG B 1 39 ? 8.219 -4.59 -16.766 1 96.94 39 ARG B C 1
ATOM 2769 O O . ARG B 1 39 ? 8.055 -4.02 -17.844 1 96.94 39 ARG B O 1
ATOM 2776 N N . VAL B 1 40 ? 7.66 -4.188 -15.68 1 97.75 40 VAL B N 1
ATOM 2777 C CA . VAL B 1 40 ? 6.469 -3.346 -15.727 1 97.75 40 VAL B CA 1
ATOM 2778 C C . VAL B 1 40 ? 6.859 -1.92 -16.109 1 97.75 40 VAL B C 1
ATOM 2780 O O . VAL B 1 40 ? 6.074 -1.198 -16.734 1 97.75 40 VAL B O 1
ATOM 2783 N N . ASP B 1 41 ? 8.062 -1.527 -15.828 1 93.88 41 ASP B N 1
ATOM 2784 C CA . ASP B 1 41 ? 8.523 -0.183 -16.172 1 93.88 41 ASP B CA 1
ATOM 2785 C C . ASP B 1 41 ? 8.57 0.014 -17.688 1 93.88 41 ASP B C 1
ATOM 2787 O O . ASP B 1 41 ? 8.664 1.145 -18.156 1 93.88 41 ASP B O 1
ATOM 2791 N N . ASP B 1 42 ? 8.516 -1.021 -18.484 1 95.06 42 ASP B N 1
ATOM 2792 C CA . ASP B 1 42 ? 8.516 -0.932 -19.938 1 95.06 42 ASP B CA 1
ATOM 2793 C C . ASP B 1 42 ? 7.102 -0.737 -20.484 1 95.06 42 ASP B C 1
ATOM 2795 O O . ASP B 1 42 ? 6.91 -0.549 -21.688 1 95.06 42 ASP B O 1
ATOM 2799 N N . LEU B 1 43 ? 6.121 -0.749 -19.578 1 97.19 43 LEU B N 1
ATOM 2800 C CA . LEU B 1 43 ? 4.719 -0.684 -19.969 1 97.19 43 LEU B CA 1
ATOM 2801 C C . LEU B 1 43 ? 4.113 0.667 -19.609 1 97.19 43 LEU B C 1
ATOM 2803 O O . LEU B 1 43 ? 4.492 1.27 -18.594 1 97.19 43 LEU B O 1
ATOM 2807 N N . ASP B 1 44 ? 3.234 1.074 -20.453 1 96.62 44 ASP B N 1
ATOM 2808 C CA . ASP B 1 44 ? 2.42 2.246 -20.156 1 96.62 44 ASP B CA 1
ATOM 2809 C C . ASP B 1 44 ? 1.127 1.848 -19.453 1 96.62 44 ASP B C 1
ATOM 2811 O O . ASP B 1 44 ? 0.167 1.419 -20.094 1 96.62 44 ASP B O 1
ATOM 2815 N N . ILE B 1 45 ? 1.111 1.975 -18.141 1 97.19 45 ILE B N 1
ATOM 2816 C CA . ILE B 1 45 ? -0.043 1.6 -17.328 1 97.19 45 ILE B CA 1
ATOM 2817 C C . ILE B 1 45 ? -0.543 2.812 -16.547 1 97.19 45 ILE B C 1
ATOM 2819 O O . ILE B 1 45 ? 0.199 3.398 -15.758 1 97.19 45 ILE B O 1
ATOM 2823 N N . LYS B 1 46 ? -1.794 3.186 -16.812 1 96 46 LYS B N 1
ATOM 2824 C CA . LYS B 1 46 ? -2.422 4.328 -16.156 1 96 46 LYS B CA 1
ATOM 2825 C C . LYS B 1 46 ? -2.854 3.975 -14.734 1 96 46 LYS B C 1
ATOM 2827 O O . LYS B 1 46 ? -3.125 2.811 -14.438 1 96 46 LYS B O 1
ATOM 2832 N N . THR B 1 47 ? -2.863 4.98 -13.891 1 95.62 47 THR B N 1
ATOM 2833 C CA . THR B 1 47 ? -3.303 4.809 -12.508 1 95.62 47 THR B CA 1
ATOM 2834 C C . THR B 1 47 ? -4.816 4.629 -12.445 1 95.62 47 THR B C 1
ATOM 2836 O O . THR B 1 47 ? -5.559 5.293 -13.172 1 95.62 47 THR B O 1
ATOM 2839 N N . CYS B 1 48 ? -5.219 3.674 -11.594 1 96.06 48 CYS B N 1
ATOM 2840 C CA . CYS B 1 48 ? -6.645 3.502 -11.328 1 96.06 48 CYS B CA 1
ATOM 2841 C C . CYS B 1 48 ? -7.273 4.805 -10.859 1 96.06 48 CYS B C 1
ATOM 2843 O O . CYS B 1 48 ? -6.711 5.5 -10.008 1 96.06 48 CYS B O 1
ATOM 2845 N N . THR B 1 49 ? -8.508 5.047 -11.391 1 92.56 49 THR B N 1
ATOM 2846 C CA . THR B 1 49 ? -9.164 6.309 -11.07 1 92.56 49 THR B CA 1
ATOM 2847 C C . THR B 1 49 ? -10.164 6.129 -9.93 1 92.56 49 THR B C 1
ATOM 2849 O O . THR B 1 49 ? -10.742 7.102 -9.445 1 92.56 49 THR B O 1
ATOM 2852 N N . GLY B 1 50 ? -10.258 4.926 -9.469 1 92.38 50 GLY B N 1
ATOM 2853 C CA . GLY B 1 50 ? -11.203 4.66 -8.398 1 92.38 50 GLY B CA 1
ATOM 2854 C C . GLY B 1 50 ? -12.648 4.859 -8.812 1 92.38 50 GLY B C 1
ATOM 2855 O O . GLY B 1 50 ? -13.523 5.035 -7.965 1 92.38 50 GLY B O 1
ATOM 2856 N N . CYS B 1 51 ? -13.086 4.734 -10.094 1 89.88 51 CYS B N 1
ATOM 2857 C CA . CYS B 1 51 ? -14.43 5 -10.578 1 89.88 51 CYS B CA 1
ATOM 2858 C C . CYS B 1 51 ? -15.375 3.854 -10.234 1 89.88 51 CYS B C 1
ATOM 2860 O O . CYS B 1 51 ? -16.594 4 -10.32 1 89.88 51 CYS B O 1
ATOM 2862 N N . ILE B 1 52 ? -14.812 2.721 -9.875 1 87.69 52 ILE B N 1
ATOM 2863 C CA . ILE B 1 52 ? -15.508 1.532 -9.398 1 87.69 52 ILE B CA 1
ATOM 2864 C C . ILE B 1 52 ? -16.422 0.986 -10.492 1 87.69 52 ILE B C 1
ATOM 2866 O O . ILE B 1 52 ? -17.328 0.211 -10.219 1 87.69 52 ILE B O 1
ATOM 2870 N N . ALA B 1 53 ? -16.219 1.422 -11.766 1 88.25 53 ALA B N 1
ATOM 2871 C CA . ALA B 1 53 ? -17.016 0.912 -12.875 1 88.25 53 ALA B CA 1
ATOM 2872 C C . ALA B 1 53 ? -16.875 -0.603 -13 1 88.25 53 ALA B C 1
ATOM 2874 O O . ALA B 1 53 ? -17.828 -1.293 -13.344 1 88.25 53 ALA B O 1
ATOM 2875 N N . CYS B 1 54 ? -15.703 -1.117 -12.672 1 90.19 54 CYS B N 1
ATOM 2876 C CA . CYS B 1 54 ? -15.461 -2.553 -12.766 1 90.19 54 CYS B CA 1
ATOM 2877 C C . CYS B 1 54 ? -16.328 -3.318 -11.773 1 90.19 54 CYS B C 1
ATOM 2879 O O . CYS B 1 54 ? -17 -4.281 -12.148 1 90.19 54 CYS B O 1
ATOM 2881 N N . VAL B 1 55 ? -16.422 -2.795 -10.531 1 84.38 55 VAL B N 1
ATOM 2882 C CA . VAL B 1 55 ? -17.188 -3.459 -9.477 1 84.38 55 VAL B CA 1
ATOM 2883 C C . VAL B 1 55 ? -18.688 -3.254 -9.711 1 84.38 55 VAL B C 1
ATOM 2885 O O . VAL B 1 55 ? -19.469 -4.191 -9.578 1 84.38 55 VAL B O 1
ATOM 2888 N N . GLU B 1 56 ? -19.031 -2.064 -10.109 1 83.81 56 GLU B N 1
ATOM 2889 C CA . GLU B 1 56 ? -20.438 -1.776 -10.375 1 83.81 56 GLU B CA 1
ATOM 2890 C C . GLU B 1 56 ? -20.953 -2.611 -11.547 1 83.81 56 GLU B C 1
ATOM 2892 O O . GLU B 1 56 ? -22.078 -3.109 -11.5 1 83.81 56 GLU B O 1
ATOM 2897 N N . GLY B 1 57 ? -20.141 -2.721 -12.516 1 83.25 57 GLY B N 1
ATOM 2898 C CA . GLY B 1 57 ? -20.531 -3.566 -13.641 1 83.25 57 GLY B CA 1
ATOM 2899 C C . GLY B 1 57 ? -20.734 -5.02 -13.242 1 83.25 57 GLY B C 1
ATOM 2900 O O . GLY B 1 57 ? -21.688 -5.66 -13.695 1 83.25 57 GLY B O 1
ATOM 2901 N N . MET B 1 58 ? -19.953 -5.547 -12.414 1 83 58 MET B N 1
ATOM 2902 C CA . MET B 1 58 ? -20.078 -6.938 -11.984 1 83 58 MET B CA 1
ATOM 2903 C C . MET B 1 58 ? -21.281 -7.133 -11.078 1 83 58 MET B C 1
ATOM 2905 O O . MET B 1 58 ? -22.125 -7.996 -11.336 1 83 58 MET B O 1
ATOM 2909 N N . ILE B 1 59 ? -21.453 -6.215 -10.156 1 78 59 ILE B N 1
ATOM 2910 C CA . ILE B 1 59 ? -22.516 -6.375 -9.172 1 78 59 ILE B CA 1
ATOM 2911 C C . ILE B 1 59 ? -23.875 -6.191 -9.852 1 78 59 ILE B C 1
ATOM 2913 O O . ILE B 1 59 ? -24.844 -6.859 -9.5 1 78 59 ILE B O 1
ATOM 2917 N N . SER B 1 60 ? -23.938 -5.379 -10.883 1 79.38 60 SER B N 1
ATOM 2918 C CA . SER B 1 60 ? -25.203 -5.125 -11.578 1 79.38 60 SER B CA 1
ATOM 2919 C C . SER B 1 60 ? -25.438 -6.152 -12.68 1 79.38 60 SER B C 1
ATOM 2921 O O . SER B 1 60 ? -26.547 -6.227 -13.227 1 79.38 60 SER B O 1
ATOM 2923 N N . GLY B 1 61 ? -24.5 -6.902 -12.992 1 77.69 61 GLY B N 1
ATOM 2924 C CA . GLY B 1 61 ? -24.625 -7.879 -14.055 1 77.69 61 GLY B CA 1
ATOM 2925 C C . GLY B 1 61 ? -24.469 -7.277 -15.438 1 77.69 61 GLY B C 1
ATOM 2926 O O . GLY B 1 61 ? -24.75 -7.934 -16.453 1 77.69 61 GLY B O 1
ATOM 2927 N N . ARG B 1 62 ? -24.109 -6.086 -15.586 1 77.75 62 ARG B N 1
ATOM 2928 C CA . ARG B 1 62 ? -24.016 -5.383 -16.859 1 77.75 62 ARG B CA 1
ATOM 2929 C C . ARG B 1 62 ? -22.594 -5.414 -17.406 1 77.75 62 ARG B C 1
ATOM 2931 O O . ARG B 1 62 ? -22.328 -4.914 -18.5 1 77.75 62 ARG B O 1
ATOM 2938 N N . GLY B 1 63 ? -21.719 -6.004 -16.594 1 80.69 63 GLY B N 1
ATOM 2939 C CA . GLY B 1 63 ? -20.344 -6.043 -17.031 1 80.69 63 GLY B CA 1
ATOM 2940 C C . GLY B 1 63 ? -19.562 -7.207 -16.453 1 80.69 63 GLY B C 1
ATOM 2941 O O . GLY B 1 63 ? -20.031 -7.871 -15.523 1 80.69 63 GLY B O 1
ATOM 2942 N N . LYS B 1 64 ? -18.438 -7.445 -17.125 1 82.56 64 LYS B N 1
ATOM 2943 C CA . LYS B 1 64 ? -17.641 -8.602 -16.719 1 82.56 64 LYS B CA 1
ATOM 2944 C C . LYS B 1 64 ? -16.422 -8.172 -15.906 1 82.56 64 LYS B C 1
ATOM 2946 O O . LYS B 1 64 ? -15.438 -8.906 -15.812 1 82.56 64 LYS B O 1
ATOM 2951 N N . GLY B 1 65 ? -16.484 -6.898 -15.344 1 84.38 65 GLY B N 1
ATOM 2952 C CA . GLY B 1 65 ? -15.445 -6.445 -14.438 1 84.38 65 GLY B CA 1
ATOM 2953 C C . GLY B 1 65 ? -14.266 -5.812 -15.156 1 84.38 65 GLY B C 1
ATOM 2954 O O . GLY B 1 65 ? -13.195 -5.641 -14.57 1 84.38 65 GLY B O 1
ATOM 2955 N N . GLU B 1 66 ? -14.477 -5.438 -16.359 1 86.94 66 GLU B N 1
ATOM 2956 C CA . GLU B 1 66 ? -13.398 -4.852 -17.156 1 86.94 66 GLU B CA 1
ATOM 2957 C C . GLU B 1 66 ? -13.25 -3.361 -16.875 1 86.94 66 GLU B C 1
ATOM 2959 O O . GLU B 1 66 ? -14.242 -2.66 -16.656 1 86.94 66 GLU B O 1
ATOM 2964 N N . CYS B 1 67 ? -12.0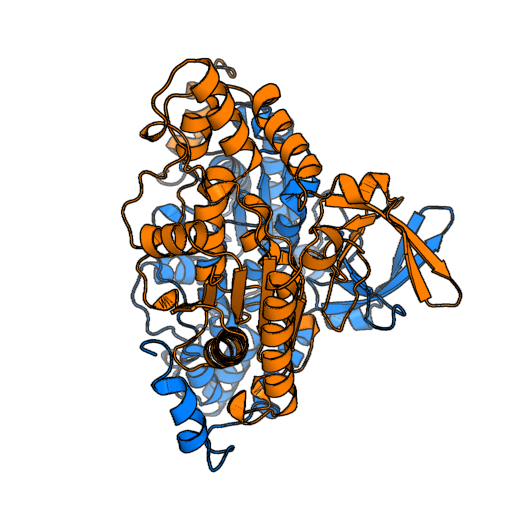16 -2.934 -16.75 1 92.19 67 CYS B N 1
ATOM 2965 C CA . CYS B 1 67 ? -11.688 -1.518 -16.625 1 92.19 67 CYS B CA 1
ATOM 2966 C C . CYS B 1 67 ? -11.828 -0.81 -17.969 1 92.19 67 CYS B C 1
ATOM 2968 O O . CYS B 1 67 ? -11.477 -1.372 -19.016 1 92.19 67 CYS B O 1
ATOM 2970 N N . HIS B 1 68 ? -12.281 0.385 -18.047 1 91 68 HIS B N 1
ATOM 2971 C CA . HIS B 1 68 ? -12.492 1.135 -19.281 1 91 68 HIS B CA 1
ATOM 2972 C C . HIS B 1 68 ? -11.195 1.779 -19.766 1 91 68 HIS B C 1
ATOM 2974 O O . HIS B 1 68 ? -11.109 2.25 -20.906 1 91 68 HIS B O 1
ATOM 2980 N N . LEU B 1 69 ? -10.203 1.861 -18.828 1 94 69 LEU B N 1
ATOM 2981 C CA . LEU B 1 69 ? -8.922 2.436 -19.219 1 94 69 LEU B CA 1
ATOM 2982 C C . LEU B 1 69 ? -8.242 1.565 -20.281 1 94 69 LEU B C 1
ATOM 2984 O O . LEU B 1 69 ? -8.188 0.342 -20.125 1 94 69 LEU B O 1
ATOM 2988 N N . LYS B 1 70 ? -7.848 2.156 -21.422 1 95 70 LYS B N 1
ATOM 2989 C CA . LYS B 1 70 ? -7.105 1.467 -22.469 1 95 70 LYS B CA 1
ATOM 2990 C C . LYS B 1 70 ? -5.613 1.784 -22.375 1 95 70 LYS B C 1
ATOM 2992 O O . LYS B 1 70 ? -5.199 2.92 -22.625 1 95 70 LYS B O 1
ATOM 2997 N N . ASP B 1 71 ? -4.816 0.833 -21.922 1 97.38 71 ASP B N 1
ATOM 2998 C CA . ASP B 1 71 ? -3.367 0.936 -21.766 1 97.38 71 ASP B CA 1
ATOM 2999 C C . ASP B 1 71 ? -2.711 -0.443 -21.828 1 97.38 71 ASP B C 1
ATOM 3001 O O . ASP B 1 71 ? -3.303 -1.398 -22.328 1 97.38 71 ASP B O 1
ATOM 3005 N N . ASP B 1 72 ? -1.472 -0.592 -21.422 1 98.31 72 ASP B N 1
ATOM 3006 C CA . ASP B 1 72 ? -0.719 -1.835 -21.547 1 98.31 72 ASP B CA 1
ATOM 3007 C C . ASP B 1 72 ? -1.061 -2.811 -20.422 1 98.31 72 ASP B C 1
ATOM 3009 O O . ASP B 1 72 ? -0.504 -3.908 -20.359 1 98.31 72 ASP B O 1
ATOM 3013 N N . PHE B 1 73 ? -2.076 -2.408 -19.578 1 97.81 73 PHE B N 1
ATOM 3014 C CA . PHE B 1 73 ? -2.432 -3.295 -18.469 1 97.81 73 PHE B CA 1
ATOM 3015 C C . PHE B 1 73 ? -2.887 -4.652 -19 1 97.81 73 PHE B C 1
ATOM 3017 O O . PHE B 1 73 ? -2.717 -5.672 -18.328 1 97.81 73 PHE B O 1
ATOM 3024 N N . TYR B 1 74 ? -3.492 -4.746 -20.266 1 97.12 74 TYR B N 1
ATOM 3025 C CA . TYR B 1 74 ? -3.961 -6 -20.844 1 97.12 74 TYR B CA 1
ATOM 3026 C C . TYR B 1 74 ? -2.83 -7.02 -20.922 1 97.12 74 TYR B C 1
ATOM 3028 O O . TYR B 1 74 ? -3.072 -8.227 -20.891 1 97.12 74 TYR B O 1
ATOM 3036 N N . ILE B 1 75 ? -1.535 -6.559 -20.984 1 98.38 75 ILE B N 1
ATOM 3037 C CA . ILE B 1 75 ? -0.396 -7.465 -21.078 1 98.38 75 ILE B CA 1
ATOM 3038 C C . ILE B 1 75 ? -0.239 -8.219 -19.75 1 98.38 75 ILE B C 1
ATOM 3040 O O . ILE B 1 75 ? -0.069 -9.445 -19.75 1 98.38 75 ILE B O 1
ATOM 3044 N N . ILE B 1 76 ? -0.323 -7.5 -18.641 1 98.38 76 ILE B N 1
ATOM 3045 C CA . ILE B 1 76 ? -0.248 -8.117 -17.312 1 98.38 76 ILE B CA 1
ATOM 3046 C C . ILE B 1 76 ? -1.482 -8.984 -17.078 1 98.38 76 ILE B C 1
ATOM 3048 O O . ILE B 1 76 ? -1.374 -10.109 -16.594 1 98.38 76 ILE B O 1
ATOM 3052 N N . ASP B 1 77 ? -2.688 -8.445 -17.453 1 97.5 77 ASP B N 1
ATOM 3053 C CA . ASP B 1 77 ? -3.941 -9.172 -17.281 1 97.5 77 ASP B CA 1
ATOM 3054 C C . ASP B 1 77 ? -3.895 -10.523 -18 1 97.5 77 ASP B C 1
ATOM 3056 O O . ASP B 1 77 ? -4.188 -11.562 -17.406 1 97.5 77 ASP B O 1
ATOM 3060 N N . GLU B 1 78 ? -3.512 -10.516 -19.25 1 98.12 78 GLU B N 1
ATOM 3061 C CA . GLU B 1 78 ? -3.443 -11.75 -20.031 1 98.12 78 GLU B CA 1
ATOM 3062 C C . GLU B 1 78 ? -2.412 -12.711 -19.438 1 98.12 78 GLU B C 1
ATOM 3064 O O . GLU B 1 78 ? -2.654 -13.914 -19.359 1 98.12 78 GLU B O 1
ATOM 3069 N N . ALA B 1 79 ? -1.254 -12.211 -19.031 1 98.56 79 ALA B N 1
ATOM 3070 C CA . ALA B 1 79 ? -0.237 -13.062 -18.422 1 98.56 79 ALA B CA 1
ATOM 3071 C C . ALA B 1 79 ? -0.771 -13.734 -17.156 1 98.56 79 ALA B C 1
ATOM 3073 O O . ALA B 1 79 ? -0.527 -14.922 -16.922 1 98.56 79 ALA B O 1
ATOM 3074 N N . LEU B 1 80 ? -1.529 -12.961 -16.344 1 98.56 80 LEU B N 1
ATOM 3075 C CA . LEU B 1 80 ? -2.09 -13.508 -15.109 1 98.56 80 LEU B CA 1
ATOM 3076 C C . LEU B 1 80 ? -3.178 -14.531 -15.414 1 98.56 80 LEU B C 1
ATOM 3078 O O . LEU B 1 80 ? -3.297 -15.547 -14.719 1 98.56 80 LEU B O 1
ATOM 3082 N N . MET B 1 81 ? -3.955 -14.305 -16.484 1 97.88 81 MET B N 1
ATOM 3083 C CA . MET B 1 81 ? -4.996 -15.258 -16.844 1 97.88 81 MET B CA 1
ATOM 3084 C C . MET B 1 81 ? -4.387 -16.562 -17.344 1 97.88 81 MET B C 1
ATOM 3086 O O . MET B 1 81 ? -4.934 -17.641 -17.094 1 97.88 81 MET B O 1
ATOM 3090 N N . GLU B 1 82 ? -3.225 -16.5 -17.906 1 98.12 82 GLU B N 1
ATOM 3091 C CA . GLU B 1 82 ? -2.637 -17.688 -18.547 1 98.12 82 GLU B CA 1
ATOM 3092 C C . GLU B 1 82 ? -1.765 -18.453 -17.562 1 98.12 82 GLU B C 1
ATOM 3094 O O . GLU B 1 82 ? -1.6 -19.672 -17.703 1 98.12 82 GLU B O 1
ATOM 3099 N N . CYS B 1 83 ? -1.292 -17.797 -16.609 1 98.69 83 CYS B N 1
ATOM 3100 C CA . CYS B 1 83 ? -0.231 -18.422 -15.828 1 98.69 83 CYS B CA 1
ATOM 3101 C C . CYS B 1 83 ? -0.81 -19.359 -14.773 1 98.69 83 CYS B C 1
ATOM 3103 O O . CYS B 1 83 ? -1.991 -19.266 -14.438 1 98.69 83 CYS B O 1
ATOM 3105 N N . ASP B 1 84 ? 0.101 -20.312 -14.305 1 98.81 84 ASP B N 1
ATOM 3106 C CA . ASP B 1 84 ? -0.162 -21.188 -13.164 1 98.81 84 ASP B CA 1
ATOM 3107 C C . ASP B 1 84 ? 0.568 -20.703 -11.914 1 98.81 84 ASP B C 1
ATOM 3109 O O . ASP B 1 84 ? 0.218 -21.094 -10.797 1 98.81 84 ASP B O 1
ATOM 3113 N N . ALA B 1 85 ? 1.539 -19.891 -12.156 1 98.94 85 ALA B N 1
ATOM 3114 C CA . ALA B 1 85 ? 2.305 -19.312 -11.055 1 98.94 85 ALA B CA 1
ATOM 3115 C C . ALA B 1 85 ? 2.846 -17.938 -11.43 1 98.94 85 ALA B C 1
ATOM 3117 O O . ALA B 1 85 ? 3.098 -17.656 -12.602 1 98.94 85 ALA B O 1
ATOM 3118 N N . VAL B 1 86 ? 3.039 -17.172 -10.398 1 98.94 86 VAL B N 1
ATOM 3119 C CA . VAL B 1 86 ? 3.584 -15.844 -10.617 1 98.94 86 VAL B CA 1
ATOM 3120 C C . VAL B 1 86 ? 4.641 -15.531 -9.562 1 98.94 86 VAL B C 1
ATOM 3122 O O . VAL B 1 86 ? 4.457 -15.836 -8.383 1 98.94 86 VAL B O 1
ATOM 3125 N N . ILE B 1 87 ? 5.801 -15.086 -9.992 1 98.94 87 ILE B N 1
ATOM 3126 C CA . ILE B 1 87 ? 6.848 -14.539 -9.133 1 98.94 87 ILE B CA 1
ATOM 3127 C C . ILE B 1 87 ? 6.906 -13.023 -9.297 1 98.94 87 ILE B C 1
ATOM 3129 O O . ILE B 1 87 ? 7.199 -12.516 -10.375 1 98.94 87 ILE B O 1
ATOM 3133 N N . VAL B 1 88 ? 6.609 -12.336 -8.242 1 98.94 88 VAL B N 1
ATOM 3134 C CA . VAL B 1 88 ? 6.52 -10.883 -8.289 1 98.94 88 VAL B CA 1
ATOM 3135 C C . VAL B 1 88 ? 7.613 -10.266 -7.426 1 98.94 88 VAL B C 1
ATOM 3137 O O . VAL B 1 88 ? 7.812 -10.68 -6.281 1 98.94 88 VAL B O 1
ATOM 3140 N N . GLY B 1 89 ? 8.375 -9.344 -8.016 1 98.88 89 GLY B N 1
ATOM 3141 C CA . GLY B 1 89 ? 9.43 -8.688 -7.266 1 98.88 89 GLY B CA 1
ATOM 3142 C C . GLY B 1 89 ? 9.398 -7.172 -7.395 1 98.8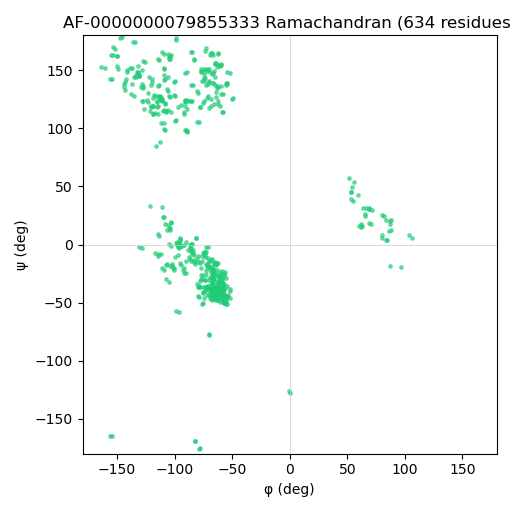8 89 GLY B C 1
ATOM 3143 O O . GLY B 1 89 ? 9.039 -6.645 -8.453 1 98.88 89 GLY B O 1
ATOM 3144 N N . SER B 1 90 ? 9.773 -6.484 -6.344 1 98.88 90 SER B N 1
ATOM 3145 C CA . SER B 1 90 ? 9.836 -5.023 -6.34 1 98.88 90 SER B CA 1
ATOM 3146 C C . SER B 1 90 ? 11.016 -4.523 -5.508 1 98.88 90 SER B C 1
ATOM 3148 O O . SER B 1 90 ? 11.359 -5.125 -4.488 1 98.88 90 SER B O 1
ATOM 3150 N N . PRO B 1 91 ? 11.734 -3.479 -6.043 1 98.44 91 PRO B N 1
ATOM 3151 C CA . PRO B 1 91 ? 12.609 -2.762 -5.109 1 98.44 91 PRO B CA 1
ATOM 3152 C C . PRO B 1 91 ? 11.828 -1.994 -4.043 1 98.44 91 PRO B C 1
ATOM 3154 O O . PRO B 1 91 ? 10.609 -1.866 -4.141 1 98.44 91 PRO B O 1
ATOM 3157 N N . THR B 1 92 ? 12.555 -1.63 -2.979 1 98.06 92 THR B N 1
ATOM 3158 C CA . THR B 1 92 ? 11.992 -0.838 -1.892 1 98.06 92 THR B CA 1
ATOM 3159 C C . THR B 1 92 ? 12.219 0.652 -2.135 1 98.06 92 THR B C 1
ATOM 3161 O O . THR B 1 92 ? 13.352 1.099 -2.279 1 98.06 92 THR B O 1
ATOM 3164 N N . TYR B 1 93 ? 11.125 1.366 -2.379 1 97 93 TYR B N 1
ATOM 3165 C CA . TYR B 1 93 ? 11.141 2.824 -2.379 1 97 93 TYR B CA 1
ATOM 3166 C C . TYR B 1 93 ? 10.398 3.379 -1.167 1 97 93 TYR B C 1
ATOM 3168 O O . TYR B 1 93 ? 9.188 3.174 -1.024 1 97 93 TYR B O 1
ATOM 3176 N N . VAL B 1 94 ? 11.109 4.059 -0.289 1 95.12 94 VAL B N 1
ATOM 3177 C CA . VAL B 1 94 ? 10.547 4.656 0.918 1 95.12 94 VAL B CA 1
ATOM 3178 C C . VAL B 1 94 ? 9.75 3.604 1.69 1 95.12 94 VAL B C 1
ATOM 3180 O O . VAL B 1 94 ? 8.539 3.748 1.889 1 95.12 94 VAL B O 1
ATOM 3183 N N . LEU B 1 95 ? 10.266 2.457 2.117 1 97.81 95 LEU B N 1
ATOM 3184 C CA . LEU B 1 95 ? 9.797 1.445 3.057 1 97.81 95 LEU B CA 1
ATOM 3185 C C . LEU B 1 95 ? 8.914 0.416 2.355 1 97.81 95 LEU B C 1
ATOM 3187 O O . LEU B 1 95 ? 8.656 -0.659 2.9 1 97.81 95 LEU B O 1
ATOM 3191 N N . SER B 1 96 ? 8.344 0.645 1.164 1 98.56 96 SER B N 1
ATOM 3192 C CA . SER B 1 96 ? 7.332 -0.186 0.522 1 98.56 96 SER B CA 1
ATOM 3193 C C . SER B 1 96 ? 7.641 -0.389 -0.958 1 98.56 96 SER B C 1
ATOM 3195 O O . SER B 1 96 ? 8.609 0.164 -1.477 1 98.56 96 SER B O 1
ATOM 3197 N N . PRO B 1 97 ? 6.832 -1.255 -1.659 1 98.69 97 PRO B N 1
ATOM 3198 C CA . PRO B 1 97 ? 7.055 -1.438 -3.096 1 98.69 97 PRO B CA 1
ATOM 3199 C C . PRO B 1 97 ? 6.84 -0.154 -3.895 1 98.69 97 PRO B C 1
ATOM 3201 O O . PRO B 1 97 ? 6.297 0.822 -3.367 1 98.69 97 PRO B O 1
ATOM 3204 N N . THR B 1 98 ? 7.324 -0.126 -5.137 1 98.5 98 THR B N 1
ATOM 3205 C CA . THR B 1 98 ? 7.332 1.065 -5.977 1 98.5 98 THR B CA 1
ATOM 3206 C C . THR B 1 98 ? 5.906 1.52 -6.281 1 98.5 98 THR B C 1
ATOM 3208 O O . THR B 1 98 ? 4.965 0.728 -6.199 1 98.5 98 THR B O 1
ATOM 3211 N N . GLY B 1 99 ? 5.805 2.848 -6.598 1 98.19 99 GLY B N 1
ATOM 3212 C CA . GLY B 1 99 ? 4.527 3.375 -7.051 1 98.19 99 GLY B CA 1
ATOM 3213 C C . GLY B 1 99 ? 3.932 2.588 -8.203 1 98.19 99 GLY B C 1
ATOM 3214 O O . GLY B 1 99 ? 2.717 2.375 -8.258 1 98.19 99 GLY B O 1
ATOM 3215 N N . ARG B 1 100 ? 4.742 2.152 -9.148 1 98 100 ARG B N 1
ATOM 3216 C CA . ARG B 1 100 ? 4.293 1.334 -10.266 1 98 100 ARG B CA 1
ATOM 3217 C C . ARG B 1 100 ? 3.67 0.03 -9.781 1 98 100 ARG B C 1
ATOM 3219 O O . ARG B 1 100 ? 2.648 -0.413 -10.305 1 98 100 ARG B O 1
ATOM 3226 N N . PHE B 1 101 ? 4.348 -0.601 -8.797 1 98.81 101 PHE B N 1
ATOM 3227 C CA . PHE B 1 101 ? 3.801 -1.815 -8.211 1 98.81 101 PHE B CA 1
ATOM 3228 C C . PHE B 1 101 ? 2.396 -1.572 -7.672 1 98.81 101 PHE B C 1
ATOM 3230 O O . PHE B 1 101 ? 1.465 -2.314 -7.996 1 98.81 101 PHE B O 1
ATOM 3237 N N . LYS B 1 102 ? 2.225 -0.531 -6.883 1 98.69 102 LYS B N 1
ATOM 3238 C CA . LYS B 1 102 ? 0.927 -0.244 -6.281 1 98.69 102 LYS B CA 1
ATOM 3239 C C . LYS B 1 102 ? -0.11 0.098 -7.348 1 98.69 102 LYS B C 1
ATOM 3241 O O . LYS B 1 102 ? -1.288 -0.238 -7.207 1 98.69 102 LYS B O 1
ATOM 3246 N N . THR B 1 103 ? 0.29 0.827 -8.398 1 98.19 103 THR B N 1
ATOM 3247 C CA . THR B 1 103 ? -0.602 1.14 -9.508 1 98.19 103 THR B CA 1
ATOM 3248 C C . THR B 1 103 ? -1.168 -0.138 -10.125 1 98.19 103 THR B C 1
ATOM 3250 O O . THR B 1 103 ? -2.371 -0.231 -10.375 1 98.19 103 THR B O 1
ATOM 3253 N N . VAL B 1 104 ? -0.306 -1.146 -10.336 1 98.56 104 VAL B N 1
ATOM 3254 C CA . VAL B 1 104 ? -0.744 -2.41 -10.922 1 98.56 104 VAL B CA 1
ATOM 3255 C C . VAL B 1 104 ? -1.676 -3.133 -9.953 1 98.56 104 VAL B C 1
ATOM 3257 O O . VAL B 1 104 ? -2.697 -3.689 -10.359 1 98.56 104 VAL B O 1
ATOM 3260 N N . CYS B 1 105 ? -1.354 -3.111 -8.609 1 98.56 105 CYS B N 1
ATOM 3261 C CA . CYS B 1 105 ? -2.213 -3.734 -7.613 1 98.56 105 CYS B CA 1
ATOM 3262 C C . CYS B 1 105 ? -3.607 -3.117 -7.633 1 98.56 105 CYS B C 1
ATOM 3264 O O . CYS B 1 105 ? -4.605 -3.828 -7.516 1 98.56 105 CYS B O 1
ATOM 3266 N N . ASP B 1 106 ? -3.65 -1.782 -7.836 1 97.81 106 ASP B N 1
ATOM 3267 C CA . ASP B 1 106 ? -4.938 -1.095 -7.859 1 97.81 106 ASP B CA 1
ATOM 3268 C C . ASP B 1 106 ? -5.762 -1.509 -9.078 1 97.81 106 ASP B C 1
ATOM 3270 O O . ASP B 1 106 ? -6.992 -1.568 -9.008 1 97.81 106 ASP B O 1
ATOM 3274 N N . ARG B 1 107 ? -5.113 -1.785 -10.227 1 97.12 107 ARG B N 1
ATOM 3275 C CA . ARG B 1 107 ? -5.773 -2.209 -11.461 1 97.12 107 ARG B CA 1
ATOM 3276 C C . ARG B 1 107 ? -6.262 -3.65 -11.352 1 97.12 107 ARG B C 1
ATOM 3278 O O . ARG B 1 107 ? -7.266 -4.02 -11.961 1 97.12 107 ARG B O 1
ATOM 3285 N N . ILE B 1 108 ? -5.625 -4.527 -10.602 1 97 108 ILE B N 1
ATOM 3286 C CA . ILE B 1 108 ? -6.055 -5.898 -10.352 1 97 108 ILE B CA 1
ATOM 3287 C C . ILE B 1 108 ? -7.203 -5.902 -9.352 1 97 108 ILE B C 1
ATOM 3289 O O . ILE B 1 108 ? -8.32 -6.312 -9.68 1 97 108 ILE B O 1
ATOM 3293 N N . GLY B 1 109 ? -6.996 -5.203 -8.188 1 92.38 109 GLY B N 1
ATOM 3294 C CA . GLY B 1 109 ? -7.91 -4.973 -7.082 1 92.38 109 GLY B CA 1
ATOM 3295 C C . GLY B 1 109 ? -9.266 -5.625 -7.281 1 92.38 109 GLY B C 1
ATOM 3296 O O . GLY B 1 109 ? -9.352 -6.828 -7.539 1 92.38 109 GLY B O 1
ATOM 3297 N N . PRO B 1 110 ? -10.336 -4.941 -7.164 1 88.12 110 PRO B N 1
ATOM 3298 C CA . PRO B 1 110 ? -11.688 -5.52 -7.18 1 88.12 110 PRO B CA 1
ATOM 3299 C C . PRO B 1 110 ? -12.055 -6.117 -8.539 1 88.12 110 PRO B C 1
ATOM 3301 O O . PRO B 1 110 ? -12.844 -7.062 -8.602 1 88.12 110 PRO B O 1
ATOM 3304 N N . SER B 1 111 ? -11.422 -5.602 -9.586 1 92.88 111 SER B N 1
ATOM 3305 C CA . SER B 1 111 ? -11.719 -6.113 -10.922 1 92.88 111 SER B CA 1
ATOM 3306 C C . SER B 1 111 ? -11.352 -7.59 -11.039 1 92.88 111 SER B C 1
ATOM 3308 O O . SER B 1 111 ? -11.93 -8.312 -11.852 1 92.88 111 SER B O 1
ATOM 3310 N N . HIS B 1 112 ? -10.391 -8.102 -10.266 1 95.25 112 HIS B N 1
ATOM 3311 C CA . HIS B 1 112 ? -9.875 -9.469 -10.359 1 95.25 112 HIS B CA 1
ATOM 3312 C C . HIS B 1 112 ? -10.219 -10.273 -9.117 1 95.25 112 HIS B C 1
ATOM 3314 O O . HIS B 1 112 ? -9.727 -11.391 -8.938 1 95.25 112 HIS B O 1
ATOM 3320 N N . ASP B 1 113 ? -11.086 -9.617 -8.219 1 94.81 113 ASP B N 1
ATOM 3321 C CA . ASP B 1 113 ? -11.484 -10.375 -7.027 1 94.81 113 ASP B CA 1
ATOM 3322 C C . ASP B 1 113 ? -12.258 -11.633 -7.41 1 94.81 113 ASP B C 1
ATOM 3324 O O . ASP B 1 113 ? -13.312 -11.555 -8.039 1 94.81 113 ASP B O 1
ATOM 3328 N N . VAL B 1 114 ? -11.742 -12.797 -7.008 1 95.94 114 VAL B N 1
ATOM 3329 C CA . VAL B 1 114 ? -12.227 -14.086 -7.484 1 95.94 114 VAL B CA 1
ATOM 3330 C C . VAL B 1 114 ? -13.648 -14.32 -6.988 1 95.94 114 VAL B C 1
ATOM 3332 O O . VAL B 1 114 ? -14.461 -14.938 -7.68 1 95.94 114 VAL B O 1
ATOM 3335 N N . THR B 1 115 ? -14 -13.75 -5.848 1 94.31 115 THR B N 1
ATOM 3336 C CA . THR B 1 115 ? -15.336 -13.992 -5.324 1 94.31 115 THR B CA 1
ATOM 3337 C C . THR B 1 115 ? -16.359 -13.125 -6.047 1 94.31 115 THR B C 1
ATOM 3339 O O . THR B 1 115 ? -17.5 -13.555 -6.277 1 94.31 115 THR B O 1
ATOM 3342 N N . PHE B 1 116 ? -16.016 -11.906 -6.395 1 92.06 116 PHE B N 1
ATOM 3343 C CA . PHE B 1 116 ? -16.891 -11.102 -7.238 1 92.06 116 PHE B CA 1
ATOM 3344 C C . PHE B 1 116 ? -17.078 -11.75 -8.602 1 92.06 116 PHE B C 1
ATOM 3346 O O . PHE B 1 116 ? -18.203 -11.898 -9.078 1 92.06 116 PHE B O 1
ATOM 3353 N N . ARG B 1 117 ? -16 -12.164 -9.211 1 94.06 117 ARG B N 1
ATOM 3354 C CA . ARG B 1 117 ? -16.031 -12.734 -10.555 1 94.06 117 ARG B CA 1
ATOM 3355 C C . ARG B 1 117 ? -16.828 -14.031 -10.57 1 94.06 117 ARG B C 1
ATOM 3357 O O . ARG B 1 117 ? -17.641 -14.258 -11.477 1 94.06 117 ARG B O 1
ATOM 3364 N N . LYS B 1 118 ? -16.562 -14.891 -9.586 1 94.44 118 LYS B N 1
ATOM 3365 C CA . LYS B 1 118 ? -17.219 -16.188 -9.57 1 94.44 118 LYS B CA 1
ATOM 3366 C C . LYS B 1 118 ? -18.734 -16.047 -9.391 1 94.44 118 LYS B C 1
ATOM 3368 O O . LYS B 1 118 ? -19.516 -16.734 -10.039 1 94.44 118 LYS B O 1
ATOM 3373 N N . ALA B 1 119 ? -19.109 -15.156 -8.477 1 91.88 119 ALA B N 1
ATOM 3374 C CA . ALA B 1 119 ? -20.547 -14.922 -8.258 1 91.88 119 ALA B CA 1
ATOM 3375 C C . ALA B 1 119 ? -21.234 -14.477 -9.539 1 91.88 119 ALA B C 1
ATOM 3377 O O . ALA B 1 119 ? -22.266 -15.016 -9.914 1 91.88 119 ALA B O 1
ATOM 3378 N N . ILE B 1 120 ? -20.656 -13.617 -10.258 1 91.56 120 ILE B N 1
ATOM 3379 C CA . ILE B 1 120 ? -21.25 -13.07 -11.477 1 91.56 120 ILE B CA 1
ATOM 3380 C C . ILE B 1 120 ? -21.219 -14.125 -12.586 1 91.56 120 ILE B C 1
ATOM 3382 O O . ILE B 1 120 ? -22.156 -14.234 -13.375 1 91.56 120 ILE B O 1
ATOM 3386 N N . PHE B 1 121 ? -20.141 -14.844 -12.586 1 94.44 121 PHE B N 1
ATOM 3387 C CA . PHE B 1 121 ? -20.016 -15.922 -13.562 1 94.44 121 PHE B CA 1
ATOM 3388 C C . PHE B 1 121 ? -21.125 -16.953 -13.367 1 94.44 121 PHE B C 1
ATOM 3390 O O . PHE B 1 121 ? -21.828 -17.297 -14.312 1 94.44 121 PHE B O 1
ATOM 3397 N N . ASP B 1 122 ? -21.297 -17.375 -12.211 1 94.75 122 ASP B N 1
ATOM 3398 C CA . ASP B 1 122 ? -22.281 -18.406 -11.914 1 94.75 122 ASP B CA 1
ATOM 3399 C C . ASP B 1 122 ? -23.703 -17.891 -12.141 1 94.75 122 ASP B C 1
ATOM 3401 O O . ASP B 1 122 ? -24.531 -18.578 -12.734 1 94.75 122 ASP B O 1
ATOM 3405 N N . GLU B 1 123 ? -23.953 -16.703 -11.641 1 92.5 123 GLU B N 1
ATOM 3406 C CA . GLU B 1 123 ? -25.25 -16.078 -11.852 1 92.5 123 GLU B CA 1
ATOM 3407 C C . GLU B 1 123 ? -25.547 -15.898 -13.336 1 92.5 123 GLU B C 1
ATOM 3409 O O . GLU B 1 123 ? -26.672 -16.094 -13.781 1 92.5 123 GLU B O 1
ATOM 3414 N N . GLY B 1 124 ? -24.531 -15.492 -14.047 1 92.75 124 GLY B N 1
ATOM 3415 C CA . GLY B 1 124 ? -24.688 -15.32 -15.477 1 92.75 124 GLY B CA 1
ATOM 3416 C C . GLY B 1 124 ? -24.969 -16.625 -16.203 1 92.75 124 GLY B C 1
ATOM 3417 O O . GLY B 1 124 ? -25.828 -16.672 -17.094 1 92.75 124 GLY B O 1
ATOM 3418 N N . LEU B 1 125 ? -24.344 -17.656 -15.828 1 94.62 125 LEU B N 1
ATOM 3419 C CA . LEU B 1 125 ? -24.609 -18.953 -16.422 1 94.62 125 LEU B CA 1
ATOM 3420 C C . LEU B 1 125 ? -26.047 -19.406 -16.125 1 94.62 125 LEU B C 1
ATOM 3422 O O . LEU B 1 125 ? -26.734 -19.906 -17.031 1 94.62 125 LEU B O 1
ATOM 3426 N N . MET B 1 126 ? -26.422 -19.234 -14.969 1 95.44 126 MET B N 1
ATOM 3427 C CA . MET B 1 126 ? -27.766 -19.625 -14.57 1 95.44 126 MET B CA 1
ATOM 3428 C C . MET B 1 126 ? -28.812 -18.828 -15.344 1 95.44 126 MET B C 1
ATOM 3430 O O . MET B 1 126 ? -29.891 -19.344 -15.664 1 95.44 126 MET B O 1
ATOM 3434 N N . ALA B 1 127 ? -28.484 -17.656 -15.664 1 93.88 127 ALA B N 1
ATOM 3435 C CA . ALA B 1 127 ? -29.391 -16.766 -16.391 1 93.88 127 ALA B CA 1
ATOM 3436 C C . ALA B 1 127 ? -29.312 -17.016 -17.906 1 93.88 127 ALA B C 1
ATOM 3438 O O . ALA B 1 127 ? -30 -16.359 -18.688 1 93.88 127 ALA B O 1
ATOM 3439 N N . GLY B 1 128 ? -28.453 -17.844 -18.297 1 94.88 128 GLY B N 1
ATOM 3440 C CA . GLY B 1 128 ? -28.359 -18.219 -19.703 1 94.88 128 GLY B CA 1
ATOM 3441 C C . GLY B 1 128 ? -27.531 -17.234 -20.516 1 94.88 128 GLY B C 1
ATOM 3442 O O . GLY B 1 128 ? -27.672 -17.172 -21.734 1 94.88 128 GLY B O 1
ATOM 3443 N N . LYS B 1 129 ? -26.703 -16.5 -19.859 1 92.75 129 LYS B N 1
ATOM 3444 C CA . LYS B 1 129 ? -25.844 -15.562 -20.578 1 92.75 129 LYS B CA 1
ATOM 3445 C C . LYS B 1 129 ? -24.719 -16.297 -21.297 1 92.75 129 LYS B C 1
ATOM 3447 O O . LYS B 1 129 ? -24.281 -17.359 -20.859 1 92.75 129 LYS B O 1
ATOM 3452 N N . ALA B 1 130 ? -24.359 -15.617 -22.391 1 94 130 ALA B N 1
ATOM 3453 C CA . ALA B 1 130 ? -23.203 -16.156 -23.109 1 94 130 ALA B CA 1
ATOM 3454 C C . ALA B 1 130 ? -21.922 -16.031 -22.297 1 94 130 ALA B C 1
ATOM 3456 O O . ALA B 1 130 ? -21.703 -15 -21.656 1 94 130 ALA B O 1
ATOM 3457 N N . VAL B 1 131 ? -21.141 -17.047 -22.344 1 92.69 131 VAL B N 1
ATOM 3458 C CA . VAL B 1 131 ? -19.938 -17.156 -21.531 1 92.69 131 VAL B CA 1
ATOM 3459 C C . VAL B 1 131 ? -18.984 -16 -21.828 1 92.69 131 VAL B C 1
ATOM 3461 O O . VAL B 1 131 ? -18.312 -15.492 -20.938 1 92.69 131 VAL B O 1
ATOM 3464 N N . ASP B 1 132 ? -18.922 -15.508 -23.062 1 90.56 132 ASP B N 1
ATOM 3465 C CA . ASP B 1 132 ? -17.984 -14.469 -23.469 1 90.56 132 ASP B CA 1
ATOM 3466 C C . ASP B 1 132 ? -18.391 -13.109 -22.906 1 90.56 132 ASP B C 1
ATOM 3468 O O . ASP B 1 132 ? -17.609 -12.148 -22.953 1 90.56 132 ASP B O 1
ATOM 3472 N N . THR B 1 133 ? -19.688 -13.008 -22.312 1 90.06 133 THR B N 1
ATOM 3473 C CA . THR B 1 133 ? -20.156 -11.781 -21.672 1 90.06 133 THR B CA 1
ATOM 3474 C C . THR B 1 133 ? -19.938 -11.828 -20.172 1 90.06 133 THR B C 1
ATOM 3476 O O . THR B 1 133 ? -20.266 -10.883 -19.453 1 90.06 133 THR B O 1
ATOM 3479 N N . LEU B 1 134 ? -19.359 -12.953 -19.703 1 93.44 134 LEU B N 1
ATOM 3480 C CA . LEU B 1 134 ? -19.109 -13.172 -18.281 1 93.44 134 LEU B CA 1
ATOM 3481 C C . LEU B 1 134 ? -17.641 -13.016 -17.953 1 93.44 134 LEU B C 1
ATOM 3483 O O . LEU B 1 134 ? -16.797 -12.938 -18.859 1 93.44 134 LEU B O 1
ATOM 3487 N N . PRO B 1 135 ? -17.297 -12.867 -16.672 1 93.75 135 PRO B N 1
ATOM 3488 C CA . PRO B 1 135 ? -15.875 -12.766 -16.312 1 93.75 135 PRO B CA 1
ATOM 3489 C C . PRO B 1 135 ? -15.047 -13.93 -16.844 1 93.75 135 PRO B C 1
ATOM 3491 O O . PRO B 1 135 ? -15.555 -15.047 -16.969 1 93.75 135 PRO B O 1
ATOM 3494 N N . ASP B 1 136 ? -13.766 -13.656 -17.156 1 94.94 136 ASP B N 1
ATOM 3495 C CA . ASP B 1 136 ? -12.844 -14.648 -17.719 1 94.94 136 ASP B CA 1
ATOM 3496 C C . ASP B 1 136 ? -12.703 -15.844 -16.766 1 94.94 136 ASP B C 1
ATOM 3498 O O . ASP B 1 136 ? -12.195 -15.695 -15.656 1 94.94 136 ASP B O 1
ATOM 3502 N N . GLU B 1 137 ? -13.188 -17.047 -17.203 1 95.56 137 GLU B N 1
ATOM 3503 C CA . GLU B 1 137 ? -13.195 -18.25 -16.391 1 95.56 137 GLU B CA 1
ATOM 3504 C C . GLU B 1 137 ? -11.789 -18.625 -15.953 1 95.56 137 GLU B C 1
ATOM 3506 O O . GLU B 1 137 ? -11.609 -19.328 -14.953 1 95.56 137 GLU B O 1
ATOM 3511 N N . ARG B 1 138 ? -10.805 -18.156 -16.703 1 97.06 138 ARG B N 1
ATOM 3512 C CA . ARG B 1 138 ? -9.422 -18.453 -16.359 1 97.06 138 ARG B CA 1
ATOM 3513 C C . ARG B 1 138 ? -9.047 -17.828 -15.016 1 97.06 138 ARG B C 1
ATOM 3515 O O . ARG B 1 138 ? -8.062 -18.219 -14.391 1 97.06 138 ARG B O 1
ATOM 3522 N N . SER B 1 139 ? -9.812 -16.891 -14.523 1 95.81 139 SER B N 1
ATOM 3523 C CA . SER B 1 139 ? -9.516 -16.219 -13.266 1 95.81 139 SER B CA 1
ATOM 3524 C C . SER B 1 139 ? -9.773 -17.125 -12.07 1 95.81 139 SER B C 1
ATOM 3526 O O . SER B 1 139 ? -9.336 -16.844 -10.953 1 95.81 139 SER B O 1
ATOM 3528 N N . PHE B 1 140 ? -10.344 -18.297 -12.359 1 96.19 140 PHE B N 1
ATOM 3529 C CA . PHE B 1 140 ? -10.727 -19.172 -11.25 1 96.19 140 PHE B CA 1
ATOM 3530 C C . PHE B 1 140 ? -9.695 -20.266 -11.039 1 96.19 140 PHE B C 1
ATOM 3532 O O . PHE B 1 140 ? -9.758 -21 -10.055 1 96.19 140 PHE B O 1
ATOM 3539 N N . LYS B 1 141 ? -8.883 -20.375 -11.883 1 95.62 141 LYS B N 1
ATOM 3540 C CA . LYS B 1 141 ? -7.84 -21.391 -11.758 1 95.62 141 LYS B CA 1
ATOM 3541 C C . LYS B 1 141 ? -6.953 -21.125 -10.547 1 95.62 141 LYS B C 1
ATOM 3543 O O . LYS B 1 141 ? -6.547 -19.984 -10.305 1 95.62 141 LYS B O 1
ATOM 3548 N N . PRO B 1 142 ? -6.656 -22.156 -9.82 1 96.94 142 PRO B N 1
ATOM 3549 C CA . PRO B 1 142 ? -5.711 -22 -8.711 1 96.94 142 PRO B CA 1
ATOM 3550 C C . PRO B 1 142 ? -4.305 -21.625 -9.18 1 96.94 142 PRO B C 1
ATOM 3552 O O . PRO B 1 142 ? -3.844 -22.125 -10.211 1 96.94 142 PRO B O 1
ATOM 3555 N N . ARG B 1 143 ? -3.742 -20.703 -8.461 1 98.56 143 ARG B N 1
ATOM 3556 C CA . ARG B 1 143 ? -2.385 -20.266 -8.766 1 98.56 143 ARG B CA 1
ATOM 3557 C C . ARG B 1 143 ? -1.537 -20.188 -7.5 1 98.56 143 ARG B C 1
ATOM 3559 O O . ARG B 1 143 ? -2.059 -19.938 -6.41 1 98.56 143 ARG B O 1
ATOM 3566 N N . VAL B 1 144 ? -0.205 -20.516 -7.676 1 98.88 144 VAL B N 1
ATOM 3567 C CA . VAL B 1 144 ? 0.744 -20.266 -6.598 1 98.88 144 VAL B CA 1
ATOM 3568 C C . VAL B 1 144 ? 1.596 -19.047 -6.941 1 98.88 144 VAL B C 1
ATOM 3570 O O . VAL B 1 144 ? 1.628 -18.609 -8.094 1 98.88 144 VAL B O 1
ATOM 3573 N N . GLY B 1 145 ? 2.182 -18.453 -5.977 1 98.81 145 GLY B N 1
ATOM 3574 C CA . GLY B 1 145 ? 3.029 -17.297 -6.207 1 98.81 145 GLY B CA 1
ATOM 3575 C C . GLY B 1 145 ? 4.152 -17.172 -5.191 1 98.81 145 GLY B C 1
ATOM 3576 O O . GLY B 1 145 ? 4.184 -17.891 -4.195 1 98.81 145 GLY B O 1
ATOM 3577 N N . ALA B 1 146 ? 5.129 -16.406 -5.516 1 98.94 146 ALA B N 1
ATOM 3578 C CA . ALA B 1 146 ? 6.227 -16.016 -4.633 1 98.94 146 ALA B CA 1
ATOM 3579 C C . ALA B 1 146 ? 6.477 -14.516 -4.699 1 98.94 146 ALA B C 1
ATOM 3581 O O . ALA B 1 146 ? 6.242 -13.891 -5.734 1 98.94 146 ALA B O 1
ATOM 3582 N N . LEU B 1 147 ? 6.914 -13.992 -3.586 1 98.94 147 LEU B N 1
ATOM 3583 C CA . LEU B 1 147 ? 7.152 -12.555 -3.457 1 98.94 147 LEU B CA 1
ATOM 3584 C C . LEU B 1 147 ? 8.617 -12.273 -3.162 1 98.94 147 LEU B C 1
ATOM 3586 O O . LEU B 1 147 ? 9.211 -12.891 -2.275 1 98.94 147 LEU B O 1
ATOM 3590 N N . LEU B 1 148 ? 9.219 -11.367 -3.961 1 98.88 148 LEU B N 1
ATOM 3591 C CA . LEU B 1 148 ? 10.625 -10.984 -3.82 1 98.88 148 LEU B CA 1
ATOM 3592 C C . LEU B 1 148 ? 10.758 -9.5 -3.518 1 98.88 148 LEU B C 1
ATOM 3594 O O . LEU B 1 148 ? 10.367 -8.656 -4.332 1 98.88 148 LEU B O 1
ATOM 3598 N N . SER B 1 149 ? 11.211 -9.188 -2.312 1 98.75 149 SER B N 1
ATOM 3599 C CA . SER B 1 149 ? 11.484 -7.828 -1.856 1 98.75 149 SER B CA 1
ATOM 3600 C C . SER B 1 149 ? 12.977 -7.512 -1.928 1 98.75 149 SER B C 1
ATOM 3602 O O . SER B 1 149 ? 13.805 -8.289 -1.454 1 98.75 149 SER B O 1
ATOM 3604 N N . VAL B 1 150 ? 13.352 -6.367 -2.582 1 98.5 150 VAL B N 1
ATOM 3605 C CA . VAL B 1 150 ? 14.75 -5.953 -2.676 1 98.5 150 VAL B CA 1
ATOM 3606 C C . VAL B 1 150 ? 14.906 -4.543 -2.113 1 98.5 150 VAL B C 1
ATOM 3608 O O . VAL B 1 150 ? 14.188 -3.623 -2.51 1 98.5 150 VAL B O 1
ATOM 3611 N N . GLY B 1 151 ? 15.773 -4.375 -1.165 1 97.38 151 GLY B N 1
ATOM 3612 C CA . GLY B 1 151 ? 16.031 -3.068 -0.577 1 97.38 151 GLY B CA 1
ATOM 3613 C C . GLY B 1 151 ? 17.5 -2.771 -0.407 1 97.38 151 GLY B C 1
ATOM 3614 O O . GLY B 1 151 ? 18.297 -3.672 -0.117 1 97.38 151 GLY B O 1
ATOM 3615 N N . GLY B 1 152 ? 17.938 -1.549 -0.574 1 93.81 152 GLY B N 1
ATOM 3616 C CA . GLY B 1 152 ? 19.328 -1.123 -0.511 1 93.81 152 GLY B CA 1
ATOM 3617 C C . GLY B 1 152 ? 19.859 -0.992 0.908 1 93.81 152 GLY B C 1
ATOM 3618 O O . GLY B 1 152 ? 21.016 -1.303 1.18 1 93.81 152 GLY B O 1
ATOM 3619 N N . ALA B 1 153 ? 19.031 -0.649 1.846 1 94.25 153 ALA B N 1
ATOM 3620 C CA . ALA B 1 153 ? 19.438 -0.365 3.215 1 94.25 153 ALA B CA 1
ATOM 3621 C C . ALA B 1 153 ? 20 -1.615 3.889 1 94.25 153 ALA B C 1
ATOM 3623 O O . ALA B 1 153 ? 19.531 -2.727 3.639 1 94.25 153 ALA B O 1
ATOM 3624 N N . MET B 1 154 ? 21 -1.389 4.73 1 93.75 154 MET B N 1
ATOM 3625 C CA . MET B 1 154 ? 21.625 -2.492 5.449 1 93.75 154 MET B CA 1
ATOM 3626 C C . MET B 1 154 ? 20.828 -2.859 6.695 1 93.75 154 MET B C 1
ATOM 3628 O O . MET B 1 154 ? 21.094 -3.891 7.32 1 93.75 154 MET B O 1
ATOM 3632 N N . THR B 1 155 ? 19.906 -2.088 7 1 92.62 155 THR B N 1
ATOM 3633 C CA . THR B 1 155 ? 19 -2.367 8.109 1 92.62 155 THR B CA 1
ATOM 3634 C C . THR B 1 155 ? 17.656 -2.852 7.602 1 92.62 155 THR B C 1
ATOM 3636 O O . THR B 1 155 ? 17 -2.178 6.797 1 92.62 155 THR B O 1
ATOM 3639 N N . ARG B 1 156 ? 17.219 -4 8.109 1 94.38 156 ARG B N 1
ATOM 3640 C CA . ARG B 1 156 ? 16.047 -4.703 7.613 1 94.38 156 ARG B CA 1
ATOM 3641 C C . ARG B 1 156 ? 14.789 -3.859 7.789 1 94.38 156 ARG B C 1
ATOM 3643 O O . ARG B 1 156 ? 13.875 -3.908 6.957 1 94.38 156 ARG B O 1
ATOM 3650 N N . ASN B 1 157 ? 14.781 -3.09 8.82 1 95.25 157 ASN B N 1
ATOM 3651 C CA . ASN B 1 157 ? 13.562 -2.373 9.164 1 95.25 157 ASN B CA 1
ATOM 3652 C C . ASN B 1 157 ? 13.234 -1.296 8.141 1 95.25 157 ASN B C 1
ATOM 3654 O O . ASN B 1 157 ? 12.109 -0.781 8.109 1 95.25 157 ASN B O 1
ATOM 3658 N N . TRP B 1 158 ? 14.148 -0.922 7.227 1 96.81 158 TRP B N 1
ATOM 3659 C CA . TRP B 1 158 ? 13.867 -0.001 6.129 1 96.81 158 TRP B CA 1
ATOM 3660 C C . TRP B 1 158 ? 13.047 -0.685 5.039 1 96.81 158 TRP B C 1
ATOM 3662 O O . TRP B 1 158 ? 12.586 -0.032 4.102 1 96.81 158 TRP B O 1
ATOM 3672 N N . LEU B 1 159 ? 12.805 -2.01 5.117 1 98 159 LEU B N 1
ATOM 3673 C CA . LEU B 1 159 ? 11.953 -2.766 4.199 1 98 159 LEU B CA 1
ATOM 3674 C C . LEU B 1 159 ? 10.672 -3.209 4.891 1 98 159 LEU B C 1
ATOM 3676 O O . LEU B 1 159 ? 10.016 -4.156 4.445 1 98 159 LEU B O 1
ATOM 3680 N N . SER B 1 160 ? 10.242 -2.504 5.969 1 98.25 160 SER B N 1
ATOM 3681 C CA . SER B 1 160 ? 9.242 -2.982 6.914 1 98.25 160 SER B CA 1
ATOM 3682 C C . SER B 1 160 ? 7.906 -3.242 6.219 1 98.25 160 SER B C 1
ATOM 3684 O O . SER B 1 160 ? 7.176 -4.16 6.594 1 98.25 160 SER B O 1
ATOM 3686 N N . PHE B 1 161 ? 7.512 -2.5 5.156 1 98.75 161 PHE B N 1
ATOM 3687 C CA . PHE B 1 161 ? 6.199 -2.65 4.539 1 98.75 161 PHE B CA 1
ATOM 3688 C C . PHE B 1 161 ? 6.312 -3.367 3.199 1 98.75 161 PHE B C 1
ATOM 3690 O O . PHE B 1 161 ? 5.352 -3.41 2.43 1 98.75 161 PHE B O 1
ATOM 3697 N N . MET B 1 162 ? 7.461 -3.977 2.881 1 98.69 162 MET B N 1
ATOM 3698 C CA . MET B 1 162 ? 7.66 -4.633 1.592 1 98.69 162 MET B CA 1
ATOM 3699 C C . MET B 1 162 ? 6.816 -5.898 1.489 1 98.69 162 MET B C 1
ATOM 3701 O O . MET B 1 162 ? 5.672 -5.852 1.028 1 98.69 162 MET B O 1
ATOM 3705 N N . LEU B 1 163 ? 7.25 -6.984 2.127 1 98.38 163 LEU B N 1
ATOM 3706 C CA . LEU B 1 163 ? 6.582 -8.266 1.927 1 98.38 163 LEU B CA 1
ATOM 3707 C C . LEU B 1 163 ? 5.117 -8.195 2.344 1 98.38 163 LEU B C 1
ATOM 3709 O O . LEU B 1 163 ? 4.234 -8.609 1.595 1 98.38 163 LEU B O 1
ATOM 3713 N N . PRO B 1 164 ? 4.773 -7.523 3.457 1 98.69 164 PRO B N 1
ATOM 3714 C CA . PRO B 1 164 ? 3.355 -7.492 3.83 1 98.69 164 PRO B CA 1
ATOM 3715 C C . PRO B 1 164 ? 2.484 -6.812 2.777 1 98.69 164 PRO B C 1
ATOM 3717 O O . PRO B 1 164 ? 1.415 -7.324 2.432 1 98.69 164 PRO B O 1
ATOM 3720 N N . THR B 1 165 ? 2.904 -5.723 2.188 1 98.81 165 THR B N 1
ATOM 3721 C CA . THR B 1 165 ? 2.033 -5.02 1.251 1 98.81 165 THR B CA 1
ATOM 3722 C C . THR B 1 165 ? 2.111 -5.652 -0.137 1 98.81 165 THR B C 1
ATOM 3724 O O . THR B 1 165 ? 1.238 -5.426 -0.977 1 98.81 165 THR B O 1
ATOM 3727 N N . MET B 1 166 ? 3.1 -6.473 -0.412 1 98.88 166 MET B N 1
ATOM 3728 C CA . MET B 1 166 ? 3.201 -7.129 -1.712 1 98.88 166 MET B CA 1
ATOM 3729 C C . MET B 1 166 ? 2.078 -8.141 -1.898 1 98.88 166 MET B C 1
ATOM 3731 O O . MET B 1 166 ? 1.762 -8.523 -3.025 1 98.88 166 MET B O 1
ATOM 3735 N N . TYR B 1 167 ? 1.47 -8.578 -0.757 1 98.81 167 TYR B N 1
ATOM 3736 C CA . TYR B 1 167 ? 0.319 -9.469 -0.854 1 98.81 167 TYR B CA 1
ATOM 3737 C C . TYR B 1 167 ? -0.84 -8.789 -1.57 1 98.81 167 TYR B C 1
ATOM 3739 O O . TYR B 1 167 ? -1.785 -9.445 -2.008 1 98.81 167 TYR B O 1
ATOM 3747 N N . GLU B 1 168 ? -0.866 -7.43 -1.751 1 98.62 168 GLU B N 1
ATOM 3748 C CA . GLU B 1 168 ? -1.905 -6.723 -2.492 1 98.62 168 GLU B CA 1
ATOM 3749 C C . GLU B 1 168 ? -1.958 -7.184 -3.947 1 98.62 168 GLU B C 1
ATOM 3751 O O . GLU B 1 168 ? -3.006 -7.109 -4.59 1 98.62 168 GLU B O 1
ATOM 3756 N N . PHE B 1 169 ? -0.823 -7.695 -4.449 1 98.75 169 PHE B N 1
ATOM 3757 C CA . PHE B 1 169 ? -0.767 -8.172 -5.828 1 98.75 169 PHE B CA 1
ATOM 3758 C C . PHE B 1 169 ? -1.51 -9.492 -5.977 1 98.75 169 PHE B C 1
ATOM 3760 O O . PHE B 1 169 ? -2.176 -9.727 -6.984 1 98.75 169 PHE B O 1
ATOM 3767 N N . THR B 1 170 ? -1.438 -10.383 -4.973 1 98.62 170 THR B N 1
ATOM 3768 C CA . THR B 1 170 ? -1.886 -11.758 -5.125 1 98.62 170 THR B CA 1
ATOM 3769 C C . THR B 1 170 ? -3.275 -11.945 -4.52 1 98.62 170 THR B C 1
ATOM 3771 O O . THR B 1 170 ? -4.008 -12.859 -4.91 1 98.62 170 THR B O 1
ATOM 3774 N N . MET B 1 171 ? -3.648 -11.102 -3.635 1 97.88 171 MET B N 1
ATOM 3775 C CA . MET B 1 171 ? -4.805 -11.344 -2.775 1 97.88 171 MET B CA 1
ATOM 3776 C C . MET B 1 171 ? -6.09 -11.383 -3.592 1 97.88 171 MET B C 1
ATOM 3778 O O . MET B 1 171 ? -6.945 -12.25 -3.377 1 97.88 171 MET B O 1
ATOM 3782 N N . SER B 1 172 ? -6.316 -10.492 -4.555 1 96.62 172 SER B N 1
ATOM 3783 C CA . SER B 1 172 ? -7.582 -10.414 -5.277 1 96.62 172 SER B CA 1
ATOM 3784 C C . SER B 1 172 ? -7.879 -11.711 -6.02 1 96.62 172 SER B C 1
ATOM 3786 O O . SER B 1 172 ? -9.016 -12.188 -6.016 1 96.62 172 SER B O 1
ATOM 3788 N N . MET B 1 173 ? -6.84 -12.359 -6.547 1 97.56 173 MET B N 1
ATOM 3789 C CA . MET B 1 173 ? -7.039 -13.562 -7.355 1 97.56 173 MET B CA 1
ATOM 3790 C C . MET B 1 173 ? -6.898 -14.82 -6.504 1 97.56 173 MET B C 1
ATOM 3792 O O . MET B 1 173 ? -7.012 -15.938 -7.016 1 97.56 173 MET B O 1
ATOM 3796 N N . GLY B 1 174 ? -6.68 -14.617 -5.152 1 97.56 174 GLY B N 1
ATOM 3797 C CA . GLY B 1 174 ? -6.539 -15.773 -4.281 1 97.56 174 GLY B CA 1
ATOM 3798 C C . GLY B 1 174 ? -5.324 -16.625 -4.609 1 97.56 174 GLY B C 1
ATOM 3799 O O . GLY B 1 174 ? -5.375 -17.844 -4.516 1 97.56 174 GLY B O 1
ATOM 3800 N N . ILE B 1 175 ? -4.207 -16.031 -5.125 1 98.62 175 ILE B N 1
ATOM 3801 C CA . ILE B 1 175 ? -2.969 -16.734 -5.434 1 98.62 175 ILE B CA 1
ATOM 3802 C C . ILE B 1 175 ? -2.303 -17.203 -4.141 1 98.62 175 ILE B C 1
ATOM 3804 O O . ILE B 1 175 ? -2.146 -16.406 -3.201 1 98.62 175 ILE B O 1
ATOM 3808 N N . ASP B 1 176 ? -2.012 -18.422 -4 1 98.62 176 ASP B N 1
ATOM 3809 C CA . ASP B 1 176 ? -1.376 -19 -2.826 1 98.62 176 ASP B CA 1
ATOM 3810 C C . ASP B 1 176 ? 0.126 -18.734 -2.816 1 98.62 176 ASP B C 1
ATOM 3812 O O . ASP B 1 176 ? 0.882 -19.359 -3.562 1 98.62 176 ASP B O 1
ATOM 3816 N N . VAL B 1 177 ? 0.549 -17.859 -2.02 1 98.75 177 VAL B N 1
ATOM 3817 C CA . VAL B 1 177 ? 1.969 -17.547 -1.906 1 98.75 177 VAL B CA 1
ATOM 3818 C C . VAL B 1 177 ? 2.686 -18.656 -1.143 1 98.75 177 VAL B C 1
ATOM 3820 O O . VAL B 1 177 ? 2.363 -18.938 0.015 1 98.75 177 VAL B O 1
ATOM 3823 N N . VAL B 1 178 ? 3.703 -19.25 -1.76 1 98.75 178 VAL B N 1
ATOM 3824 C CA . VAL B 1 178 ? 4.32 -20.422 -1.155 1 98.75 178 VAL B CA 1
ATOM 3825 C C . VAL B 1 178 ? 5.758 -20.094 -0.755 1 98.75 178 VAL B C 1
ATOM 3827 O O . VAL B 1 178 ? 6.434 -20.922 -0.123 1 98.75 178 VAL B O 1
ATOM 3830 N N . ASP B 1 179 ? 6.203 -18.953 -1.195 1 98.69 179 ASP B N 1
ATOM 3831 C CA . ASP B 1 179 ? 7.555 -18.516 -0.859 1 98.69 179 ASP B CA 1
ATOM 3832 C C . ASP B 1 179 ? 7.672 -17 -0.91 1 98.69 179 ASP B C 1
ATOM 3834 O O . ASP B 1 179 ? 7.023 -16.344 -1.732 1 98.69 179 ASP B O 1
ATOM 3838 N N . MET B 1 180 ? 8.445 -16.469 0.018 1 98.62 180 MET B N 1
ATOM 3839 C CA . MET B 1 180 ? 8.812 -15.055 -0.001 1 98.62 180 MET B CA 1
ATOM 3840 C C . MET B 1 180 ? 10.258 -14.859 0.438 1 98.62 180 MET B C 1
ATOM 3842 O O . MET B 1 180 ? 10.789 -15.672 1.196 1 98.62 180 MET B O 1
ATOM 3846 N N . HIS B 1 181 ? 10.891 -13.844 -0.114 1 98.31 181 HIS B N 1
ATOM 3847 C CA . HIS B 1 181 ? 12.266 -13.539 0.281 1 98.31 181 HIS B CA 1
ATOM 3848 C C . HIS B 1 181 ? 12.5 -12.031 0.326 1 98.31 181 HIS B C 1
ATOM 3850 O O . HIS B 1 181 ? 12.016 -11.297 -0.536 1 98.31 181 HIS B O 1
ATOM 3856 N N . GLU B 1 182 ? 13.102 -11.609 1.386 1 97.56 182 GLU B N 1
ATOM 3857 C CA . GLU B 1 182 ? 13.484 -10.211 1.574 1 97.56 182 GLU B CA 1
ATOM 3858 C C . GLU B 1 182 ? 14.992 -10.031 1.485 1 97.56 182 GLU B C 1
ATOM 3860 O O . GLU B 1 182 ? 15.727 -10.469 2.371 1 97.56 182 GLU B O 1
ATOM 3865 N N . TYR B 1 183 ? 15.508 -9.461 0.294 1 97.94 183 TYR B N 1
ATOM 3866 C CA . TYR B 1 183 ? 16.906 -9.078 0.112 1 97.94 183 TYR B CA 1
ATOM 3867 C C . TYR B 1 183 ? 17.141 -7.637 0.556 1 97.94 183 TYR B C 1
ATOM 3869 O O . TYR B 1 183 ? 16.75 -6.695 -0.147 1 97.94 183 TYR B O 1
ATOM 3877 N N . PHE B 1 184 ? 17.656 -7.422 1.827 1 97 184 PHE B N 1
ATOM 3878 C CA . PHE B 1 184 ? 18.062 -6.094 2.275 1 97 184 PHE B CA 1
ATOM 3879 C C . PHE B 1 184 ? 19.578 -5.953 2.26 1 97 184 PHE B C 1
ATOM 3881 O O . PHE B 1 184 ? 20.297 -6.945 2.121 1 97 184 PHE B O 1
ATOM 3888 N N . GLY B 1 185 ? 20.094 -4.801 2.303 1 96.12 185 GLY B N 1
ATOM 3889 C CA . GLY B 1 185 ? 21.531 -4.543 2.252 1 96.12 185 GLY B CA 1
ATOM 3890 C C . GLY B 1 185 ? 22.094 -4.598 0.847 1 96.12 185 GLY B C 1
ATOM 3891 O O . GLY B 1 185 ? 23.281 -4.832 0.663 1 96.12 185 GLY B O 1
ATOM 3892 N N . ALA B 1 186 ? 21.234 -4.336 -0.125 1 95.62 186 ALA B N 1
ATOM 3893 C CA . ALA B 1 186 ? 21.672 -4.469 -1.509 1 95.62 186 ALA B CA 1
ATOM 3894 C C . ALA B 1 186 ? 22.734 -3.416 -1.849 1 95.62 186 ALA B C 1
ATOM 3896 O O . ALA B 1 186 ? 23.562 -3.619 -2.738 1 95.62 186 ALA B O 1
ATOM 3897 N N . MET B 1 187 ? 22.766 -2.346 -1.159 1 91.69 187 MET B N 1
ATOM 3898 C CA . MET B 1 187 ? 23.734 -1.289 -1.45 1 91.69 187 MET B CA 1
ATOM 3899 C C . MET B 1 187 ? 25.141 -1.698 -1.019 1 91.69 187 MET B C 1
ATOM 3901 O O . MET B 1 187 ? 26.125 -1.064 -1.406 1 91.69 187 MET B O 1
ATOM 3905 N N . ALA B 1 188 ? 25.188 -2.742 -0.162 1 91.06 188 ALA B N 1
ATOM 3906 C CA . ALA B 1 188 ? 26.5 -3.238 0.223 1 91.06 188 ALA B CA 1
ATOM 3907 C C . ALA B 1 188 ? 27.188 -3.943 -0.945 1 91.06 188 ALA B C 1
ATOM 3909 O O . ALA B 1 188 ? 28.375 -4.25 -0.88 1 91.06 188 ALA B O 1
ATOM 3910 N N . TYR B 1 189 ? 26.406 -4.234 -1.913 1 92.81 189 TYR B N 1
ATOM 3911 C CA . TYR B 1 189 ? 26.906 -4.836 -3.141 1 92.81 189 TYR B CA 1
ATOM 3912 C C . TYR B 1 189 ? 26.625 -3.941 -4.344 1 92.81 189 TYR B C 1
ATOM 3914 O O . TYR B 1 189 ? 25.578 -3.309 -4.422 1 92.81 189 TYR B O 1
ATOM 3922 N N . GLU B 1 190 ? 27.594 -3.924 -5.258 1 92.5 190 GLU B N 1
ATOM 3923 C CA . GLU B 1 190 ? 27.375 -3.219 -6.516 1 92.5 190 GLU B CA 1
ATOM 3924 C C . GLU B 1 190 ? 26.141 -3.768 -7.246 1 92.5 190 GLU B C 1
ATOM 3926 O O . GLU B 1 190 ? 25.406 -3.012 -7.879 1 92.5 190 GLU B O 1
ATOM 3931 N N . HIS B 1 191 ? 25.953 -4.938 -7.102 1 95.94 191 HIS B N 1
ATOM 3932 C CA . HIS B 1 191 ? 24.922 -5.707 -7.781 1 95.94 191 HIS B CA 1
ATOM 3933 C C . HIS B 1 191 ? 24.703 -7.051 -7.098 1 95.94 191 HIS B C 1
ATOM 3935 O O . HIS B 1 191 ? 25.625 -7.617 -6.512 1 95.94 191 HIS B O 1
ATOM 3941 N N . VAL B 1 192 ? 23.406 -7.586 -7.262 1 98.06 192 VAL B N 1
ATOM 3942 C CA . VAL B 1 192 ? 23.062 -8.828 -6.578 1 98.06 192 VAL B CA 1
ATOM 3943 C C . VAL B 1 192 ? 23.891 -9.977 -7.129 1 98.06 192 VAL B C 1
ATOM 3945 O O . VAL B 1 192 ? 24.125 -10.977 -6.441 1 98.06 192 VAL B O 1
ATOM 3948 N N . LEU B 1 193 ? 24.406 -9.859 -8.32 1 97.44 193 LEU B N 1
ATOM 3949 C CA . LEU B 1 193 ? 25.234 -10.898 -8.922 1 97.44 193 LEU B CA 1
ATOM 3950 C C . LEU B 1 193 ? 26.531 -11.055 -8.164 1 97.44 193 LEU B C 1
ATOM 3952 O O . LEU B 1 193 ? 27.234 -12.055 -8.328 1 97.44 193 LEU B O 1
ATOM 3956 N N . GLY B 1 194 ? 26.859 -10.086 -7.363 1 95.81 194 GLY B N 1
ATOM 3957 C CA . GLY B 1 194 ? 28 -10.219 -6.484 1 95.81 194 GLY B CA 1
ATOM 3958 C C . GLY B 1 194 ? 27.656 -10.805 -5.129 1 95.81 194 GLY B C 1
ATOM 3959 O O . GLY B 1 194 ? 28.531 -10.992 -4.281 1 95.81 194 GLY B O 1
ATOM 3960 N N . ASN B 1 195 ? 26.469 -11.148 -4.895 1 96.94 195 ASN B N 1
ATOM 3961 C CA . ASN B 1 195 ? 25.953 -11.719 -3.65 1 96.94 195 ASN B CA 1
ATOM 3962 C C . ASN B 1 195 ? 25.438 -13.141 -3.857 1 96.94 195 ASN B C 1
ATOM 3964 O O . ASN B 1 195 ? 24.234 -13.336 -4.094 1 96.94 195 ASN B O 1
ATOM 3968 N N . GLU B 1 196 ? 26.359 -14.078 -3.785 1 97.12 196 GLU B N 1
ATOM 3969 C CA . GLU B 1 196 ? 26.047 -15.477 -4.09 1 97.12 196 GLU B CA 1
ATOM 3970 C C . GLU B 1 196 ? 24.906 -15.992 -3.219 1 97.12 196 GLU B C 1
ATOM 3972 O O . GLU B 1 196 ? 24.047 -16.75 -3.688 1 97.12 196 GLU B O 1
ATOM 3977 N N . LYS B 1 197 ? 24.906 -15.523 -1.929 1 97.88 197 LYS B N 1
ATOM 3978 C CA . LYS B 1 197 ? 23.859 -15.977 -1.021 1 97.88 197 LYS B CA 1
ATOM 3979 C C . LYS B 1 197 ? 22.469 -15.57 -1.528 1 97.88 197 LYS B C 1
ATOM 3981 O O . LYS B 1 197 ? 21.547 -16.391 -1.55 1 97.88 197 LYS B O 1
ATOM 3986 N N . GLU B 1 198 ? 22.297 -14.461 -1.978 1 98.44 198 GLU B N 1
ATOM 3987 C CA . GLU B 1 198 ? 21.016 -13.969 -2.475 1 98.44 198 GLU B CA 1
ATOM 3988 C C . GLU B 1 198 ? 20.656 -14.625 -3.807 1 98.44 198 GLU B C 1
ATOM 3990 O O . GLU B 1 198 ? 19.484 -14.883 -4.078 1 98.44 198 GLU B O 1
ATOM 3995 N N . MET B 1 199 ? 21.688 -14.852 -4.625 1 98.25 199 MET B N 1
ATOM 3996 C CA . MET B 1 199 ? 21.422 -15.531 -5.891 1 98.25 199 MET B CA 1
ATOM 3997 C C . MET B 1 199 ? 20.969 -16.969 -5.652 1 98.25 199 MET B C 1
ATOM 3999 O O . MET B 1 199 ? 20.078 -17.469 -6.336 1 98.25 199 MET B O 1
ATOM 4003 N N . LEU B 1 200 ? 21.578 -17.578 -4.734 1 98.62 200 LEU B N 1
ATOM 4004 C CA . LEU B 1 200 ? 21.156 -18.938 -4.398 1 98.62 200 LEU B CA 1
ATOM 4005 C C . LEU B 1 200 ? 19.734 -18.938 -3.842 1 98.62 200 LEU B C 1
ATOM 4007 O O . LEU B 1 200 ? 18.953 -19.844 -4.125 1 98.62 200 LEU B O 1
ATOM 4011 N N . ARG B 1 201 ? 19.406 -17.938 -3.1 1 98.62 201 ARG B N 1
ATOM 4012 C CA . ARG B 1 201 ? 18.047 -17.828 -2.57 1 98.62 201 ARG B CA 1
ATOM 4013 C C . ARG B 1 201 ? 17.031 -17.625 -3.693 1 98.62 201 ARG B C 1
ATOM 4015 O O . ARG B 1 201 ? 15.914 -18.141 -3.629 1 98.62 201 ARG B O 1
ATOM 4022 N N . ALA B 1 202 ? 17.375 -16.906 -4.723 1 98.81 202 ALA B N 1
ATOM 4023 C CA . ALA B 1 202 ? 16.516 -16.75 -5.887 1 98.81 202 ALA B CA 1
ATOM 4024 C C . ALA B 1 202 ? 16.297 -18.062 -6.609 1 98.81 202 ALA B C 1
ATOM 4026 O O . ALA B 1 202 ? 15.195 -18.375 -7.051 1 98.81 202 ALA B O 1
ATOM 4027 N N . LYS B 1 203 ? 17.375 -18.797 -6.727 1 98.88 203 LYS B N 1
ATOM 4028 C CA . LYS B 1 203 ? 17.234 -20.125 -7.312 1 98.88 203 LYS B CA 1
ATOM 4029 C C . LYS B 1 203 ? 16.25 -20.984 -6.512 1 98.88 203 LYS B C 1
ATOM 4031 O O . LYS B 1 203 ? 15.375 -21.641 -7.082 1 98.88 203 LYS B O 1
ATOM 4036 N N . LEU B 1 204 ? 16.453 -20.906 -5.305 1 98.88 204 LEU B N 1
ATOM 4037 C CA . LEU B 1 204 ? 15.602 -21.703 -4.438 1 98.88 204 LEU B CA 1
ATOM 4038 C C . LEU B 1 204 ? 14.141 -21.297 -4.59 1 98.88 204 LEU B C 1
ATOM 4040 O O . LEU B 1 204 ? 13.242 -22.141 -4.574 1 98.88 204 LEU B O 1
ATOM 4044 N N . MET B 1 205 ? 13.852 -20.109 -4.734 1 98.88 205 MET B N 1
ATOM 4045 C CA . MET B 1 205 ? 12.484 -19.641 -4.957 1 98.88 205 MET B CA 1
ATOM 4046 C C . MET B 1 205 ? 11.891 -20.25 -6.215 1 98.88 205 MET B C 1
ATOM 4048 O O . MET B 1 205 ? 10.742 -20.703 -6.211 1 98.88 205 MET B O 1
ATOM 4052 N N . GLY B 1 206 ? 12.703 -20.219 -7.285 1 98.88 206 GLY B N 1
ATOM 4053 C CA . GLY B 1 206 ? 12.25 -20.875 -8.5 1 98.88 206 GLY B CA 1
ATOM 4054 C C . GLY B 1 206 ? 11.977 -22.359 -8.32 1 98.88 206 GLY B C 1
ATOM 4055 O O . GLY B 1 206 ? 10.984 -22.875 -8.82 1 98.88 206 GLY B O 1
ATOM 4056 N N . GLN B 1 207 ? 12.812 -22.984 -7.637 1 98.88 207 GLN B N 1
ATOM 4057 C CA . GLN B 1 207 ? 12.641 -24.406 -7.379 1 98.88 207 GLN B CA 1
ATOM 4058 C C . GLN B 1 207 ? 11.391 -24.672 -6.539 1 98.88 207 GLN B C 1
ATOM 4060 O O . GLN B 1 207 ? 10.672 -25.641 -6.77 1 98.88 207 GLN B O 1
ATOM 4065 N N . ASN B 1 208 ? 11.188 -23.828 -5.535 1 98.88 208 ASN B N 1
ATOM 4066 C CA . ASN B 1 208 ? 9.984 -23.953 -4.715 1 98.88 208 ASN B CA 1
ATOM 4067 C C . ASN B 1 208 ? 8.719 -23.781 -5.539 1 98.88 208 ASN B C 1
ATOM 4069 O O . ASN B 1 208 ? 7.742 -24.516 -5.352 1 98.88 208 ASN B O 1
ATOM 4073 N N . ILE B 1 209 ? 8.672 -22.812 -6.434 1 98.94 209 ILE B N 1
ATOM 4074 C CA . ILE B 1 209 ? 7.531 -22.625 -7.328 1 98.94 209 ILE B CA 1
ATOM 4075 C C . ILE B 1 209 ? 7.352 -23.875 -8.195 1 98.94 209 ILE B C 1
ATOM 4077 O O . ILE B 1 209 ? 6.234 -24.375 -8.344 1 98.94 209 ILE B O 1
ATOM 4081 N N . ALA B 1 210 ? 8.453 -24.406 -8.773 1 98.81 210 ALA B N 1
ATOM 4082 C CA . ALA B 1 210 ? 8.383 -25.594 -9.617 1 98.81 210 ALA B CA 1
ATOM 4083 C C . ALA B 1 210 ? 7.82 -26.781 -8.828 1 98.81 210 ALA B C 1
ATOM 4085 O O . ALA B 1 210 ? 7 -27.547 -9.344 1 98.81 210 ALA B O 1
ATOM 4086 N N . LYS B 1 211 ? 8.273 -26.875 -7.707 1 98.62 211 LYS B N 1
ATOM 4087 C CA . LYS B 1 211 ? 7.781 -27.969 -6.871 1 98.62 211 LYS B CA 1
ATOM 4088 C C . LYS B 1 211 ? 6.285 -27.812 -6.602 1 98.62 211 LYS B C 1
ATOM 4090 O O . LYS B 1 211 ? 5.543 -28.797 -6.637 1 98.62 211 LYS B O 1
ATOM 4095 N N . ALA B 1 212 ? 5.836 -26.688 -6.23 1 98.81 212 ALA B N 1
ATOM 4096 C CA . ALA B 1 212 ? 4.41 -26.438 -6.023 1 98.81 212 ALA B CA 1
ATOM 4097 C C . ALA B 1 212 ? 3.602 -26.812 -7.262 1 98.81 212 ALA B C 1
ATOM 4099 O O . ALA B 1 212 ? 2.531 -27.406 -7.156 1 98.81 212 ALA B O 1
ATOM 4100 N N . LEU B 1 213 ? 4.18 -26.406 -8.414 1 98.62 213 LEU B N 1
ATOM 4101 C CA . LEU B 1 213 ? 3.486 -26.672 -9.664 1 98.62 213 LEU B CA 1
ATOM 4102 C C . LEU B 1 213 ? 3.449 -28.156 -9.977 1 98.62 213 LEU B C 1
ATOM 4104 O O . LEU B 1 213 ? 2.561 -28.625 -10.688 1 98.62 213 LEU B O 1
ATOM 4108 N N . ALA B 1 214 ? 4.332 -28.922 -9.43 1 98.06 214 ALA B N 1
ATOM 4109 C CA . ALA B 1 214 ? 4.402 -30.359 -9.688 1 98.06 214 ALA B CA 1
ATOM 4110 C C . ALA B 1 214 ? 3.518 -31.141 -8.719 1 98.06 214 ALA B C 1
ATOM 4112 O O . ALA B 1 214 ? 3.324 -32.344 -8.875 1 98.06 214 ALA B O 1
ATOM 4113 N N . ALA B 1 215 ? 3.006 -30.391 -7.863 1 97.31 215 ALA B N 1
ATOM 4114 C CA . ALA B 1 215 ? 2.191 -31.062 -6.848 1 97.31 215 ALA B CA 1
ATOM 4115 C C . ALA B 1 215 ? 0.924 -31.641 -7.461 1 97.31 215 ALA B C 1
ATOM 4117 O O . ALA B 1 215 ? 0.307 -31.031 -8.336 1 97.31 215 ALA B O 1
ATOM 4118 N N . GLU B 1 216 ? 0.468 -32.875 -6.836 1 96.31 216 GLU B N 1
ATOM 4119 C CA . GLU B 1 216 ? -0.697 -33.594 -7.352 1 96.31 216 GLU B CA 1
ATOM 4120 C C . GLU B 1 216 ? -1.927 -33.344 -6.488 1 96.31 216 GLU B C 1
ATOM 4122 O O . GLU B 1 216 ? -3.053 -33.625 -6.898 1 96.31 216 GLU B O 1
ATOM 4127 N N . ILE B 1 217 ? -1.588 -32.844 -5.273 1 97.31 217 ILE B N 1
ATOM 4128 C CA . ILE B 1 217 ? -2.711 -32.594 -4.383 1 97.31 217 ILE B CA 1
ATOM 4129 C C . ILE B 1 217 ? -2.625 -31.156 -3.867 1 97.31 217 ILE B C 1
ATOM 4131 O O . ILE B 1 217 ? -1.539 -30.562 -3.811 1 97.31 217 ILE B O 1
ATOM 4135 N N . GLU B 1 218 ? -3.736 -30.641 -3.447 1 96.38 218 GLU B N 1
ATOM 4136 C CA . GLU B 1 218 ? -3.863 -29.234 -3.088 1 96.38 218 GLU B CA 1
ATOM 4137 C C . GLU B 1 218 ? -3.033 -28.906 -1.85 1 96.38 218 GLU B C 1
ATOM 4139 O O . GLU B 1 218 ? -2.404 -27.844 -1.782 1 96.38 218 GLU B O 1
ATOM 4144 N N . GLU B 1 219 ? -2.977 -29.828 -0.901 1 97 219 GLU B N 1
ATOM 4145 C CA . GLU B 1 219 ? -2.197 -29.609 0.317 1 97 219 GLU B CA 1
ATOM 4146 C C . GLU B 1 219 ? -0.721 -29.406 -0.001 1 97 219 GLU B C 1
ATOM 4148 O O . GLU B 1 219 ? -0.064 -28.562 0.609 1 97 219 GLU B O 1
ATOM 4153 N N . GLU B 1 220 ? -0.244 -30.141 -0.974 1 98.06 220 GLU B N 1
ATOM 4154 C CA . GLU B 1 220 ? 1.151 -30.016 -1.386 1 98.06 220 GLU B CA 1
ATOM 4155 C C . GLU B 1 220 ? 1.36 -28.766 -2.248 1 98.06 220 GLU B C 1
ATOM 4157 O O . GLU B 1 220 ? 2.4 -28.109 -2.158 1 98.06 220 GLU B O 1
ATOM 4162 N N . ARG B 1 221 ? 0.405 -28.422 -3.086 1 98.31 221 ARG B N 1
ATOM 4163 C CA . ARG B 1 221 ? 0.524 -27.266 -3.959 1 98.31 221 ARG B CA 1
ATOM 4164 C C . ARG B 1 221 ? 0.669 -25.984 -3.146 1 98.31 221 ARG B C 1
ATOM 4166 O O . ARG B 1 221 ? 1.508 -25.141 -3.459 1 98.31 221 ARG B O 1
ATOM 4173 N N . THR B 1 222 ? -0.086 -25.953 -2.078 1 97.94 222 THR B N 1
ATOM 4174 C CA . THR B 1 222 ? -0.186 -24.703 -1.335 1 97.94 222 THR B CA 1
ATOM 4175 C C . THR B 1 222 ? 0.764 -24.703 -0.141 1 97.94 222 THR B C 1
ATOM 4177 O O . THR B 1 222 ? 0.811 -23.734 0.623 1 97.94 222 THR B O 1
ATOM 4180 N N . LYS B 1 223 ? 1.561 -25.75 0.049 1 97.69 223 LYS B N 1
ATOM 4181 C CA . LYS B 1 223 ? 2.492 -25.859 1.166 1 97.69 223 LYS B CA 1
ATOM 4182 C C . LYS B 1 223 ? 3.5 -24.719 1.17 1 97.69 223 LYS B C 1
ATOM 4184 O O . LYS B 1 223 ? 4.062 -24.375 0.128 1 97.69 223 LYS B O 1
ATOM 4189 N N . TRP B 1 224 ? 3.6 -24.125 2.307 1 98.19 224 TRP B N 1
ATOM 4190 C CA . TRP B 1 224 ? 4.625 -23.109 2.467 1 98.19 224 TRP B CA 1
ATOM 4191 C C . TRP B 1 224 ? 6.02 -23.703 2.293 1 98.19 224 TRP B C 1
ATOM 4193 O O . TRP B 1 224 ? 6.336 -24.734 2.875 1 98.19 224 TRP B O 1
ATOM 4203 N N . ARG B 1 225 ? 6.938 -23 1.512 1 98.25 225 ARG B N 1
ATOM 4204 C CA . ARG B 1 225 ? 8.242 -23.562 1.181 1 98.25 225 ARG B CA 1
ATOM 4205 C C . ARG B 1 225 ? 9.352 -22.562 1.465 1 98.25 225 ARG B C 1
ATOM 4207 O O . ARG B 1 225 ? 10.531 -22.859 1.274 1 98.25 225 ARG B O 1
ATOM 4214 N N . GLY B 1 226 ? 8.898 -21.328 1.93 1 95.75 226 GLY B N 1
ATOM 4215 C CA . GLY B 1 226 ? 9.898 -20.328 2.273 1 95.75 226 GLY B CA 1
ATOM 4216 C C . GLY B 1 226 ? 10.711 -20.688 3.5 1 95.75 226 GLY B C 1
ATOM 4217 O O . GLY B 1 226 ? 10.383 -21.641 4.211 1 95.75 226 GLY B O 1
ATOM 4218 N N . LYS B 1 227 ? 11.859 -19.984 3.717 1 88.56 227 LYS B N 1
ATOM 4219 C CA . LYS B 1 227 ? 12.773 -20.266 4.82 1 88.56 227 LYS B CA 1
ATOM 4220 C C . LYS B 1 227 ? 12.258 -19.672 6.129 1 88.56 227 LYS B C 1
ATOM 4222 O O . LYS B 1 227 ? 12.461 -20.25 7.199 1 88.56 227 LYS B O 1
ATOM 4227 N N . GLU B 1 228 ? 11.672 -18.531 5.961 1 78.75 228 GLU B N 1
ATOM 4228 C CA . GLU B 1 228 ? 11.328 -17.844 7.207 1 78.75 228 GLU B CA 1
ATOM 4229 C C . GLU B 1 228 ? 9.82 -17.859 7.438 1 78.75 228 GLU B C 1
ATOM 4231 O O . GLU B 1 228 ? 9.039 -17.594 6.52 1 78.75 228 GLU B O 1
ATOM 4236 N N . GLU B 1 229 ? 9.523 -18.5 8.68 1 86.38 229 GLU B N 1
ATOM 4237 C CA . GLU B 1 229 ? 8.141 -18.422 9.125 1 86.38 229 GLU B CA 1
ATOM 4238 C C . GLU B 1 229 ? 7.926 -17.25 10.078 1 86.38 229 GLU B C 1
ATOM 4240 O O . GLU B 1 229 ? 8.625 -17.125 11.086 1 86.38 229 GLU B O 1
ATOM 4245 N N . GLY B 1 230 ? 7.062 -16.391 9.648 1 93.94 230 GLY B N 1
ATOM 4246 C CA . GLY B 1 230 ? 6.699 -15.273 10.5 1 93.94 230 GLY B CA 1
ATOM 4247 C C . GLY B 1 230 ? 5.648 -15.625 11.539 1 93.94 230 GLY B C 1
ATOM 4248 O O . GLY B 1 230 ? 5.406 -16.797 11.805 1 93.94 230 GLY B O 1
ATOM 4249 N N . VAL B 1 231 ? 5.137 -14.734 12.164 1 97.31 231 VAL B N 1
ATOM 4250 C CA . VAL B 1 231 ? 4.227 -14.945 13.289 1 97.31 231 VAL B CA 1
ATOM 4251 C C . VAL B 1 231 ? 2.855 -15.367 12.766 1 97.31 231 VAL B C 1
ATOM 4253 O O . VAL B 1 231 ? 2.08 -16 13.492 1 97.31 231 VAL B O 1
ATOM 4256 N N . CYS B 1 232 ? 2.439 -14.969 11.602 1 98.19 232 CYS B N 1
ATOM 4257 C CA . CYS B 1 232 ? 1.169 -15.406 11.039 1 98.19 232 CYS B CA 1
ATOM 4258 C C . CYS B 1 232 ? 1.333 -16.719 10.273 1 98.19 232 CYS B C 1
ATOM 4260 O O . CYS B 1 232 ? 2.133 -16.797 9.336 1 98.19 232 CYS B O 1
ATOM 4262 N N . PRO B 1 233 ? 0.613 -17.734 10.602 1 97.25 233 PRO B N 1
ATOM 4263 C CA . PRO B 1 233 ? 0.745 -19.031 9.938 1 97.25 233 PRO B CA 1
ATOM 4264 C C . PRO B 1 233 ? 0.151 -19.031 8.523 1 97.25 233 PRO B C 1
ATOM 4266 O O . PRO B 1 233 ? 0.307 -20 7.789 1 97.25 233 PRO B O 1
ATOM 4269 N N . VAL B 1 234 ? -0.52 -17.906 8.164 1 97.88 234 VAL B N 1
ATOM 4270 C CA . VAL B 1 234 ? -1.179 -17.875 6.863 1 97.88 234 VAL B CA 1
ATOM 4271 C C . VAL B 1 234 ? -0.296 -17.141 5.855 1 97.88 234 VAL B C 1
ATOM 4273 O O . VAL B 1 234 ? 0.17 -17.734 4.879 1 97.88 234 VAL B O 1
ATOM 4276 N N . CYS B 1 235 ? 0.036 -15.977 6.125 1 98.19 235 CYS B N 1
ATOM 4277 C CA . CYS B 1 235 ? 0.805 -15.188 5.164 1 98.19 235 CYS B CA 1
ATOM 4278 C C . CYS B 1 235 ? 2.299 -15.281 5.457 1 98.19 235 CYS B C 1
ATOM 4280 O O . CYS B 1 235 ? 3.123 -14.906 4.621 1 98.19 235 CYS B O 1
ATOM 4282 N N . HIS B 1 236 ? 2.691 -15.727 6.695 1 98.12 236 HIS B N 1
ATOM 4283 C CA . HIS B 1 236 ? 4.062 -15.977 7.129 1 98.12 236 HIS B CA 1
ATOM 4284 C C . HIS B 1 236 ? 4.84 -14.68 7.293 1 98.12 236 HIS B C 1
ATOM 4286 O O . HIS B 1 236 ? 6.07 -14.68 7.293 1 98.12 236 HIS B O 1
ATOM 4292 N N . CYS B 1 237 ? 4.168 -13.508 7.395 1 98.06 237 CYS B N 1
ATOM 4293 C CA . CYS B 1 237 ? 4.793 -12.242 7.758 1 98.06 237 CYS B CA 1
ATOM 4294 C C . CYS B 1 237 ? 4.887 -12.094 9.273 1 98.06 237 CYS B C 1
ATOM 4296 O O . CYS B 1 237 ? 4.277 -12.867 10.016 1 98.06 237 CYS B O 1
ATOM 4298 N N . ASP B 1 238 ? 5.68 -11.141 9.703 1 98.06 238 ASP B N 1
ATOM 4299 C CA . ASP B 1 238 ? 5.98 -10.953 11.117 1 98.06 238 ASP B CA 1
ATOM 4300 C C . ASP B 1 238 ? 5.219 -9.758 11.68 1 98.06 238 ASP B C 1
ATOM 4302 O O . ASP B 1 238 ? 5.484 -9.32 12.805 1 98.06 238 ASP B O 1
ATOM 4306 N N . MET B 1 239 ? 4.215 -9.258 10.969 1 98.56 239 MET B N 1
ATOM 4307 C CA . MET B 1 239 ? 3.566 -8 11.328 1 98.56 239 MET B CA 1
ATOM 4308 C C . MET B 1 239 ? 2.256 -8.258 12.062 1 98.56 239 MET B C 1
ATOM 4310 O O . MET B 1 239 ? 1.508 -9.172 11.711 1 98.56 239 MET B O 1
ATOM 4314 N N . LEU B 1 240 ? 1.986 -7.488 13.07 1 98.69 240 LEU B N 1
ATOM 4315 C CA . LEU B 1 240 ? 0.763 -7.52 13.859 1 98.69 240 LEU B CA 1
ATOM 4316 C C . LEU B 1 240 ? 0.19 -6.117 14.031 1 98.69 240 LEU B C 1
ATOM 4318 O O . LEU B 1 240 ? 0.934 -5.133 14.031 1 98.69 240 LEU B O 1
ATOM 4322 N N . THR B 1 241 ? -1.083 -6.012 14.102 1 98.62 241 THR B N 1
ATOM 4323 C CA . THR B 1 241 ? -1.78 -4.816 14.562 1 98.62 241 THR B CA 1
ATOM 4324 C C . THR B 1 241 ? -2.457 -5.078 15.906 1 98.62 241 THR B C 1
ATOM 4326 O O . THR B 1 241 ? -3.195 -6.051 16.062 1 98.62 241 THR B O 1
ATOM 4329 N N . VAL B 1 242 ? -2.137 -4.27 16.859 1 98.31 242 VAL B N 1
ATOM 4330 C CA . VAL B 1 242 ? -2.758 -4.391 18.188 1 98.31 242 VAL B CA 1
ATOM 4331 C C . VAL B 1 242 ? -4.133 -3.729 18.172 1 98.31 242 VAL B C 1
ATOM 4333 O O . VAL B 1 242 ? -4.285 -2.611 17.672 1 98.31 242 VAL B O 1
ATOM 4336 N N . SER B 1 243 ? -5.117 -4.473 18.703 1 97.06 243 SER B N 1
ATOM 4337 C CA . SER B 1 243 ? -6.473 -3.934 18.766 1 97.06 243 SER B CA 1
ATOM 4338 C C . SER B 1 243 ? -6.527 -2.666 19.609 1 97.06 243 SER B C 1
ATOM 4340 O O . SER B 1 243 ? -5.676 -2.453 20.469 1 97.06 243 SER B O 1
ATOM 4342 N N . LYS B 1 244 ? -7.512 -1.826 19.312 1 94.31 244 LYS B N 1
ATOM 4343 C CA . LYS B 1 244 ? -7.633 -0.544 20 1 94.31 244 LYS B CA 1
ATOM 4344 C C . LYS B 1 244 ? -7.75 -0.74 21.516 1 94.31 244 LYS B C 1
ATOM 4346 O O . LYS B 1 244 ? -7.203 0.045 22.297 1 94.31 244 LYS B O 1
ATOM 4351 N N . ASP B 1 245 ? -8.5 -1.776 21.922 1 94.88 245 ASP B N 1
ATOM 4352 C CA . ASP B 1 245 ? -8.664 -2.014 23.359 1 94.88 245 ASP B CA 1
ATOM 4353 C C . ASP B 1 245 ? -7.512 -2.838 23.922 1 94.88 245 ASP B C 1
ATOM 4355 O O . ASP B 1 245 ? -7.508 -3.191 25.094 1 94.88 245 ASP B O 1
ATOM 4359 N N . ARG B 1 246 ? -6.516 -3.229 23.078 1 97.12 246 ARG B N 1
ATOM 4360 C CA . ARG B 1 246 ? -5.25 -3.861 23.438 1 97.12 246 ARG B CA 1
ATOM 4361 C C . ARG B 1 246 ? -5.473 -5.281 23.953 1 97.12 246 ARG B C 1
ATOM 4363 O O . ARG B 1 246 ? -4.672 -5.797 24.734 1 97.12 246 ARG B O 1
ATOM 4370 N N . THR B 1 247 ? -6.555 -5.977 23.438 1 97.75 247 THR B N 1
ATOM 4371 C CA . THR B 1 247 ? -6.875 -7.285 23.984 1 97.75 247 THR B CA 1
ATOM 4372 C C . THR B 1 247 ? -6.492 -8.391 23.016 1 97.75 247 THR B C 1
ATOM 4374 O O . THR B 1 247 ? -6.41 -9.562 23.391 1 97.75 247 THR B O 1
ATOM 4377 N N . TYR B 1 248 ? -6.289 -8.031 21.828 1 98.38 248 TYR B N 1
ATOM 4378 C CA . TYR B 1 248 ? -5.883 -9.023 20.844 1 98.38 248 TYR B CA 1
ATOM 4379 C C . TYR B 1 248 ? -5.082 -8.375 19.719 1 98.38 248 TYR B C 1
ATOM 4381 O O . TYR B 1 248 ? -4.938 -7.156 19.672 1 98.38 248 TYR B O 1
ATOM 4389 N N . VAL B 1 249 ? -4.504 -9.203 18.906 1 98.62 249 VAL B N 1
ATOM 4390 C CA . VAL B 1 249 ? -3.781 -8.734 17.719 1 98.62 249 VAL B CA 1
ATOM 4391 C C . VAL B 1 249 ? -4.488 -9.211 16.453 1 98.62 249 VAL B C 1
ATOM 4393 O O . VAL B 1 249 ? -5.328 -10.117 16.516 1 98.62 249 VAL B O 1
ATOM 4396 N N . GLU B 1 250 ? -4.191 -8.523 15.398 1 98.62 250 GLU B N 1
ATOM 4397 C CA . GLU B 1 250 ? -4.641 -8.922 14.07 1 98.62 250 GLU B CA 1
ATOM 4398 C C . GLU B 1 250 ? -3.475 -8.969 13.078 1 98.62 250 GLU B C 1
ATOM 4400 O O . GLU B 1 250 ? -2.557 -8.148 13.156 1 98.62 250 GLU B O 1
ATOM 4405 N N . CYS B 1 251 ? -3.475 -10.031 12.242 1 98.75 251 CYS B N 1
ATOM 4406 C CA . CYS B 1 251 ? -2.582 -9.977 11.094 1 98.75 251 CYS B CA 1
ATOM 4407 C C . CYS B 1 251 ? -3.061 -8.938 10.078 1 98.75 251 CYS B C 1
ATOM 4409 O O . CYS B 1 251 ? -4.156 -9.062 9.531 1 98.75 251 CYS B O 1
ATOM 4411 N N . PRO B 1 252 ? -2.258 -7.906 9.828 1 98.69 252 PRO B N 1
ATOM 4412 C CA . PRO B 1 252 ? -2.734 -6.863 8.922 1 98.69 252 PRO B CA 1
ATOM 4413 C C . PRO B 1 252 ? -2.811 -7.332 7.469 1 98.69 252 PRO B C 1
ATOM 4415 O O . PRO B 1 252 ? -3.48 -6.703 6.648 1 98.69 252 PRO B O 1
ATOM 4418 N N . VAL B 1 253 ? -2.129 -8.391 7.09 1 98.75 253 VAL B N 1
ATOM 4419 C CA . VAL B 1 253 ? -2.191 -8.953 5.75 1 98.75 253 VAL B CA 1
ATOM 4420 C C . VAL B 1 253 ? -3.451 -9.805 5.605 1 98.75 253 VAL B C 1
ATOM 4422 O O . VAL B 1 253 ? -4.234 -9.609 4.676 1 98.75 253 VAL B O 1
ATOM 4425 N N . CYS B 1 254 ? -3.732 -10.641 6.625 1 98.56 254 CYS B N 1
ATOM 4426 C CA . CYS B 1 254 ? -4.781 -11.648 6.523 1 98.56 254 CYS B CA 1
ATOM 4427 C C . CYS B 1 254 ? -6.105 -11.117 7.059 1 98.56 254 CYS B C 1
ATOM 4429 O O . CYS B 1 254 ? -7.168 -11.648 6.73 1 98.56 254 CYS B O 1
ATOM 4431 N N . GLY B 1 255 ? -6.055 -10.133 7.875 1 98.06 255 GLY B N 1
ATOM 4432 C CA . GLY B 1 255 ? -7.262 -9.578 8.469 1 98.06 255 GLY B CA 1
ATOM 4433 C C . GLY B 1 255 ? -7.895 -10.492 9.5 1 98.06 255 GLY B C 1
ATOM 4434 O O . GLY B 1 255 ? -9.117 -10.523 9.648 1 98.06 255 GLY B O 1
ATOM 4435 N N . ILE B 1 256 ? -7.125 -11.312 10.203 1 98.25 256 ILE B N 1
ATOM 4436 C CA . ILE B 1 256 ? -7.684 -12.258 11.156 1 98.25 256 ILE B CA 1
ATOM 4437 C C . ILE B 1 256 ? -7.145 -11.961 12.555 1 98.25 256 ILE B C 1
ATOM 4439 O O . ILE B 1 256 ? -5.98 -11.578 12.711 1 98.25 256 ILE B O 1
ATOM 4443 N N . PRO B 1 257 ? -8 -12.055 13.539 1 98.25 257 PRO B N 1
ATOM 4444 C CA . PRO B 1 257 ? -7.574 -11.82 14.922 1 98.25 257 PRO B CA 1
ATOM 4445 C C . PRO B 1 257 ? -6.809 -13.008 15.508 1 98.25 257 PRO B C 1
ATOM 4447 O O . PRO B 1 257 ? -6.996 -14.141 15.07 1 98.25 257 PRO B O 1
ATOM 4450 N N . GLY B 1 258 ? -5.91 -12.711 16.359 1 98.56 258 GLY B N 1
ATOM 4451 C CA . GLY B 1 258 ? -5.148 -13.688 17.125 1 98.56 258 GLY B CA 1
ATOM 4452 C C . GLY B 1 258 ? -4.766 -13.195 18.516 1 98.56 258 GLY B C 1
ATOM 4453 O O . GLY B 1 258 ? -5.195 -12.125 18.938 1 98.56 258 GLY B O 1
ATOM 4454 N N . GLU B 1 259 ? -4.133 -14.047 19.219 1 98.19 259 GLU B N 1
ATOM 4455 C CA . GLU B 1 259 ? -3.666 -13.758 20.562 1 98.19 259 GLU B CA 1
ATOM 4456 C C . GLU B 1 259 ? -2.146 -13.625 20.609 1 98.19 259 GLU B C 1
ATOM 4458 O O . GLU B 1 259 ? -1.446 -14.18 19.766 1 98.19 259 GLU B O 1
ATOM 4463 N N . VAL B 1 260 ? -1.701 -12.812 21.547 1 98 260 VAL B N 1
ATOM 4464 C CA . VAL B 1 260 ? -0.266 -12.672 21.766 1 98 260 VAL B CA 1
ATOM 4465 C C . VAL B 1 260 ? 0.059 -12.898 23.25 1 98 260 VAL B C 1
ATOM 4467 O O . VAL B 1 260 ? -0.684 -12.461 24.125 1 98 260 VAL B O 1
ATOM 4470 N N . GLU B 1 261 ? 1.065 -13.664 23.516 1 97.19 261 GLU B N 1
ATOM 4471 C CA . GLU B 1 261 ? 1.63 -13.906 24.844 1 97.19 261 GLU B CA 1
ATOM 4472 C C . GLU B 1 261 ? 3.156 -13.875 24.812 1 97.19 261 GLU B C 1
ATOM 4474 O O . GLU B 1 261 ? 3.76 -14.023 23.734 1 97.19 261 GLU B O 1
ATOM 4479 N N . VAL B 1 262 ? 3.691 -13.508 25.922 1 96.62 262 VAL B N 1
ATOM 4480 C CA . VAL B 1 262 ? 5.137 -13.633 26.094 1 96.62 262 VAL B CA 1
ATOM 4481 C C . VAL B 1 262 ? 5.449 -14.773 27.047 1 96.62 262 VAL B C 1
ATOM 4483 O O . VAL B 1 262 ? 5.07 -14.734 28.219 1 96.62 262 VAL B O 1
ATOM 4486 N N . VAL B 1 263 ? 6.09 -15.805 26.484 1 95.56 263 VAL B N 1
ATOM 4487 C CA . VAL B 1 263 ? 6.445 -17 27.234 1 95.56 263 VAL B CA 1
ATOM 4488 C C . VAL B 1 263 ? 7.961 -17.188 27.234 1 95.56 263 VAL B C 1
ATOM 4490 O O . VAL B 1 263 ? 8.57 -17.344 26.172 1 95.56 263 VAL B O 1
ATOM 4493 N N . ASP B 1 264 ? 8.555 -17.172 28.422 1 95.81 264 ASP B N 1
ATOM 4494 C CA . ASP B 1 264 ? 10 -17.344 28.578 1 95.81 264 ASP B CA 1
ATOM 4495 C C . ASP B 1 264 ? 10.766 -16.359 27.703 1 95.81 264 ASP B C 1
ATOM 4497 O O . ASP B 1 264 ? 11.703 -16.75 27 1 95.81 264 ASP B O 1
ATOM 4501 N N . GLY B 1 265 ? 10.273 -15.156 27.609 1 94.94 265 GLY B N 1
ATOM 4502 C CA . GLY B 1 265 ? 10.969 -14.078 26.922 1 94.94 265 GLY B CA 1
ATOM 4503 C C . GLY B 1 265 ? 10.742 -14.086 25.422 1 94.94 265 GLY B C 1
ATOM 4504 O O . GLY B 1 265 ? 11.336 -13.281 24.703 1 94.94 265 GLY B O 1
ATOM 4505 N N . LYS B 1 266 ? 9.883 -15.023 24.938 1 96.94 266 LYS B N 1
ATOM 4506 C CA . LYS B 1 266 ? 9.602 -15.109 23.516 1 96.94 266 LYS B CA 1
ATOM 4507 C C . LYS B 1 266 ? 8.148 -14.75 23.219 1 96.94 266 LYS B C 1
ATOM 4509 O O . LYS B 1 266 ? 7.242 -15.164 23.938 1 96.94 266 LYS B O 1
ATOM 4514 N N . ILE B 1 267 ? 7.992 -14.008 22.219 1 98 267 ILE B N 1
ATOM 4515 C CA . ILE B 1 267 ? 6.664 -13.586 21.781 1 98 267 ILE B CA 1
ATOM 4516 C C . ILE B 1 267 ? 5.992 -14.727 21.016 1 98 267 ILE B C 1
ATOM 4518 O O . ILE B 1 267 ? 6.535 -15.219 20.016 1 98 267 ILE B O 1
ATOM 4522 N N . LYS B 1 268 ? 4.898 -15.188 21.516 1 97.38 268 LYS B N 1
ATOM 4523 C CA . LYS B 1 268 ? 4.113 -16.25 20.891 1 97.38 268 LYS B CA 1
ATOM 4524 C C . LYS B 1 268 ? 2.742 -15.734 20.453 1 97.38 268 LYS B C 1
ATOM 4526 O O . LYS B 1 268 ? 2.018 -15.133 21.25 1 97.38 268 LYS B O 1
ATOM 4531 N N . THR B 1 269 ? 2.453 -15.883 19.203 1 97.75 269 THR B N 1
ATOM 4532 C CA . THR B 1 269 ? 1.149 -15.523 18.656 1 97.75 269 THR B CA 1
ATOM 4533 C C . THR B 1 269 ? 0.357 -16.766 18.281 1 97.75 269 THR B C 1
ATOM 4535 O O . THR B 1 269 ? 0.928 -17.75 17.812 1 97.75 269 THR B O 1
ATOM 4538 N N . THR B 1 270 ? -0.955 -16.734 18.531 1 98.31 270 THR B N 1
ATOM 4539 C CA . THR B 1 270 ? -1.84 -17.844 18.188 1 98.31 270 THR B CA 1
ATOM 4540 C C . THR B 1 270 ? -3.021 -17.344 17.359 1 98.31 270 THR B C 1
ATOM 4542 O O . THR B 1 270 ? -3.721 -16.422 17.75 1 98.31 270 THR B O 1
ATOM 4545 N N . PHE B 1 271 ? -3.199 -17.906 16.203 1 98.56 271 PHE B N 1
ATOM 4546 C CA . PHE B 1 271 ? -4.359 -17.734 15.336 1 98.56 271 PHE B CA 1
ATOM 4547 C C . PHE B 1 271 ? -5.121 -19.047 15.188 1 98.56 271 PHE B C 1
ATOM 4549 O O . PHE B 1 271 ? -4.582 -20.031 14.68 1 98.56 271 PHE B O 1
ATOM 4556 N N . SER B 1 272 ? -6.371 -19.078 15.625 1 98.38 272 SER B N 1
ATOM 4557 C CA . SER B 1 272 ? -7.125 -20.328 15.578 1 98.38 272 SER B CA 1
ATOM 4558 C C . SER B 1 272 ? -7.32 -20.797 14.148 1 98.38 272 SER B C 1
ATOM 4560 O O . SER B 1 272 ? -7.25 -20 13.211 1 98.38 272 SER B O 1
ATOM 4562 N N . LYS B 1 273 ? -7.461 -22.125 13.984 1 97 273 LYS B N 1
ATOM 4563 C CA . LYS B 1 273 ? -7.719 -22.688 12.664 1 97 273 LYS B CA 1
ATOM 4564 C C . LYS B 1 273 ? -8.953 -22.047 12.023 1 97 273 LYS B C 1
ATOM 4566 O O . LYS B 1 273 ? -8.984 -21.828 10.812 1 97 273 LYS B O 1
ATOM 4571 N N . GLU B 1 274 ? -9.914 -21.75 12.891 1 97.25 274 GLU B N 1
ATOM 4572 C CA . GLU B 1 274 ? -11.125 -21.109 12.398 1 97.25 274 GLU B CA 1
ATOM 4573 C C . GLU B 1 274 ? -10.812 -19.734 11.828 1 97.25 274 GLU B C 1
ATOM 4575 O O . GLU B 1 274 ? -11.281 -19.391 10.734 1 97.25 274 GLU B O 1
ATOM 4580 N N . GLU B 1 275 ? -9.984 -18.969 12.492 1 97.81 275 GLU B N 1
ATOM 4581 C CA . GLU B 1 275 ? -9.617 -17.641 12.016 1 97.81 275 GLU B CA 1
ATOM 4582 C C . GLU B 1 275 ? -8.711 -17.734 10.797 1 97.81 275 GLU B C 1
ATOM 4584 O O . GLU B 1 275 ? -8.805 -16.906 9.883 1 97.81 275 GLU B O 1
ATOM 4589 N N . GLN B 1 276 ? -7.863 -18.719 10.789 1 97.44 276 GLN B N 1
ATOM 4590 C CA . GLN B 1 276 ? -7 -18.891 9.625 1 97.44 276 GLN B CA 1
ATOM 4591 C C . GLN B 1 276 ? -7.82 -19.109 8.359 1 97.44 276 GLN B C 1
ATOM 4593 O O . GLN B 1 276 ? -7.473 -18.594 7.297 1 97.44 276 GLN B O 1
ATOM 4598 N N . LYS B 1 277 ? -8.891 -19.797 8.445 1 95 277 LYS B N 1
ATOM 4599 C CA . LYS B 1 277 ? -9.766 -20.047 7.309 1 95 277 LYS B CA 1
ATOM 4600 C C . LYS B 1 277 ? -10.43 -18.766 6.828 1 95 277 LYS B C 1
ATOM 4602 O O . LYS B 1 277 ? -10.789 -18.641 5.656 1 95 277 LYS B O 1
ATOM 4607 N N . ARG B 1 278 ? -10.461 -17.797 7.715 1 96.38 278 ARG B N 1
ATOM 4608 C CA . ARG B 1 278 ? -11.148 -16.531 7.406 1 96.38 278 ARG B CA 1
ATOM 4609 C C . ARG B 1 278 ? -10.172 -15.492 6.887 1 96.38 278 ARG B C 1
ATOM 4611 O O . ARG B 1 278 ? -10.531 -14.328 6.707 1 96.38 278 ARG B O 1
ATOM 4618 N N . SER B 1 279 ? -8.945 -15.922 6.695 1 98.31 279 SER B N 1
ATOM 4619 C CA . SER B 1 279 ? -7.988 -15.008 6.074 1 98.31 279 SER B CA 1
ATOM 4620 C C . SER B 1 279 ? -8.508 -14.492 4.738 1 98.31 279 SER B C 1
ATOM 4622 O O . SER B 1 279 ? -9.062 -15.258 3.943 1 98.31 279 SER B O 1
ATOM 4624 N N . ARG B 1 280 ? -8.281 -13.211 4.523 1 97.75 280 ARG B N 1
ATOM 4625 C CA . ARG B 1 280 ? -8.719 -12.633 3.256 1 97.75 280 ARG B CA 1
ATOM 4626 C C . ARG B 1 280 ? -7.824 -13.094 2.107 1 97.75 280 ARG B C 1
ATOM 4628 O O . ARG B 1 280 ? -8.07 -12.75 0.949 1 97.75 280 ARG B O 1
ATOM 4635 N N . LEU B 1 281 ? -6.828 -13.852 2.348 1 97.88 281 LEU B N 1
ATOM 4636 C CA . LEU B 1 281 ? -6.035 -14.484 1.3 1 97.88 281 LEU B CA 1
ATOM 4637 C C . LEU B 1 281 ? -6.734 -15.727 0.765 1 97.88 281 LEU B C 1
ATOM 4639 O O . LEU B 1 281 ? -6.359 -16.25 -0.286 1 97.88 281 LEU B O 1
ATOM 4643 N N . HIS B 1 282 ? -7.754 -16.188 1.554 1 95.25 282 HIS B N 1
ATOM 4644 C CA . HIS B 1 282 ? -8.5 -17.391 1.17 1 95.25 282 HIS B CA 1
ATOM 4645 C C . HIS B 1 282 ? -9.914 -17.031 0.723 1 95.25 282 HIS B C 1
ATOM 4647 O O . HIS B 1 282 ? -10.391 -15.914 0.978 1 95.25 282 HIS B O 1
ATOM 4653 N N . TRP B 1 283 ? -10.516 -17.969 0.065 1 94.56 283 TRP B N 1
ATOM 4654 C CA . TRP B 1 283 ? -11.844 -17.812 -0.508 1 94.56 283 TRP B CA 1
ATOM 4655 C C . TRP B 1 283 ? -12.836 -17.312 0.545 1 94.56 283 TRP B C 1
ATOM 4657 O O . TRP B 1 283 ? -13.562 -16.344 0.317 1 94.56 283 TRP B O 1
ATOM 4667 N N . ASP B 1 284 ? -12.797 -17.906 1.699 1 95.06 284 ASP B N 1
ATOM 4668 C CA . ASP B 1 284 ? -13.82 -17.594 2.699 1 95.06 284 ASP B CA 1
ATOM 4669 C C . ASP B 1 284 ? -13.695 -16.156 3.182 1 95.06 284 ASP B C 1
ATOM 4671 O O . ASP B 1 284 ? -14.703 -15.461 3.352 1 95.06 284 ASP B O 1
ATOM 4675 N N . GLY B 1 285 ? -12.523 -15.789 3.381 1 95.31 285 GLY B N 1
ATOM 4676 C CA . GLY B 1 285 ? -12.312 -14.406 3.785 1 95.31 285 GLY B CA 1
ATOM 4677 C C . GLY B 1 285 ? -12.695 -13.406 2.709 1 95.31 285 GLY B C 1
ATOM 4678 O O . GLY B 1 285 ? -13.289 -12.367 3.004 1 95.31 285 GLY B O 1
ATOM 4679 N N . LYS B 1 286 ? -12.406 -13.648 1.499 1 95.25 286 LYS B N 1
ATOM 4680 C CA . LYS B 1 286 ? -12.773 -12.797 0.375 1 95.25 286 LYS B CA 1
ATOM 4681 C C . LYS B 1 286 ? -14.281 -12.727 0.203 1 95.25 286 LYS B C 1
ATOM 4683 O O . LYS B 1 286 ? -14.836 -11.656 -0.062 1 95.25 286 LYS B O 1
ATOM 4688 N N . LEU B 1 287 ? -14.867 -13.914 0.406 1 94.56 287 LEU B N 1
ATOM 4689 C CA . LEU B 1 287 ? -16.328 -13.984 0.271 1 94.56 287 LEU B CA 1
ATOM 4690 C C . LEU B 1 287 ? -17.016 -13.133 1.331 1 94.56 287 LEU B C 1
ATOM 4692 O O . LEU B 1 287 ? -18.016 -12.477 1.051 1 94.56 287 LEU B O 1
ATOM 4696 N N . GLU B 1 288 ? -16.422 -13.188 2.475 1 94.81 288 GLU B N 1
ATOM 4697 C CA . GLU B 1 288 ? -16.969 -12.336 3.523 1 94.81 288 GLU B CA 1
ATOM 4698 C C . GLU B 1 288 ? -16.969 -10.867 3.092 1 94.81 288 GLU B C 1
ATOM 4700 O O . GLU B 1 288 ? -17.969 -10.172 3.271 1 94.81 288 GLU B O 1
ATOM 4705 N N . HIS B 1 289 ? -15.938 -10.375 2.516 1 92.75 289 HIS B N 1
ATOM 4706 C CA . HIS B 1 289 ? -15.797 -8.984 2.092 1 92.75 289 HIS B CA 1
ATOM 4707 C C . HIS B 1 289 ? -16.75 -8.664 0.939 1 92.75 289 HIS B C 1
ATOM 4709 O O . HIS B 1 289 ? -17.422 -7.633 0.954 1 92.75 289 HIS B O 1
ATOM 4715 N N . SER B 1 290 ? -16.75 -9.617 -0.12 1 89.88 290 SER B N 1
ATOM 4716 C CA . SER B 1 290 ? -17.625 -9.367 -1.258 1 89.88 290 SER B CA 1
ATOM 4717 C C . SER B 1 290 ? -19.094 -9.359 -0.832 1 89.88 290 SER B C 1
ATOM 4719 O O . SER B 1 290 ? -19.891 -8.57 -1.348 1 89.88 290 SER B O 1
ATOM 4721 N N . THR B 1 291 ? -19.438 -10.125 0.151 1 92.38 291 THR B N 1
ATOM 4722 C CA . THR B 1 291 ? -20.797 -10.141 0.669 1 92.38 291 THR B CA 1
ATOM 4723 C C . THR B 1 291 ? -21.125 -8.836 1.402 1 92.38 291 THR B C 1
ATOM 4725 O O . THR B 1 291 ? -22.203 -8.289 1.249 1 92.38 291 THR B O 1
ATOM 4728 N N . GLU B 1 292 ? -20.156 -8.469 2.166 1 92.31 292 GLU B N 1
ATOM 4729 C CA . GLU B 1 292 ? -20.312 -7.191 2.859 1 92.31 292 GLU B CA 1
ATOM 4730 C C . GLU B 1 292 ? -20.578 -6.059 1.874 1 92.31 292 GLU B C 1
ATOM 4732 O O . GLU B 1 292 ? -21.484 -5.254 2.074 1 92.31 292 GLU B O 1
ATOM 4737 N N . ILE B 1 293 ? -19.797 -5.938 0.816 1 86.88 293 ILE B N 1
ATOM 4738 C CA . ILE B 1 293 ? -19.906 -4.883 -0.185 1 86.88 293 ILE B CA 1
ATOM 4739 C C . ILE B 1 293 ? -21.266 -4.973 -0.876 1 86.88 293 ILE B C 1
ATOM 4741 O O . ILE B 1 293 ? -21.953 -3.963 -1.052 1 86.88 293 ILE B O 1
ATOM 4745 N N . LYS B 1 294 ? -21.672 -6.18 -1.228 1 84.81 294 LYS B N 1
ATOM 4746 C CA . LYS B 1 294 ? -22.922 -6.406 -1.952 1 84.81 294 LYS B CA 1
ATOM 4747 C C . LYS B 1 294 ? -24.125 -6.059 -1.09 1 84.81 294 LYS B C 1
ATOM 4749 O O . LYS B 1 294 ? -25.125 -5.555 -1.598 1 84.81 294 LYS B O 1
ATOM 4754 N N . THR B 1 295 ? -24 -6.215 0.252 1 90.06 295 THR B N 1
ATOM 4755 C CA . THR B 1 295 ? -25.203 -6.172 1.06 1 90.06 295 THR B CA 1
ATOM 4756 C C . THR B 1 295 ? -25.234 -4.91 1.919 1 90.06 295 THR B C 1
ATOM 4758 O O . THR B 1 295 ? -26.297 -4.512 2.406 1 90.06 295 THR B O 1
ATOM 4761 N N . ARG B 1 296 ? -24.094 -4.395 2.076 1 88.38 296 ARG B N 1
ATOM 4762 C CA . ARG B 1 296 ? -24.094 -3.342 3.086 1 88.38 296 ARG B CA 1
ATOM 4763 C C . ARG B 1 296 ? -23.734 -1.992 2.469 1 88.38 296 ARG B C 1
ATOM 4765 O O . ARG B 1 296 ? -23.781 -0.962 3.145 1 88.38 296 ARG B O 1
ATOM 4772 N N . ALA B 1 297 ? -23.344 -1.882 1.258 1 87.06 297 ALA B N 1
ATOM 4773 C CA . ALA B 1 297 ? -23.047 -0.612 0.599 1 87.06 297 ALA B CA 1
ATOM 4774 C C . ALA B 1 297 ? -24.328 0.187 0.354 1 87.06 297 ALA B C 1
ATOM 4776 O O . ALA B 1 297 ? -25.359 -0.381 0.009 1 87.06 297 ALA B O 1
ATOM 4777 N N . ALA B 1 298 ? -24.141 1.521 0.59 1 87.94 298 ALA B N 1
ATOM 4778 C CA . ALA B 1 298 ? -25.25 2.43 0.367 1 87.94 298 ALA B CA 1
ATOM 4779 C C . ALA B 1 298 ? -25.266 2.953 -1.067 1 87.94 298 ALA B C 1
ATOM 4781 O O . ALA B 1 298 ? -24.266 3.494 -1.54 1 87.94 298 ALA B O 1
ATOM 4782 N N . GLY B 1 299 ? -26.375 2.793 -1.804 1 84.31 299 GLY B N 1
ATOM 4783 C CA . GLY B 1 299 ? -26.547 3.301 -3.156 1 84.31 299 GLY B CA 1
ATOM 4784 C C . GLY B 1 299 ? -26.75 4.805 -3.205 1 84.31 299 GLY B C 1
ATOM 4785 O O . GLY 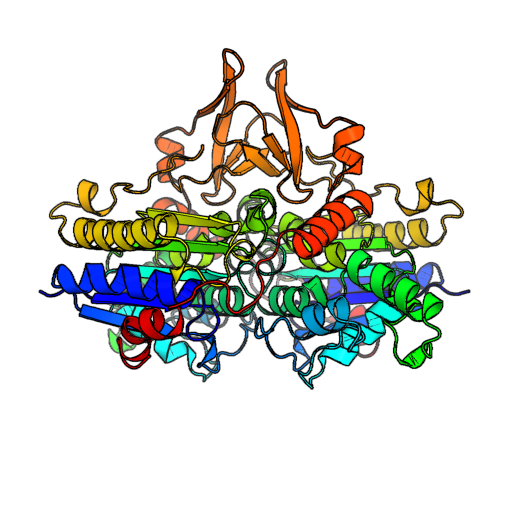B 1 299 ? -26.891 5.449 -2.166 1 84.31 299 GLY B O 1
ATOM 4786 N N . PRO B 1 300 ? -26.625 5.266 -4.41 1 84.75 300 PRO B N 1
ATOM 4787 C CA . PRO B 1 300 ? -26.844 6.703 -4.578 1 84.75 300 PRO B CA 1
ATOM 4788 C C . PRO B 1 300 ? -28.25 7.145 -4.156 1 84.75 300 PRO B C 1
ATOM 4790 O O . PRO B 1 300 ? -29.188 6.359 -4.223 1 84.75 300 PRO B O 1
ATOM 4793 N N . GLY B 1 301 ? -28.312 8.531 -3.771 1 89.94 301 GLY B N 1
ATOM 4794 C CA . GLY B 1 301 ? -29.578 9.164 -3.463 1 89.94 301 GLY B CA 1
ATOM 4795 C C . GLY B 1 301 ? -30 8.977 -2.018 1 89.94 301 GLY B C 1
ATOM 4796 O O . GLY B 1 301 ? -31.156 9.258 -1.66 1 89.94 301 GLY B O 1
ATOM 4797 N N . GLN B 1 302 ? -29.094 8.492 -1.195 1 91.69 302 GLN B N 1
ATOM 4798 C CA . GLN B 1 302 ? -29.469 8.242 0.194 1 91.69 302 GLN B CA 1
ATOM 4799 C C . GLN B 1 302 ? -29.312 9.5 1.039 1 91.69 302 GLN B C 1
ATOM 4801 O O . GLN B 1 302 ? -29.797 9.562 2.17 1 91.69 302 GLN B O 1
ATOM 4806 N N . ILE B 1 303 ? -28.719 10.359 0.581 1 94.06 303 ILE B N 1
ATOM 4807 C CA . ILE B 1 303 ? -28.562 11.641 1.259 1 94.06 303 ILE B CA 1
ATOM 4808 C C . ILE B 1 303 ? -29.375 12.711 0.544 1 94.06 303 ILE B C 1
ATOM 4810 O O . ILE B 1 303 ? -28.969 13.203 -0.514 1 94.06 303 ILE B O 1
ATOM 4814 N N . PRO B 1 304 ? -30.5 13.078 0.956 1 90.81 304 PRO B N 1
ATOM 4815 C CA . PRO B 1 304 ? -31.453 13.938 0.242 1 90.81 304 PRO B CA 1
ATOM 4816 C C . PRO B 1 304 ? -30.859 15.297 -0.118 1 90.81 304 PRO B C 1
ATOM 4818 O O . PRO B 1 304 ? -31.172 15.852 -1.175 1 90.81 304 PRO B O 1
ATOM 4821 N N . ASN B 1 305 ? -30.094 15.797 0.614 1 93.38 305 ASN B N 1
ATOM 4822 C CA . ASN B 1 305 ? -29.578 17.141 0.332 1 93.38 305 ASN B CA 1
ATOM 4823 C C . ASN B 1 305 ? -28.094 17.094 -0.037 1 93.38 305 ASN B C 1
ATOM 4825 O O . ASN B 1 305 ? -27.375 18.062 0.193 1 93.38 305 ASN B O 1
ATOM 4829 N N . LEU B 1 306 ? -27.797 16.016 -0.649 1 94.56 306 LEU B N 1
ATOM 4830 C CA . LEU B 1 306 ? -26.391 15.836 -0.955 1 94.56 306 LEU B CA 1
ATOM 4831 C C . LEU B 1 306 ? -25.891 16.922 -1.912 1 94.56 306 LEU B C 1
ATOM 4833 O O . LEU B 1 306 ? -24.797 17.453 -1.739 1 94.56 306 LEU B O 1
ATOM 4837 N N . LYS B 1 307 ? -26.672 17.281 -3.027 1 92.75 307 LYS B N 1
ATOM 4838 C CA . LYS B 1 307 ? -26.297 18.312 -3.992 1 92.75 307 LYS B CA 1
ATOM 4839 C C . LYS B 1 307 ? -26.062 19.656 -3.305 1 92.75 307 LYS B C 1
ATOM 4841 O O . LYS B 1 307 ? -25.109 20.375 -3.627 1 92.75 307 LYS B O 1
ATOM 4846 N N . GLU B 1 308 ? -26.891 19.984 -2.422 1 93.88 308 GLU B N 1
ATOM 4847 C CA . GLU B 1 308 ? -26.766 21.25 -1.688 1 93.88 308 GLU B CA 1
ATOM 4848 C C . GLU B 1 308 ? -25.531 21.234 -0.785 1 93.88 308 GLU B C 1
ATOM 4850 O O . GLU B 1 308 ? -24.797 22.219 -0.718 1 93.88 308 GLU B O 1
ATOM 4855 N N . LEU B 1 309 ? -25.344 20.141 -0.117 1 94.38 309 LEU B N 1
ATOM 4856 C CA . LEU B 1 309 ? -24.203 20.016 0.783 1 94.38 309 LEU B CA 1
ATOM 4857 C C . LEU B 1 309 ? -22.891 20.156 0.017 1 94.38 309 LEU B C 1
ATOM 4859 O O . LEU B 1 309 ? -21.922 20.703 0.533 1 94.38 309 LEU B O 1
ATOM 4863 N N . LYS B 1 310 ? -22.875 19.719 -1.159 1 94.75 310 LYS B N 1
ATOM 4864 C CA . LYS B 1 310 ? -21.672 19.719 -1.979 1 94.75 310 LYS B CA 1
ATOM 4865 C C . LYS B 1 310 ? -21.312 21.125 -2.432 1 94.75 310 LYS B C 1
ATOM 4867 O O . LYS B 1 310 ? -20.156 21.406 -2.779 1 94.75 310 LYS B O 1
ATOM 4872 N N . LYS B 1 311 ? -22.234 22.094 -2.496 1 93.5 311 LYS B N 1
ATOM 4873 C CA . LYS B 1 311 ? -22.016 23.453 -3.016 1 93.5 311 LYS B CA 1
ATOM 4874 C C . LYS B 1 311 ? -20.906 24.172 -2.24 1 93.5 311 LYS B C 1
ATOM 4876 O O . LYS B 1 311 ? -20.094 24.875 -2.828 1 93.5 311 LYS B O 1
ATOM 4881 N N . ALA B 1 312 ? -20.938 23.922 -0.945 1 91.94 312 ALA B N 1
ATOM 4882 C CA . ALA B 1 312 ? -19.969 24.594 -0.101 1 91.94 312 ALA B CA 1
ATOM 4883 C C . ALA B 1 312 ? -18.547 24.172 -0.456 1 91.94 312 ALA B C 1
ATOM 4885 O O . ALA B 1 312 ? -17.594 24.938 -0.242 1 91.94 312 ALA B O 1
ATOM 4886 N N . TYR B 1 313 ? -18.359 23.062 -1.068 1 94.5 313 TYR B N 1
ATOM 4887 C CA . TYR B 1 313 ? -17.047 22.516 -1.364 1 94.5 313 TYR B CA 1
ATOM 4888 C C . TYR B 1 313 ? -16.703 22.688 -2.838 1 94.5 313 TYR B C 1
ATOM 4890 O O . TYR B 1 313 ? -15.523 22.828 -3.197 1 94.5 313 TYR B O 1
ATOM 4898 N N . GLN B 1 314 ? -17.672 22.656 -3.758 1 89.75 314 GLN B N 1
ATOM 4899 C CA . GLN B 1 314 ? -17.469 22.812 -5.195 1 89.75 314 GLN B CA 1
ATOM 4900 C C . GLN B 1 314 ? -16.828 24.141 -5.531 1 89.75 314 GLN B C 1
ATOM 4902 O O . GLN B 1 314 ? -16 24.234 -6.441 1 89.75 314 GLN B O 1
ATOM 4907 N N . ASN B 1 315 ? -17.047 25.188 -4.777 1 83.88 315 ASN B N 1
ATOM 4908 C CA . ASN B 1 315 ? -16.547 26.531 -5.051 1 83.88 315 ASN B CA 1
ATOM 4909 C C . ASN B 1 315 ? -15.352 26.859 -4.172 1 83.88 315 ASN B C 1
ATOM 4911 O O . ASN B 1 315 ? -14.82 27.969 -4.238 1 83.88 315 ASN B O 1
ATOM 4915 N N . TYR B 1 316 ? -14.977 25.969 -3.332 1 88.75 316 TYR B N 1
ATOM 4916 C CA . TYR B 1 316 ? -13.867 26.188 -2.412 1 88.75 316 TYR B CA 1
ATOM 4917 C C . TYR B 1 316 ? -12.539 25.844 -3.064 1 88.75 316 TYR B C 1
ATOM 4919 O O . TYR B 1 316 ? -12.352 24.734 -3.562 1 88.75 316 TYR B O 1
ATOM 4927 N N . LEU B 1 317 ? -11.414 26.938 -3.129 1 81.62 317 LEU B N 1
ATOM 4928 C CA . LEU B 1 317 ? -10.047 26.891 -3.633 1 81.62 317 LEU B CA 1
ATOM 4929 C C . LEU B 1 317 ? -10.016 26.375 -5.07 1 81.62 317 LEU B C 1
ATOM 4931 O O . LEU B 1 317 ? -9.125 25.594 -5.438 1 81.62 317 LEU B O 1
ATOM 4935 N N . ASN B 1 318 ? -10.859 26.781 -6.066 1 68.62 318 ASN B N 1
ATOM 4936 C CA . ASN B 1 318 ? -10.984 26.547 -7.5 1 68.62 318 ASN B CA 1
ATOM 4937 C C . ASN B 1 318 ? -11.078 25.062 -7.828 1 68.62 318 ASN B C 1
ATOM 4939 O O . ASN B 1 318 ? -10.094 24.438 -8.219 1 68.62 318 ASN B O 1
ATOM 4943 N N . SER B 1 319 ? -12.234 24.266 -7.055 1 58.41 319 SER B N 1
ATOM 4944 C CA . SER B 1 319 ? -12.43 22.828 -6.895 1 58.41 319 SER B CA 1
ATOM 4945 C C . SER B 1 319 ? -11.859 22.062 -8.078 1 58.41 319 SER B C 1
ATOM 4947 O O . SER B 1 319 ? -11.906 22.531 -9.219 1 58.41 319 SER B O 1
#

Radius of gyration: 23.98 Å; Cα contacts (8 Å, |Δi|>4): 1413; chains: 2; bounding box: 67×70×58 Å

pLDDT: mean 95.18, std 5.41, range [57.78, 98.94]

Solvent-accessible surface area (backbone atoms only — not comparable to full-atom values): 32683 Å² total; per-residue (Å²): 128,74,45,29,36,34,29,43,21,54,32,47,87,84,28,56,35,33,48,40,44,50,43,12,44,50,37,24,37,74,68,59,31,44,70,45,66,44,56,52,78,82,47,60,64,73,64,64,74,77,77,51,56,18,48,49,21,30,78,70,64,78,33,44,20,62,70,89,77,86,55,46,50,60,59,58,52,51,49,60,44,66,32,39,29,39,40,40,25,26,35,52,42,74,30,21,54,34,22,64,50,39,19,52,25,45,60,40,24,70,45,41,19,39,56,57,40,48,52,39,31,52,52,34,52,74,70,66,49,61,70,88,66,32,31,67,70,53,53,71,54,80,30,36,27,32,42,39,32,34,26,49,49,79,49,63,52,58,42,48,43,24,69,58,56,54,44,42,66,35,33,33,48,42,35,38,63,23,34,58,47,77,48,57,27,44,28,61,34,63,42,50,91,67,35,62,69,60,50,51,50,23,34,49,50,12,44,48,53,39,52,28,71,67,41,91,45,69,73,57,33,55,41,76,64,42,86,68,78,34,63,36,89,79,84,33,42,38,51,37,28,48,39,93,84,22,64,36,30,26,32,51,72,35,55,24,62,29,42,68,42,62,57,95,69,27,60,44,61,49,62,50,71,73,37,58,53,40,14,40,51,35,69,57,19,37,39,53,51,50,49,45,54,73,70,52,46,39,56,83,80,69,47,88,54,48,72,64,62,44,52,72,51,53,68,45,77,82,84,129,72,46,28,36,32,31,40,21,54,33,46,88,83,27,56,34,33,48,38,43,50,44,12,43,51,37,23,35,76,67,59,30,44,69,44,64,45,55,51,80,82,47,60,65,73,66,63,73,78,79,52,57,18,50,52,22,30,76,68,66,79,34,47,20,62,70,86,77,89,56,48,53,60,59,57,51,51,50,61,42,66,33,40,28,39,40,40,26,25,35,50,40,72,30,20,54,33,21,65,50,40,18,52,25,47,60,39,24,70,46,42,20,38,55,56,38,49,53,41,32,53,53,34,52,75,70,66,47,60,68,90,65,33,32,69,71,54,52,67,53,80,30,37,26,32,43,39,32,33,26,48,48,79,50,64,52,58,42,49,43,22,68,59,55,54,46,42,65,34,33,34,48,43,34,38,62,24,34,59,47,78,45,56,28,44,28,60,33,63,40,51,89,72,33,63,70,60,48,51,50,23,34,48,50,12,43,47,51,38,50,28,70,67,39,90,45,68,73,57,33,54,41,76,63,42,87,68,78,34,65,37,90,79,83,32,42,38,51,35,28,48,39,93,84,21,64,36,31,26,33,51,72,34,54,26,60,30,41,70,44,60,57,95,71,28,59,44,61,49,63,50,72,72,36,57,53,40,14,39,50,34,70,58,19,38,39,53,51,49,48,44,54,74,70,51,47,40,57,84,81,70,45,87,56,46,74,65,62,44,51,73,52,56,70,44,77,79,93

Nearest PDB structures (foldseek):
  7d3b-assembly1_A  TM=9.106E-01  e=4.908E-21  Flavonifractor plautii
  2oys-assembly1_A  TM=6.952E-01  e=6.062E-07  Streptococcus pneumoniae TIGR4
  1t5b-assembly1_B  TM=6.573E-01  e=3.573E-06  Salmonella enterica subsp. enterica serovar Typhimurium
  3lt5-assembly1_A-2  TM=6.318E-01  e=7.101E-06  Pseudomonas aeruginosa PAO1
  2z9c-assembly1_A-2  TM=6.688E-01  e=6.616E-05  Escherichia coli

Foldseek 3Di:
DAAEEEEEEQDDVVAQRQVLSVLLQVLLVVLPHHYYYHYLVVWDADADPPPCCLVVCLLVLNAASDDPDDTRLVVVVVSLLRHQEYEYEAEDDQQEGDPSLVRNLRNCPQSLQLLSQVVSQVVCVVVVHDNVRGHDPSLQRAHAYEYEYAYQAPDQNSNVHYLLCSCSNQLRSLHQYQEYDHHYNCVVDPGCVVVVVSSVLSNVNSVQCNQLVPDDDPCRNNHRDYDAAAQDPRSRHPDWDQDPVRQWIADPSFRFIWHWDQDPNDIHIDGDPVRSCLGSSHPNVVNVVVVCCSPPDDDPPPDVCVVVVCVVVCPPPVD/DAAEEEEEEQDDDVAQRQVLSVLLQVLLVVLPHHYYYHYLVVWDADADPPPCCLVVCLLVLNAASDDPDDTCLVVVVVSLLRHQEYEYEAEDDQQEGDPSLVRNLRNCPQSLQLLSQVVSQVVCVVVVHDNVRGHDPSLQRAHAYEYEYAYQAPDQNSNVHYLLCSCSNQLRSLHQYQEYDHHYNQVVDPGCVVVVPSSVLSNQNSNQQSQLVPDPDPCRNNHRDYDAAAQDPRSRHPDWDADPVRQWIADPSFRFIWHWDQDPNDIHIDGDPVRSCLGSSHPNVSNVVSVCCSPPDDDPPPPPCVVVVCVVVCPPPVD

InterPro domains:
  IPR005025 NADPH-dependent FMN reductase-like domain [PF03358] (12-152)
  IPR029039 Flavoprotein-like superfamily [G3DSA:3.40.50.360] (3-231)
  IPR029039 Flavoprotein-like superfamily [SSF52218] (1-216)
  IPR051796 Iron-sulfur flavoprotein SsuE-like [PTHR43278] (12-213)

Organism: NCBI:txid1812858